Protein AF-A0A3A9FK39-F1 (afdb_monomer_lite)

Secondary structure (DSSP, 8-state):
--PPPPTTTGGGSTTS-----PPP-----------------------STT-EEEETTEEEEEEESS-S-TTT--SPP-EEEEEES--SSSPPPP---TTSS-S-----EEEEEEETTEEEEE---S-HHHHHHHTTS-TT-HHHHHHHHHHHHHHHHHHHTTSEEEEE-S---TTTSGGGGTTTTS--EEEEEGGG--HHHHHHTTTSEEEEE-TTT-EEEETTEEEEEEE--SSSTT-EEEEEEEEEEEE-TTSS-EEEEEEEEEETTT-SSS-EE--SHHHHHHHHHHHHHHHHHHHTTTEEE-STT--EEE--EEEEEETTGGGGEETTEE---SHHHHHHHHHHHHHHT-GGGEEETTGGG--HHHHHHTTPEEEEE-SGGGEEEEEE-SSGGG-EEEEEEHHHHHHHTT------

Structure (mmCIF, N/CA/C/O backbone):
data_AF-A0A3A9FK39-F1
#
_entry.id   AF-A0A3A9FK39-F1
#
loop_
_atom_site.group_PDB
_atom_site.id
_atom_site.type_symbol
_atom_site.label_atom_id
_atom_site.label_alt_id
_atom_site.label_comp_id
_atom_site.label_asym_id
_atom_site.label_entity_id
_atom_site.label_seq_id
_atom_site.pdbx_PDB_ins_code
_atom_site.Cartn_x
_atom_site.Cartn_y
_atom_site.Cartn_z
_atom_site.occupancy
_atom_site.B_iso_or_equiv
_atom_site.auth_seq_id
_atom_site.auth_comp_id
_atom_site.auth_asym_id
_atom_site.auth_atom_id
_atom_site.pdbx_PDB_model_num
ATOM 1 N N . MET A 1 1 ? -53.527 -11.659 -0.909 1.00 34.81 1 MET A N 1
ATOM 2 C CA . MET A 1 1 ? -53.093 -12.138 -2.240 1.00 34.81 1 MET A CA 1
ATOM 3 C C . MET A 1 1 ? -52.110 -11.121 -2.803 1.00 34.81 1 MET A C 1
ATOM 5 O O . MET A 1 1 ? -52.518 -10.197 -3.490 1.00 34.81 1 MET A O 1
ATOM 9 N N . GLY A 1 2 ? -50.842 -11.228 -2.407 1.00 29.22 2 GLY A N 1
ATOM 10 C CA . GLY A 1 2 ? -49.756 -10.363 -2.874 1.00 29.22 2 GLY A CA 1
ATOM 11 C C . GLY A 1 2 ? -48.827 -11.186 -3.755 1.00 29.22 2 GLY A C 1
ATOM 12 O O . GLY A 1 2 ? -48.476 -12.302 -3.383 1.00 29.22 2 GLY A O 1
ATOM 13 N N . LYS A 1 3 ? -48.531 -10.674 -4.950 1.00 27.95 3 LYS A N 1
ATOM 14 C CA . LYS A 1 3 ? -47.758 -11.351 -5.994 1.00 27.95 3 LYS A CA 1
ATOM 15 C C . LYS A 1 3 ? -46.353 -11.706 -5.500 1.00 27.95 3 LYS A C 1
ATOM 17 O O . LYS A 1 3 ? -45.623 -10.847 -5.023 1.00 27.95 3 LYS A O 1
ATOM 22 N N . THR A 1 4 ? -45.987 -12.967 -5.682 1.00 31.23 4 THR A N 1
ATOM 23 C CA . THR A 1 4 ? -44.624 -13.492 -5.618 1.00 31.23 4 THR A CA 1
ATOM 24 C C . THR A 1 4 ? -43.766 -12.815 -6.686 1.00 31.23 4 THR A C 1
ATOM 26 O O . THR A 1 4 ? -44.054 -12.932 -7.877 1.00 31.23 4 THR A O 1
ATOM 29 N N . ILE A 1 5 ? -42.707 -12.119 -6.270 1.00 28.38 5 ILE A N 1
ATOM 30 C CA . ILE A 1 5 ? -41.626 -11.691 -7.164 1.00 28.38 5 ILE A CA 1
ATOM 31 C C . ILE A 1 5 ? -40.616 -12.839 -7.204 1.00 28.38 5 ILE A C 1
ATOM 33 O O . ILE A 1 5 ? -40.160 -13.318 -6.166 1.00 28.38 5 ILE A O 1
ATOM 37 N N . SER A 1 6 ? -40.338 -13.357 -8.401 1.00 31.86 6 SER A N 1
ATOM 38 C CA . SER A 1 6 ? -39.464 -14.516 -8.576 1.00 31.86 6 SER A CA 1
ATOM 39 C C . SER A 1 6 ? -37.989 -14.121 -8.437 1.00 31.86 6 SER A C 1
ATOM 41 O O . SER A 1 6 ? -37.553 -13.104 -8.972 1.00 31.86 6 SER A O 1
ATOM 43 N N . ARG A 1 7 ? -37.210 -14.981 -7.770 1.00 37.38 7 ARG A N 1
ATOM 44 C CA . ARG A 1 7 ? -35.770 -14.877 -7.445 1.00 37.38 7 ARG A CA 1
ATOM 45 C C . ARG A 1 7 ? -34.826 -14.668 -8.650 1.00 37.38 7 ARG A C 1
ATOM 47 O O . ARG A 1 7 ? -33.621 -14.560 -8.458 1.00 37.38 7 ARG A O 1
ATOM 54 N N . ARG A 1 8 ? -35.343 -14.633 -9.884 1.00 29.38 8 ARG A N 1
ATOM 55 C CA . ARG A 1 8 ? -34.554 -14.485 -11.119 1.00 29.38 8 ARG A CA 1
ATOM 56 C C . ARG A 1 8 ? -34.281 -13.022 -11.499 1.00 29.38 8 ARG A C 1
ATOM 58 O O . ARG A 1 8 ? -33.303 -12.779 -12.195 1.00 29.38 8 ARG A O 1
ATOM 65 N N . ASP A 1 9 ? -35.060 -12.077 -10.969 1.00 31.39 9 ASP A N 1
ATOM 66 C CA . ASP A 1 9 ? -34.844 -10.634 -11.178 1.00 31.39 9 ASP A CA 1
ATOM 67 C C . ASP A 1 9 ? -33.935 -9.999 -10.104 1.00 31.39 9 ASP A C 1
ATOM 69 O O . ASP A 1 9 ? -33.406 -8.912 -10.304 1.00 31.39 9 ASP A O 1
ATOM 73 N N . PHE A 1 10 ? -33.673 -10.703 -8.994 1.00 30.02 10 PHE A N 1
ATOM 74 C CA . PHE A 1 10 ? -32.803 -10.236 -7.902 1.00 30.02 10 PHE A CA 1
ATOM 75 C C . PHE A 1 10 ? -31.302 -10.360 -8.235 1.00 30.02 10 PHE A C 1
ATOM 77 O O . PHE A 1 10 ? -30.492 -9.541 -7.819 1.00 30.02 10 PHE A O 1
ATOM 84 N N . LEU A 1 11 ? -30.917 -11.345 -9.054 1.00 28.72 11 LEU A N 1
ATOM 85 C CA . LEU A 1 11 ? -29.508 -11.638 -9.364 1.00 28.72 11 LEU A CA 1
ATOM 86 C C . LEU A 1 11 ? -28.934 -10.848 -10.552 1.00 28.72 11 LEU A C 1
ATOM 88 O O . LEU A 1 11 ? -27.779 -11.045 -10.910 1.00 28.72 11 LEU A O 1
ATOM 92 N N . ARG A 1 12 ? -29.708 -9.940 -11.161 1.00 26.47 12 ARG A N 1
ATOM 93 C CA . ARG A 1 12 ? -29.182 -8.971 -12.141 1.00 26.47 12 ARG A CA 1
ATOM 94 C C . ARG A 1 12 ? -28.900 -7.586 -11.544 1.00 26.47 12 ARG A C 1
ATOM 96 O O . ARG A 1 12 ? -28.319 -6.763 -12.237 1.00 26.47 12 ARG A O 1
ATOM 103 N N . GLY A 1 13 ? -29.262 -7.350 -10.279 1.00 25.75 13 GLY A N 1
ATOM 104 C CA . GLY A 1 13 ? -28.999 -6.091 -9.569 1.00 25.75 13 GLY A CA 1
ATOM 105 C C . GLY A 1 13 ? -27.689 -6.055 -8.774 1.00 25.75 13 GLY A C 1
ATOM 106 O O . GLY A 1 13 ? -27.209 -4.980 -8.463 1.00 25.75 13 GLY A O 1
ATOM 107 N N . ALA A 1 14 ? -27.044 -7.192 -8.499 1.00 28.08 14 ALA A N 1
ATOM 108 C CA . ALA A 1 14 ? -25.819 -7.231 -7.682 1.00 28.08 14 ALA A CA 1
ATOM 109 C C . ALA A 1 14 ? -24.538 -6.750 -8.405 1.00 28.08 14 ALA A C 1
ATOM 111 O O . ALA A 1 14 ? -23.459 -6.794 -7.830 1.00 28.08 14 ALA A O 1
ATOM 112 N N . ALA A 1 15 ? -24.656 -6.269 -9.647 1.00 28.73 15 ALA A N 1
ATOM 113 C CA . ALA A 1 15 ? -23.610 -5.502 -10.329 1.00 28.73 15 ALA A CA 1
ATOM 114 C C . ALA A 1 15 ? -23.833 -3.974 -10.234 1.00 28.73 15 ALA A C 1
ATOM 116 O O . ALA A 1 15 ? -23.089 -3.213 -10.843 1.00 28.73 15 ALA A O 1
ATOM 117 N N . ALA A 1 16 ? -24.851 -3.508 -9.498 1.00 26.25 16 ALA A N 1
ATOM 118 C CA . ALA A 1 16 ? -25.091 -2.089 -9.255 1.00 26.25 16 ALA A CA 1
ATOM 119 C C . ALA A 1 16 ? -25.975 -1.862 -8.011 1.00 26.25 16 ALA A C 1
ATOM 121 O O . ALA A 1 16 ? -27.186 -2.052 -8.071 1.00 26.25 16 ALA A O 1
ATOM 122 N N . GLY A 1 17 ? -25.380 -1.351 -6.928 1.00 23.88 17 GLY A N 1
ATOM 123 C CA . GLY A 1 17 ? -26.089 -0.555 -5.917 1.00 23.88 17 GLY A CA 1
ATOM 124 C C . GLY A 1 17 ? -26.686 -1.292 -4.708 1.00 23.88 17 GLY A C 1
ATOM 125 O O . GLY A 1 17 ? -27.642 -2.050 -4.829 1.00 23.88 17 GLY A O 1
ATOM 126 N N . THR A 1 18 ? -26.124 -0.952 -3.543 1.00 31.53 18 THR A N 1
ATOM 127 C CA . THR A 1 18 ? -26.766 -0.690 -2.237 1.00 31.53 18 THR A CA 1
ATOM 128 C C . THR A 1 18 ? -27.792 -1.685 -1.674 1.00 31.53 18 THR A C 1
ATOM 130 O O . THR A 1 18 ? -28.928 -1.772 -2.137 1.00 31.53 18 THR A O 1
ATOM 133 N N . LEU A 1 19 ? -27.468 -2.265 -0.510 1.00 24.55 19 LEU A N 1
ATOM 134 C CA . LEU A 1 19 ? -28.441 -2.368 0.582 1.00 24.55 19 LEU A CA 1
ATOM 135 C C . LEU A 1 19 ? -27.741 -2.317 1.951 1.00 24.55 19 LEU A C 1
ATOM 137 O O . LEU A 1 19 ? -27.090 -3.268 2.372 1.00 24.55 19 LEU A O 1
ATOM 141 N N . SER A 1 20 ? -27.904 -1.175 2.613 1.00 26.53 20 SER A N 1
ATOM 142 C CA . SER A 1 20 ? -27.489 -0.850 3.975 1.00 26.53 20 SER A CA 1
ATOM 143 C C . SER A 1 20 ? -28.291 -1.659 5.003 1.00 26.53 20 SER A C 1
ATOM 145 O O . SER A 1 20 ? -29.509 -1.808 4.870 1.00 26.53 20 SER A O 1
ATOM 147 N N . VAL A 1 21 ? -27.630 -2.126 6.062 1.00 25.41 21 VAL A N 1
ATOM 148 C CA . VAL A 1 21 ? -28.286 -2.582 7.295 1.00 25.41 21 VAL A CA 1
ATOM 149 C C . VAL A 1 21 ? -27.980 -1.548 8.374 1.00 25.41 21 VAL A C 1
ATOM 151 O O . VAL A 1 21 ? -26.826 -1.325 8.714 1.00 25.41 21 VAL A O 1
ATOM 154 N N . ALA A 1 22 ? -29.026 -0.889 8.872 1.00 23.47 22 ALA A N 1
ATOM 155 C CA . ALA A 1 22 ? -28.947 0.057 9.977 1.00 23.47 22 ALA A CA 1
ATOM 156 C C . ALA A 1 22 ? -28.799 -0.684 11.316 1.00 23.47 22 ALA A C 1
ATOM 158 O O . ALA A 1 22 ? -29.579 -1.598 11.593 1.00 23.47 22 ALA A O 1
ATOM 159 N N . VAL A 1 23 ? -27.874 -0.233 12.165 1.00 25.03 23 VAL A N 1
ATOM 160 C CA . VAL A 1 23 ? -27.828 -0.579 13.594 1.00 25.03 23 VAL A CA 1
ATOM 161 C C . VAL A 1 23 ? -28.456 0.566 14.400 1.00 25.03 23 VAL A C 1
ATOM 163 O O . VAL A 1 23 ? -28.196 1.744 14.162 1.00 25.03 23 VAL A O 1
ATOM 166 N N . LEU A 1 24 ? -29.360 0.209 15.312 1.00 22.97 24 LEU A N 1
ATOM 167 C CA . LEU A 1 24 ? -30.144 1.096 16.177 1.00 22.97 24 LEU A CA 1
ATOM 168 C C . LEU A 1 24 ? -29.489 1.226 17.567 1.00 22.97 24 LEU A C 1
ATOM 170 O O . LEU A 1 24 ? -29.325 0.218 18.244 1.00 22.97 24 LEU A O 1
ATOM 174 N N . GLY A 1 25 ? -29.291 2.467 18.039 1.00 22.98 25 GLY A N 1
ATOM 175 C CA . GLY A 1 25 ? -29.085 2.845 19.456 1.00 22.98 25 GLY A CA 1
ATOM 176 C C . GLY A 1 25 ? -27.616 3.083 19.852 1.00 22.98 25 GLY A C 1
ATOM 177 O O . GLY A 1 25 ? -26.754 2.343 19.421 1.00 22.98 25 GLY A O 1
ATOM 178 N N . ALA A 1 26 ? -27.235 4.075 20.665 1.00 25.05 26 ALA A N 1
ATOM 179 C CA . ALA A 1 26 ? -27.977 4.764 21.717 1.00 25.05 26 ALA A CA 1
ATOM 180 C C . ALA A 1 26 ? -27.48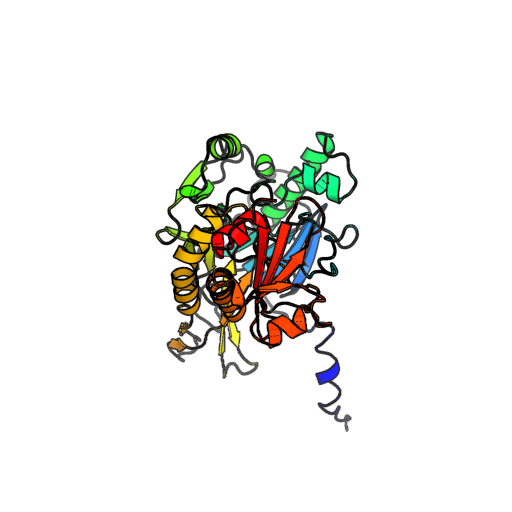6 6.209 21.956 1.00 25.05 26 ALA A C 1
ATOM 182 O O . ALA A 1 26 ? -26.312 6.532 21.815 1.00 25.05 26 ALA A O 1
ATOM 183 N N . ALA A 1 27 ? -28.413 7.067 22.388 1.00 26.50 27 ALA A N 1
ATOM 184 C CA . ALA A 1 27 ? -28.135 8.399 22.910 1.00 26.50 27 ALA A CA 1
ATOM 185 C C . ALA A 1 27 ? -27.622 8.327 24.360 1.00 26.50 27 ALA A C 1
ATOM 187 O O . ALA A 1 27 ? -28.236 7.673 25.203 1.00 26.50 27 ALA A O 1
ATOM 188 N N . GLY A 1 28 ? -26.560 9.073 24.666 1.00 23.83 28 GLY A N 1
ATOM 189 C CA . GLY A 1 28 ? -26.067 9.277 26.027 1.00 23.83 28 GLY A CA 1
ATOM 190 C C . GLY A 1 28 ? -25.162 10.502 26.104 1.00 23.83 28 GLY A C 1
ATOM 191 O O . GLY A 1 28 ? -24.006 10.451 25.711 1.00 23.83 28 GLY A O 1
ATOM 192 N N . MET A 1 29 ? -25.704 11.618 26.593 1.00 27.23 29 MET A N 1
ATOM 193 C CA . MET A 1 29 ? -24.961 12.857 26.832 1.00 27.23 29 MET A CA 1
ATOM 194 C C . MET A 1 29 ? -23.965 12.695 27.989 1.00 27.23 29 MET A C 1
ATOM 196 O O . MET A 1 29 ? -24.331 12.174 29.042 1.00 27.23 29 MET A O 1
ATOM 200 N N . SER A 1 30 ? -22.784 13.307 27.878 1.00 25.95 30 SER A N 1
ATOM 201 C CA . SER A 1 30 ? -22.139 13.920 29.042 1.00 25.95 30 SER A CA 1
ATOM 202 C C . SER A 1 30 ? -21.431 15.210 28.629 1.00 25.95 30 SER A C 1
ATOM 204 O O . SER A 1 30 ? -20.791 15.276 27.585 1.00 25.95 30 SER A O 1
ATOM 206 N N . ALA A 1 31 ? -21.647 16.258 29.419 1.00 27.38 31 ALA A N 1
ATOM 207 C CA . ALA A 1 31 ? -21.164 17.607 29.186 1.00 27.38 31 ALA A CA 1
ATOM 208 C C . ALA A 1 31 ? -19.885 17.868 29.988 1.00 27.38 31 ALA A C 1
ATOM 210 O O . ALA A 1 31 ? -19.831 17.530 31.171 1.00 27.38 31 ALA A O 1
ATOM 211 N N . GLY A 1 32 ? -18.935 18.583 29.378 1.00 25.03 32 GLY A N 1
ATOM 212 C CA . GLY A 1 32 ? -17.966 19.407 30.099 1.00 25.03 32 GLY A CA 1
ATOM 213 C C . GLY A 1 32 ? -16.512 19.270 29.653 1.00 25.03 32 GLY A C 1
ATOM 214 O O . GLY A 1 32 ? -15.755 18.555 30.295 1.00 25.03 32 GLY A O 1
ATOM 215 N N . ALA A 1 33 ? -16.096 20.057 28.660 1.00 28.81 33 ALA A N 1
ATOM 216 C CA . ALA A 1 33 ? -14.762 20.662 28.609 1.00 28.81 33 ALA A CA 1
ATOM 217 C C . ALA A 1 33 ? -14.806 21.912 27.714 1.00 28.81 33 ALA A C 1
ATOM 219 O O . ALA A 1 33 ? -15.612 21.993 26.793 1.00 28.81 33 ALA A O 1
ATOM 220 N N . ALA A 1 34 ? -14.024 22.919 28.090 1.00 29.06 34 ALA A N 1
ATOM 221 C CA . ALA A 1 34 ? -14.157 24.309 27.675 1.00 29.06 34 ALA A CA 1
ATOM 222 C C . ALA A 1 34 ? -13.741 24.583 26.219 1.00 29.06 34 ALA A C 1
ATOM 224 O O . ALA A 1 34 ? -12.873 23.916 25.665 1.00 29.06 34 ALA A O 1
ATOM 225 N N . GLU A 1 35 ? -14.373 25.616 25.661 1.00 32.00 35 GLU A N 1
ATOM 226 C CA . GLU A 1 35 ? -14.247 26.142 24.303 1.00 32.00 35 GLU A CA 1
ATOM 227 C C . GLU A 1 35 ? -12.799 26.382 23.855 1.00 32.00 35 GLU A C 1
ATOM 229 O O . GLU A 1 35 ? -12.087 27.236 24.387 1.00 32.00 35 GLU A O 1
ATOM 234 N N . GLN A 1 36 ? -12.434 25.713 22.767 1.00 29.39 36 GLN A N 1
ATOM 235 C CA . GLN A 1 36 ? -11.527 26.247 21.766 1.00 29.39 36 GLN A CA 1
ATOM 236 C C . GLN A 1 36 ? -12.300 26.178 20.444 1.00 29.39 36 GLN A C 1
ATOM 238 O O . GLN A 1 36 ? -12.544 25.093 19.925 1.00 29.39 36 GLN A O 1
ATOM 243 N N . GLU A 1 37 ? -12.789 27.322 19.952 1.00 31.05 37 GLU A N 1
ATOM 244 C CA . GLU A 1 37 ? -13.476 27.413 18.657 1.00 31.05 37 GLU A CA 1
ATOM 245 C C . GLU A 1 37 ? -12.490 27.059 17.532 1.00 31.05 37 GLU A C 1
ATOM 247 O O . GLU A 1 37 ? -11.825 27.928 16.967 1.00 31.05 37 GLU A O 1
ATOM 252 N N . SER A 1 38 ? -12.397 25.773 17.190 1.00 32.59 38 SER A N 1
ATOM 253 C CA . SER A 1 38 ? -12.032 25.348 15.845 1.00 32.59 38 SER A CA 1
ATOM 254 C C . SER A 1 38 ? -13.330 25.146 15.067 1.00 32.59 38 SER A C 1
ATOM 256 O O . SER A 1 38 ? -14.295 24.549 15.547 1.00 32.59 38 SER A O 1
ATOM 258 N N . LYS A 1 39 ? -13.389 25.676 13.846 1.00 35.50 39 LYS A N 1
ATOM 259 C CA . LYS A 1 39 ? -14.407 25.272 12.877 1.00 35.50 39 LYS A CA 1
ATOM 260 C C . LYS A 1 39 ? -14.061 23.864 12.388 1.00 35.50 39 LYS A C 1
ATOM 262 O O . LYS A 1 39 ? -13.658 23.711 11.242 1.00 35.50 39 LYS A O 1
ATOM 267 N N . ALA A 1 40 ? -14.192 22.859 13.252 1.00 38.38 40 ALA A N 1
ATOM 268 C CA . ALA A 1 40 ? -14.205 21.471 12.826 1.00 38.38 40 ALA A CA 1
ATOM 269 C C . ALA A 1 40 ? -15.381 21.310 11.852 1.00 38.38 40 ALA A C 1
ATOM 271 O O . ALA A 1 40 ? -16.552 21.360 12.244 1.00 38.38 40 ALA A O 1
ATOM 272 N N . GLY A 1 41 ? -15.063 21.225 10.557 1.00 43.50 41 GLY A N 1
ATOM 273 C CA . GLY A 1 41 ? -15.989 20.726 9.552 1.00 43.50 41 GLY A CA 1
ATOM 274 C C . GLY A 1 41 ? -16.514 19.377 10.031 1.00 43.50 41 GLY A C 1
ATOM 275 O O . GLY A 1 41 ? -15.764 18.589 10.597 1.00 43.50 41 GLY A O 1
ATOM 276 N N . LEU A 1 42 ? -17.824 19.183 9.906 1.00 53.09 42 LEU A N 1
ATOM 277 C CA . LEU A 1 42 ? -18.570 18.037 10.426 1.00 53.09 42 LEU A CA 1
ATOM 278 C C . LEU A 1 42 ? -17.798 16.730 10.196 1.00 53.09 42 LEU A C 1
ATOM 280 O O . LEU A 1 42 ? -17.467 16.428 9.051 1.00 53.09 42 LEU A O 1
ATOM 284 N N . ALA A 1 43 ? -17.529 15.982 11.271 1.00 61.91 43 ALA A N 1
ATOM 285 C CA . ALA A 1 43 ? -16.929 14.656 11.172 1.00 61.91 43 ALA A CA 1
ATOM 286 C C . ALA A 1 43 ? -17.683 13.832 10.110 1.00 61.91 43 ALA A C 1
ATOM 288 O O . ALA A 1 43 ? -18.923 13.883 10.077 1.00 61.91 43 ALA A O 1
ATOM 289 N N . PRO A 1 44 ? -16.973 13.130 9.213 1.00 75.31 44 PRO A N 1
ATOM 290 C CA . PRO A 1 44 ? -17.618 12.385 8.146 1.00 75.31 44 PRO A CA 1
ATOM 291 C C . PRO A 1 44 ? -18.586 11.354 8.729 1.00 75.31 44 PRO A C 1
ATOM 293 O O . PRO A 1 44 ? -18.248 10.593 9.632 1.00 75.31 44 PRO A O 1
ATOM 296 N N . VAL A 1 45 ? -19.814 11.341 8.210 1.00 73.12 45 VAL A N 1
ATOM 297 C CA . VAL A 1 45 ? -20.835 10.362 8.590 1.00 73.12 45 VAL A CA 1
ATOM 298 C C . VAL A 1 45 ? -20.874 9.291 7.513 1.00 73.12 45 VAL A C 1
ATOM 300 O O . VAL A 1 45 ? -21.306 9.557 6.391 1.00 73.12 45 VAL A O 1
ATOM 303 N N . PHE A 1 46 ? -20.443 8.084 7.859 1.00 81.19 46 PHE A N 1
ATOM 304 C CA . PHE A 1 46 ? -20.507 6.925 6.977 1.00 81.19 46 PHE A CA 1
ATOM 305 C C . PHE A 1 46 ? -21.751 6.088 7.298 1.00 81.19 46 PHE A C 1
ATOM 307 O O . PHE A 1 46 ? -22.035 5.799 8.459 1.00 81.19 46 PHE A O 1
ATOM 314 N N . ASP A 1 47 ? -22.514 5.713 6.272 1.00 71.44 47 ASP A N 1
ATOM 315 C CA . ASP A 1 47 ? -23.733 4.901 6.393 1.00 71.44 47 ASP A CA 1
ATOM 316 C C . ASP A 1 47 ? -23.492 3.389 6.210 1.00 71.44 47 ASP A C 1
ATOM 318 O O . ASP A 1 47 ? -24.446 2.604 6.209 1.00 71.44 47 ASP A O 1
ATOM 322 N N . GLY A 1 48 ? -22.228 2.972 6.085 1.00 72.06 48 GLY A N 1
ATOM 323 C CA . GLY A 1 48 ? -21.811 1.577 6.016 1.00 72.06 48 GLY A CA 1
ATOM 324 C C . GLY A 1 48 ? -20.498 1.358 5.258 1.00 72.06 48 GLY A C 1
ATOM 325 O O . GLY A 1 48 ? -19.748 2.281 4.952 1.00 72.06 48 GLY A O 1
ATOM 326 N N . TYR A 1 49 ? -20.226 0.089 4.954 1.00 75.25 49 TYR A N 1
ATOM 327 C CA . TYR A 1 49 ? -19.124 -0.317 4.082 1.00 75.25 49 TYR A CA 1
ATOM 328 C C . TYR A 1 49 ? -19.251 0.317 2.687 1.00 75.25 49 TYR A C 1
ATOM 330 O O . TYR A 1 49 ? -20.317 0.251 2.068 1.00 75.25 49 TYR A O 1
ATOM 338 N N . GLY A 1 50 ? -18.154 0.885 2.181 1.00 81.62 50 GLY A N 1
ATOM 339 C CA . GLY A 1 50 ? -18.074 1.506 0.855 1.00 81.62 50 GLY A CA 1
ATOM 340 C C . GLY A 1 50 ? -18.656 2.921 0.781 1.00 81.62 50 GLY A C 1
ATOM 341 O O . GLY A 1 50 ? -18.697 3.514 -0.301 1.00 81.62 50 GLY A O 1
ATOM 342 N N . SER A 1 51 ? -19.113 3.482 1.905 1.00 87.44 51 SER A N 1
ATOM 343 C CA . SER A 1 51 ? -19.540 4.878 1.983 1.00 87.44 51 SER A CA 1
ATOM 344 C C . SER A 1 51 ? -18.360 5.804 1.709 1.00 87.44 51 SER A C 1
ATOM 346 O O . SER A 1 51 ? -17.281 5.636 2.282 1.00 87.44 51 SER A O 1
ATOM 348 N N . LYS A 1 52 ? -18.578 6.789 0.833 1.00 91.44 52 LYS A N 1
ATOM 349 C CA . LYS A 1 52 ? -17.556 7.750 0.408 1.00 91.44 52 LYS A CA 1
ATOM 350 C C . LYS A 1 52 ? -17.852 9.146 0.923 1.00 91.44 52 LYS A C 1
ATOM 352 O O . LYS A 1 52 ? -19.005 9.576 0.931 1.00 91.44 52 LYS A O 1
ATOM 357 N N . TYR A 1 53 ? -16.796 9.855 1.285 1.00 92.88 53 TYR A N 1
ATOM 358 C CA . TYR A 1 53 ? -16.829 11.249 1.695 1.00 92.88 53 TYR A CA 1
ATOM 359 C C . TYR A 1 53 ? -15.693 12.007 1.007 1.00 92.88 53 TYR A C 1
ATOM 361 O O . TYR A 1 53 ? -14.572 11.512 0.961 1.00 92.88 53 TYR A O 1
ATOM 369 N N . GLU A 1 54 ? -15.979 13.192 0.475 1.00 94.00 54 GLU A N 1
ATOM 370 C CA . GLU A 1 54 ? -14.974 14.062 -0.141 1.00 94.00 54 GLU A CA 1
ATOM 371 C C . GLU A 1 54 ? -14.771 15.310 0.722 1.00 94.00 54 GLU A C 1
ATOM 373 O O . GLU A 1 54 ? -15.741 15.930 1.168 1.00 94.00 54 GLU A O 1
ATOM 378 N N . TYR A 1 55 ? -13.513 15.687 0.944 1.00 94.12 55 TYR A N 1
ATOM 379 C CA . TYR A 1 55 ? -13.132 16.894 1.672 1.00 94.12 55 TYR A CA 1
ATOM 380 C C . TYR A 1 55 ? -11.889 17.516 1.050 1.00 94.12 55 TYR A C 1
ATOM 382 O O . TYR A 1 55 ? -10.807 16.930 1.082 1.00 94.12 55 TYR A O 1
ATOM 390 N N . GLY A 1 56 ? -12.051 18.712 0.484 1.00 95.00 56 GLY A N 1
ATOM 391 C CA . GLY A 1 56 ? -10.966 19.385 -0.223 1.00 95.00 56 GLY A CA 1
ATOM 392 C C . GLY A 1 56 ? -10.445 18.525 -1.374 1.00 95.00 56 GLY A C 1
ATOM 393 O O . GLY A 1 56 ? -11.206 18.169 -2.273 1.00 95.00 56 GLY A O 1
ATOM 394 N N . HIS A 1 57 ? -9.164 18.170 -1.307 1.00 95.94 57 HIS A N 1
ATOM 395 C CA . HIS A 1 57 ? -8.460 17.361 -2.310 1.00 95.94 57 HIS A CA 1
ATOM 396 C C . HIS A 1 57 ? -8.560 15.845 -2.097 1.00 95.94 57 HIS A C 1
ATOM 398 O O . HIS A 1 57 ? -7.898 15.082 -2.798 1.00 95.94 57 HIS A O 1
ATOM 404 N N . PHE A 1 58 ? -9.350 15.397 -1.121 1.00 95.94 58 PHE A N 1
ATOM 405 C CA . PHE A 1 58 ? -9.311 14.015 -0.659 1.00 95.94 58 PHE A CA 1
ATOM 406 C C . PHE A 1 58 ? -10.664 13.326 -0.759 1.00 95.94 58 PHE A C 1
ATOM 408 O O . PHE A 1 58 ? -11.706 13.904 -0.445 1.00 95.94 58 PHE A O 1
ATOM 415 N N . THR A 1 59 ? -10.616 12.043 -1.102 1.00 94.88 59 THR A N 1
ATOM 416 C CA . THR A 1 59 ? -11.710 11.086 -0.971 1.00 94.88 59 THR A CA 1
ATOM 417 C C . THR A 1 59 ? -11.376 10.105 0.144 1.00 94.88 59 THR A C 1
ATOM 419 O O . THR A 1 59 ? -10.284 9.542 0.181 1.00 94.88 59 THR A O 1
ATOM 422 N N . VAL A 1 60 ? -12.338 9.854 1.024 1.00 94.50 60 VAL A N 1
ATOM 423 C CA . VAL A 1 60 ? -12.283 8.804 2.040 1.00 94.50 60 VAL A CA 1
ATOM 424 C C . VAL A 1 60 ? -13.357 7.775 1.754 1.00 94.50 60 VAL A C 1
ATOM 426 O O . VAL A 1 60 ? -14.520 8.123 1.559 1.00 94.50 60 VAL A O 1
ATOM 429 N N . GLU A 1 61 ? -12.976 6.506 1.774 1.00 93.38 61 GLU A N 1
ATOM 430 C CA . GLU A 1 61 ? -13.872 5.362 1.700 1.00 93.38 61 GLU A CA 1
ATOM 431 C C . GLU A 1 61 ? -13.797 4.558 3.001 1.00 93.38 61 GLU A C 1
ATOM 433 O O . GLU A 1 61 ? -12.726 4.112 3.421 1.00 93.38 61 GLU A O 1
ATOM 438 N N . ALA A 1 62 ? -14.944 4.346 3.647 1.00 90.31 62 ALA A N 1
ATOM 439 C CA . ALA A 1 62 ? -15.028 3.464 4.803 1.00 90.31 62 ALA A CA 1
ATOM 440 C C . ALA A 1 62 ? -14.921 1.999 4.353 1.00 90.31 62 ALA A C 1
ATOM 442 O O . ALA A 1 62 ? -15.892 1.389 3.898 1.00 90.31 62 ALA A O 1
ATOM 443 N N . THR A 1 63 ? -13.717 1.439 4.471 1.00 88.69 63 THR A N 1
ATOM 444 C CA . THR A 1 63 ? -13.409 0.056 4.076 1.00 88.69 63 THR A CA 1
ATOM 445 C C . THR A 1 63 ? -13.879 -0.938 5.128 1.00 88.69 63 THR A C 1
ATOM 447 O O . THR A 1 63 ? -14.258 -2.051 4.795 1.00 88.69 63 THR A O 1
ATOM 450 N N . VAL A 1 64 ? -13.877 -0.561 6.404 1.00 87.44 64 VAL A N 1
ATOM 451 C CA . VAL A 1 64 ? -14.489 -1.325 7.496 1.00 87.44 64 VAL A CA 1
ATOM 452 C C . VAL A 1 64 ? -15.005 -0.332 8.529 1.00 87.44 64 VAL A C 1
ATOM 454 O O . VAL A 1 64 ? -14.304 0.623 8.855 1.00 87.44 64 VAL A O 1
ATOM 457 N N . ILE A 1 65 ? -16.207 -0.558 9.054 1.00 86.12 65 ILE A N 1
ATOM 458 C CA . ILE A 1 65 ? -16.766 0.211 10.171 1.00 86.12 65 ILE A CA 1
ATOM 459 C C . ILE A 1 65 ? -17.146 -0.781 11.256 1.00 86.12 65 ILE A C 1
ATOM 461 O O . ILE A 1 65 ? -17.885 -1.722 10.963 1.00 86.12 65 ILE A O 1
ATOM 465 N N . ASP A 1 66 ? -16.641 -0.553 12.469 1.00 84.00 66 ASP A N 1
ATOM 466 C CA . ASP A 1 66 ? -16.967 -1.307 13.679 1.00 84.00 66 ASP A CA 1
ATOM 467 C C . ASP A 1 66 ? -16.966 -2.821 13.422 1.00 84.00 66 ASP A C 1
ATOM 469 O O . ASP A 1 66 ? -17.965 -3.524 13.614 1.00 84.00 66 ASP A O 1
ATOM 473 N N . ALA A 1 67 ? -15.827 -3.321 12.928 1.00 83.06 67 ALA A N 1
ATOM 474 C CA . ALA A 1 67 ? -15.606 -4.739 12.677 1.00 83.06 67 ALA A CA 1
ATOM 475 C C . ALA A 1 67 ? -16.036 -5.569 13.891 1.00 83.06 67 ALA A C 1
ATOM 477 O O . ALA A 1 67 ? -15.888 -5.123 15.024 1.00 83.06 67 ALA A O 1
ATOM 478 N N . ASN A 1 68 ? -16.499 -6.800 13.668 1.00 81.75 68 ASN A N 1
ATOM 479 C CA . ASN A 1 68 ? -16.683 -7.777 14.745 1.00 81.75 68 ASN A CA 1
ATOM 480 C C . ASN A 1 68 ? -17.534 -7.263 15.922 1.00 81.75 68 ASN A C 1
ATOM 482 O O . ASN A 1 68 ? -17.091 -7.296 17.063 1.00 81.75 68 ASN A O 1
ATOM 486 N N . SER A 1 69 ? -18.760 -6.797 15.649 1.00 70.06 69 SER A N 1
ATOM 487 C CA . SER A 1 69 ? -19.704 -6.389 16.701 1.00 70.06 69 SER A CA 1
ATOM 488 C C . SER A 1 69 ? -19.723 -7.382 17.877 1.00 70.06 69 SER A C 1
ATOM 490 O O . SER A 1 69 ? -19.956 -8.582 17.679 1.00 70.06 69 SER A O 1
ATOM 492 N N . GLU A 1 70 ? -19.534 -6.853 19.094 1.00 63.09 70 GLU A N 1
ATOM 493 C CA . GLU A 1 70 ? -19.452 -7.625 20.345 1.00 63.09 70 GLU A CA 1
ATOM 494 C C . GLU A 1 70 ? -20.680 -8.523 20.589 1.00 63.09 70 GLU A C 1
ATOM 496 O O . GLU A 1 70 ? -20.602 -9.501 21.332 1.00 63.09 70 GLU A O 1
ATOM 501 N N . GLU A 1 71 ? -21.825 -8.225 19.959 1.00 70.00 71 GLU A N 1
ATOM 502 C CA . GLU A 1 71 ? -23.048 -9.026 20.083 1.00 70.00 71 GLU A CA 1
ATOM 503 C C . GLU A 1 71 ? -22.893 -10.438 19.489 1.00 70.00 71 GLU A C 1
ATOM 505 O O . GLU A 1 71 ? -23.536 -11.387 19.948 1.00 70.00 71 GLU A O 1
ATOM 510 N N . HIS A 1 72 ? -22.043 -10.596 18.473 1.00 67.56 72 HIS A N 1
ATOM 511 C CA . HIS A 1 72 ? -21.920 -11.844 17.719 1.00 67.56 72 HIS A CA 1
ATOM 512 C C . HIS A 1 72 ? -20.525 -12.457 17.777 1.00 67.56 72 HIS A C 1
ATOM 514 O O . HIS A 1 72 ? -20.381 -13.648 17.515 1.00 67.56 72 HIS A O 1
ATOM 520 N N . ASN A 1 73 ? -19.495 -11.680 18.110 1.00 74.62 73 ASN A N 1
ATOM 521 C CA . ASN A 1 73 ? -18.115 -12.132 18.045 1.00 74.62 73 ASN A CA 1
ATOM 522 C C . ASN A 1 73 ? -17.262 -11.500 19.160 1.00 74.62 73 ASN A C 1
ATOM 524 O O . ASN A 1 73 ? -17.297 -10.282 19.292 1.00 74.62 73 ASN A O 1
ATOM 528 N N . PRO A 1 74 ? -16.474 -12.274 19.934 1.00 79.31 74 PRO A N 1
ATOM 529 C CA . PRO A 1 74 ? -15.543 -11.710 20.914 1.00 79.31 74 PRO A CA 1
ATOM 530 C C . PRO A 1 74 ? -14.277 -11.088 20.300 1.00 79.31 74 PRO A C 1
ATOM 532 O O . PRO A 1 74 ? -13.461 -10.555 21.049 1.00 79.31 74 PRO A O 1
ATOM 535 N N . ASN A 1 75 ? -14.057 -11.202 18.983 1.00 84.50 75 ASN A N 1
ATOM 536 C CA . ASN A 1 75 ? -12.907 -10.557 18.350 1.00 84.50 75 ASN A CA 1
ATOM 537 C C . ASN A 1 75 ? -12.986 -9.028 18.512 1.00 84.50 75 ASN A C 1
ATOM 539 O O . ASN A 1 75 ? -14.073 -8.469 18.357 1.00 84.50 75 ASN A O 1
ATOM 543 N N . PRO A 1 76 ? -11.852 -8.348 18.754 1.00 90.06 76 PRO A N 1
ATOM 544 C CA . PRO A 1 76 ? -11.833 -6.901 18.901 1.00 90.06 76 PRO A CA 1
ATOM 545 C C . PRO A 1 76 ? -12.418 -6.158 17.698 1.00 90.06 76 PRO A C 1
ATOM 547 O O . PRO A 1 76 ? -12.258 -6.572 16.540 1.00 90.06 76 PRO A O 1
ATOM 550 N N . SER A 1 77 ? -13.051 -5.023 17.992 1.00 91.81 77 SER A N 1
ATOM 551 C CA . SER A 1 77 ? -13.605 -4.137 16.977 1.00 91.81 77 SER A CA 1
ATOM 552 C C . SER A 1 77 ? -12.574 -3.130 16.476 1.00 91.81 77 SER A C 1
ATOM 554 O O . SER A 1 77 ? -11.719 -2.637 17.223 1.00 91.81 77 SER A O 1
ATOM 556 N N . PHE A 1 78 ? -12.658 -2.818 15.187 1.00 94.38 78 PHE A N 1
ATOM 557 C CA . PHE A 1 78 ? -11.847 -1.796 14.542 1.00 94.38 78 PHE A CA 1
ATOM 558 C C . PHE A 1 78 ? -12.571 -1.217 13.324 1.00 94.38 78 PHE A C 1
ATOM 560 O O . PHE A 1 78 ? -13.419 -1.870 12.718 1.00 94.38 78 PHE A O 1
ATOM 567 N N . SER A 1 79 ? -12.180 -0.011 12.932 1.00 95.19 79 SER A N 1
ATOM 568 C CA . SER A 1 79 ? -12.586 0.608 11.667 1.00 95.19 79 SER A CA 1
ATOM 569 C C . SER A 1 79 ? -11.353 0.867 10.812 1.00 95.19 79 SER A C 1
ATOM 571 O O . SER A 1 79 ? -10.258 1.073 11.339 1.00 95.19 79 SER A O 1
ATOM 573 N N . LEU A 1 80 ? -11.533 0.833 9.494 1.00 96.69 80 LEU A N 1
ATOM 574 C CA . LEU A 1 80 ? -10.496 1.067 8.496 1.00 96.69 80 LEU A CA 1
ATOM 575 C C . LEU A 1 80 ? -11.031 2.024 7.431 1.00 96.69 80 LEU A C 1
ATOM 577 O O . LEU A 1 80 ? -12.020 1.728 6.756 1.00 96.69 80 LEU A O 1
ATOM 581 N N . TYR A 1 81 ? -10.333 3.136 7.245 1.00 97.12 81 TYR A N 1
ATOM 582 C C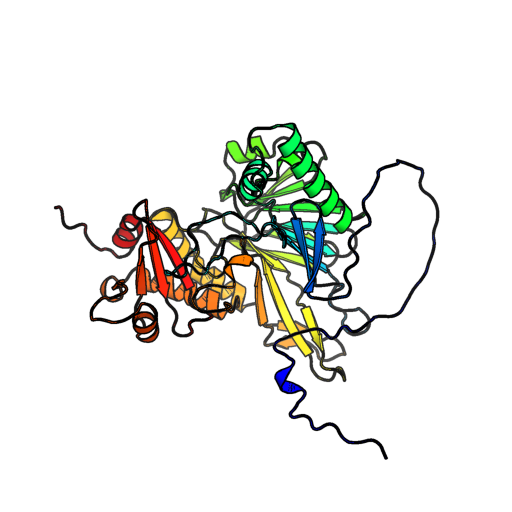A . TYR A 1 81 ? -10.637 4.147 6.241 1.00 97.12 81 TYR A CA 1
ATOM 583 C C . TYR A 1 81 ? -9.537 4.172 5.188 1.00 97.12 81 TYR A C 1
ATOM 585 O O . TYR A 1 81 ? -8.357 4.246 5.526 1.00 97.12 81 TYR A O 1
ATOM 593 N N . HIS A 1 82 ? -9.927 4.131 3.919 1.00 96.12 82 HIS A N 1
ATOM 594 C CA . HIS A 1 82 ? -9.033 4.282 2.777 1.00 96.12 82 HIS A CA 1
ATOM 595 C C . HIS A 1 82 ? -9.119 5.717 2.275 1.00 96.12 82 HIS A C 1
ATOM 597 O O . HIS A 1 82 ? -10.183 6.179 1.868 1.00 96.12 82 HIS A O 1
ATOM 603 N N . ILE A 1 83 ? -8.005 6.430 2.351 1.00 96.75 83 ILE A N 1
ATOM 604 C CA . ILE A 1 83 ? -7.896 7.854 2.056 1.00 96.75 83 ILE A CA 1
ATOM 605 C C . ILE A 1 83 ? -7.054 8.001 0.799 1.00 96.75 83 ILE A C 1
ATOM 607 O O . ILE A 1 83 ? -5.994 7.386 0.678 1.00 96.75 83 ILE A O 1
ATOM 611 N N . MET A 1 84 ? -7.539 8.796 -0.146 1.00 93.88 84 MET A N 1
ATOM 612 C CA . MET A 1 84 ? -6.911 8.989 -1.446 1.00 93.88 84 MET A CA 1
ATOM 613 C C . MET A 1 84 ? -6.982 10.465 -1.835 1.00 93.88 84 MET A C 1
ATOM 615 O O . MET A 1 84 ? -7.986 11.131 -1.597 1.00 93.88 84 MET A O 1
ATOM 619 N N . ASP A 1 85 ? -5.926 10.971 -2.451 1.00 92.31 85 ASP A N 1
ATOM 620 C CA . ASP A 1 85 ? -5.761 12.350 -2.922 1.00 92.31 85 ASP A CA 1
ATOM 621 C C . ASP A 1 85 ? -6.325 12.556 -4.339 1.00 92.31 85 ASP A C 1
ATOM 623 O O . ASP A 1 85 ? -5.643 13.005 -5.258 1.00 92.31 85 ASP A O 1
ATOM 627 N N . TYR A 1 86 ? -7.603 12.214 -4.507 1.00 91.62 86 TYR A N 1
ATOM 628 C CA . TYR A 1 86 ? -8.406 12.541 -5.686 1.00 91.62 86 TYR A CA 1
ATOM 629 C C . TYR A 1 86 ? -9.836 12.893 -5.268 1.00 91.62 86 TYR A C 1
ATOM 631 O O . TYR A 1 86 ? -10.251 12.664 -4.128 1.00 91.62 86 TYR A O 1
ATOM 639 N N . THR A 1 87 ? -10.623 13.394 -6.215 1.00 91.56 87 THR A N 1
ATOM 640 C CA . THR A 1 87 ? -12.072 13.592 -6.063 1.00 91.56 87 THR A CA 1
ATOM 641 C C . THR A 1 87 ? -12.811 13.116 -7.306 1.00 91.56 87 THR A C 1
ATOM 643 O O . THR A 1 87 ? -12.225 12.851 -8.352 1.00 91.56 87 THR A O 1
ATOM 646 N N . LYS A 1 88 ? -14.136 13.048 -7.255 1.00 90.25 88 LYS A N 1
ATOM 647 C CA . LYS A 1 88 ? -14.941 12.792 -8.449 1.00 90.25 88 LYS A CA 1
ATOM 648 C C . LYS A 1 88 ? -14.720 13.835 -9.555 1.00 90.25 88 LYS A C 1
ATOM 650 O O . LYS A 1 88 ? -14.859 13.498 -10.730 1.00 90.25 88 LYS A O 1
ATOM 655 N N . GLU A 1 89 ? -14.443 15.089 -9.195 1.00 90.62 89 GLU A N 1
ATOM 656 C CA . GLU A 1 89 ? -14.203 16.176 -10.158 1.00 90.62 89 GLU A CA 1
ATOM 657 C C . GLU A 1 89 ? -12.778 16.156 -10.722 1.00 90.62 89 GLU A C 1
ATOM 659 O O . GLU A 1 89 ? -12.581 16.494 -11.890 1.00 90.62 89 GLU A O 1
ATOM 664 N N . VAL A 1 90 ? -11.813 15.706 -9.918 1.00 89.25 90 VAL A N 1
ATOM 665 C CA . VAL A 1 90 ? -10.414 15.489 -10.303 1.00 89.25 90 VAL A CA 1
ATOM 666 C C . VAL A 1 90 ? -10.063 14.026 -10.019 1.00 89.25 90 VAL A C 1
ATOM 668 O O . VAL A 1 90 ? -9.572 13.719 -8.931 1.00 89.25 90 VAL A O 1
ATOM 671 N N . PRO A 1 91 ? -10.402 13.103 -10.938 1.00 86.69 91 PRO A N 1
ATOM 672 C CA . PRO A 1 91 ? -10.192 11.678 -10.728 1.00 86.69 91 PRO A CA 1
ATOM 673 C C . PRO A 1 91 ? -8.715 11.304 -10.871 1.00 86.69 91 PRO A C 1
ATOM 675 O O . PRO A 1 91 ? -7.967 11.966 -11.592 1.00 86.69 91 PRO A O 1
ATOM 678 N N . TYR A 1 92 ? -8.332 10.186 -10.252 1.00 82.06 92 TYR A N 1
ATOM 679 C CA . TYR A 1 92 ? -7.043 9.534 -10.491 1.00 82.06 92 TYR A CA 1
ATOM 680 C C . TYR A 1 92 ? -6.819 9.258 -11.989 1.00 82.06 92 TYR A C 1
ATOM 682 O O . TYR A 1 92 ? -7.767 9.197 -12.778 1.00 82.06 92 TYR A O 1
ATOM 690 N N . ALA A 1 93 ? -5.557 9.091 -12.398 1.00 68.44 93 ALA A N 1
ATOM 691 C CA . ALA A 1 93 ? -5.248 8.771 -13.789 1.00 68.44 93 ALA A CA 1
ATOM 692 C C . ALA A 1 93 ? -5.793 7.380 -14.140 1.00 68.44 93 ALA A C 1
ATOM 694 O O . ALA A 1 93 ? -5.668 6.441 -13.356 1.00 68.44 93 ALA A O 1
ATOM 695 N N . ASP A 1 94 ? -6.381 7.220 -15.325 1.00 62.94 94 ASP A N 1
ATOM 696 C CA . ASP A 1 94 ? -6.850 5.907 -15.766 1.00 62.94 94 ASP A CA 1
ATOM 697 C C . ASP A 1 94 ? -5.653 4.949 -15.936 1.00 62.94 94 ASP A C 1
ATOM 699 O O . ASP A 1 94 ? -4.831 5.100 -16.837 1.00 62.94 94 ASP A O 1
ATOM 703 N N . SER A 1 95 ? -5.607 3.881 -15.142 1.00 55.53 95 SER A N 1
ATOM 704 C CA . SER A 1 95 ? -4.700 2.723 -15.286 1.00 55.53 95 SER A CA 1
ATOM 705 C C . SER A 1 95 ? -5.066 1.801 -16.465 1.00 55.53 95 SER A C 1
ATOM 707 O O . SER A 1 95 ? -4.583 0.671 -16.579 1.00 55.53 95 SER A O 1
ATOM 709 N N . MET A 1 96 ? -5.934 2.259 -17.371 1.00 57.00 96 MET A N 1
ATOM 710 C CA . MET A 1 96 ? -6.439 1.493 -18.519 1.00 57.00 96 MET A CA 1
ATOM 711 C C . MET A 1 96 ? -5.482 1.518 -19.712 1.00 57.00 96 MET A C 1
ATOM 713 O O . MET A 1 96 ? -5.879 1.229 -20.847 1.00 57.00 96 MET A O 1
ATOM 717 N N . ASP A 1 97 ? -4.228 1.885 -19.462 1.00 59.06 97 ASP A N 1
ATOM 718 C CA . ASP A 1 97 ? -3.228 2.047 -20.492 1.00 59.06 97 ASP A CA 1
ATOM 719 C C . ASP A 1 97 ? -3.078 0.744 -21.288 1.00 59.06 97 ASP A C 1
ATOM 721 O O . ASP A 1 97 ? -3.225 -0.373 -20.777 1.00 59.06 97 ASP A O 1
ATOM 725 N N . THR A 1 98 ? -2.805 0.865 -22.589 1.00 56.25 98 THR A N 1
ATOM 726 C CA . THR A 1 98 ? -2.820 -0.293 -23.504 1.00 56.25 98 THR A CA 1
ATOM 727 C C . THR A 1 98 ? -1.776 -1.354 -23.169 1.00 56.25 98 THR A C 1
ATOM 729 O O . THR A 1 98 ? -1.725 -2.372 -23.857 1.00 56.25 98 THR A O 1
ATOM 732 N N . ASN A 1 99 ? -0.917 -1.149 -22.172 1.00 58.06 99 ASN A N 1
ATOM 733 C CA . ASN A 1 99 ? 0.012 -2.139 -21.650 1.00 58.06 99 ASN A CA 1
ATOM 734 C C . ASN A 1 99 ? -0.450 -2.814 -20.353 1.00 58.06 99 ASN A C 1
ATOM 736 O O . ASN A 1 99 ? -0.009 -3.928 -20.122 1.00 58.06 99 ASN A O 1
ATOM 740 N N . GLY A 1 100 ? -1.411 -2.250 -19.616 1.00 58.03 100 GLY A N 1
ATOM 741 C CA . GLY A 1 100 ? -1.833 -2.741 -18.303 1.00 58.03 100 GLY A CA 1
ATOM 742 C C . GLY A 1 100 ? -0.939 -2.281 -17.155 1.00 58.03 100 GLY A C 1
ATOM 743 O O . GLY A 1 100 ? -1.068 -2.804 -16.055 1.00 58.03 100 GLY A O 1
ATOM 744 N N . ALA A 1 101 ? -0.003 -1.370 -17.422 1.00 63.22 101 ALA A N 1
ATOM 745 C CA . ALA A 1 101 ? 0.827 -0.699 -16.435 1.00 63.22 101 ALA A CA 1
ATOM 746 C C . ALA A 1 101 ? 0.387 0.758 -16.363 1.00 63.22 101 ALA A C 1
ATOM 748 O O . ALA A 1 101 ? -0.180 1.291 -17.318 1.00 63.22 101 ALA A O 1
ATOM 749 N N . THR A 1 102 ? 0.676 1.414 -15.248 1.00 64.69 102 THR A N 1
ATOM 750 C CA . THR A 1 102 ? 0.454 2.851 -15.131 1.00 64.69 102 THR A CA 1
ATOM 751 C C . THR A 1 102 ? 1.754 3.572 -15.454 1.00 64.69 102 THR A C 1
ATOM 753 O O . THR A 1 102 ? 2.821 3.206 -14.964 1.00 64.69 102 THR A O 1
ATOM 756 N N . ASN A 1 103 ? 1.682 4.578 -16.322 1.00 63.03 103 ASN A N 1
ATOM 757 C CA . ASN A 1 103 ? 2.786 5.520 -16.525 1.00 63.03 103 ASN A CA 1
ATOM 758 C C . ASN A 1 103 ? 2.782 6.637 -15.475 1.00 63.03 103 ASN A C 1
ATOM 760 O O . ASN A 1 103 ? 3.798 7.304 -15.281 1.00 63.03 103 ASN A O 1
ATOM 764 N N . ASP A 1 104 ? 1.644 6.803 -14.802 1.00 65.75 104 ASP A N 1
ATOM 765 C CA . ASP A 1 104 ? 1.385 7.877 -13.863 1.00 65.75 104 ASP A CA 1
ATOM 766 C C . ASP A 1 104 ? 1.336 7.347 -12.430 1.00 65.75 104 ASP A C 1
ATOM 768 O O . ASP A 1 104 ? 0.829 6.254 -12.154 1.00 65.75 104 ASP A O 1
ATOM 772 N N . ASN A 1 105 ? 1.871 8.163 -11.527 1.00 69.44 105 ASN A N 1
ATOM 773 C CA . ASN A 1 105 ? 1.783 7.995 -10.086 1.00 69.44 105 ASN A CA 1
ATOM 774 C C . ASN A 1 105 ? 1.215 9.291 -9.488 1.00 69.44 105 ASN A C 1
ATOM 776 O O . ASN A 1 105 ? 1.955 10.127 -8.976 1.00 69.44 105 ASN A O 1
ATOM 780 N N . ASN A 1 106 ? -0.080 9.534 -9.702 1.00 74.44 106 ASN A N 1
ATOM 781 C CA . ASN A 1 106 ? -0.733 10.795 -9.335 1.00 74.44 106 ASN A CA 1
ATOM 782 C C . ASN A 1 106 ? -1.697 10.678 -8.149 1.00 74.44 106 ASN A C 1
ATOM 784 O O . ASN A 1 106 ? -2.281 11.680 -7.749 1.00 74.44 106 ASN A O 1
ATOM 788 N N . THR A 1 107 ? -1.878 9.473 -7.607 1.00 85.56 107 THR A N 1
ATOM 789 C CA . THR A 1 107 ? -2.751 9.234 -6.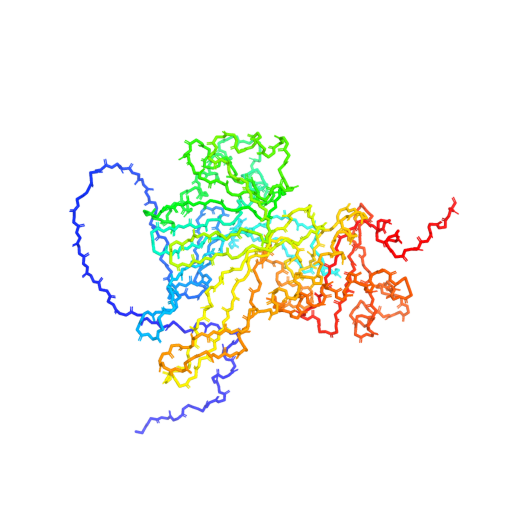457 1.00 85.56 107 THR A CA 1
ATOM 790 C C . THR A 1 107 ? -2.157 8.136 -5.585 1.00 85.56 107 THR A C 1
ATOM 792 O O . THR A 1 107 ? -1.782 7.074 -6.086 1.00 85.56 107 THR A O 1
ATOM 795 N N . ALA A 1 108 ? -2.090 8.375 -4.283 1.00 91.00 108 ALA A N 1
ATOM 796 C CA . ALA A 1 108 ? -1.571 7.448 -3.289 1.00 91.00 108 ALA A CA 1
ATOM 797 C C . ALA A 1 108 ? -2.668 7.071 -2.288 1.00 91.00 108 ALA A C 1
ATOM 799 O O . ALA A 1 108 ? -3.627 7.803 -2.049 1.00 91.00 108 ALA A O 1
ATOM 800 N N . SER A 1 109 ? -2.549 5.874 -1.733 1.00 94.62 109 SER A N 1
ATOM 801 C CA . SER A 1 109 ? -3.473 5.294 -0.767 1.00 94.62 109 SER A CA 1
ATOM 802 C C . SER A 1 109 ? -2.871 5.364 0.615 1.00 94.62 109 SER A C 1
ATOM 804 O O . SER A 1 109 ? -1.805 4.815 0.870 1.00 94.62 109 SER A O 1
ATOM 806 N N . MET A 1 110 ? -3.602 6.009 1.508 1.00 97.81 110 MET A N 1
ATOM 807 C CA . MET A 1 110 ? -3.316 6.037 2.932 1.00 97.81 110 MET A CA 1
ATOM 808 C C . MET A 1 110 ? -4.425 5.281 3.650 1.00 97.81 110 MET A C 1
ATOM 810 O O . MET A 1 110 ? -5.580 5.283 3.213 1.00 97.81 110 MET A O 1
ATOM 814 N N . TYR A 1 111 ? -4.089 4.642 4.762 1.00 98.44 111 TYR A N 1
ATOM 815 C CA . TYR A 1 111 ? -5.048 3.835 5.508 1.00 98.44 111 TYR A CA 1
ATOM 816 C C . TYR A 1 111 ? -5.074 4.257 6.966 1.00 98.44 111 TYR A C 1
ATOM 818 O O . TYR A 1 111 ? -4.058 4.185 7.649 1.00 98.44 111 TYR A O 1
ATOM 826 N N . LEU A 1 112 ? -6.235 4.679 7.458 1.00 98.56 112 LEU A N 1
ATOM 827 C CA . LEU A 1 112 ? -6.420 5.001 8.867 1.00 98.56 112 LEU A CA 1
ATOM 828 C C . LEU A 1 112 ? -7.178 3.875 9.558 1.00 98.56 112 LEU A C 1
ATOM 830 O O . LEU A 1 112 ? -8.322 3.583 9.213 1.00 98.56 112 LEU A O 1
ATOM 834 N N . ILE A 1 113 ? -6.549 3.278 10.561 1.00 98.44 113 ILE A N 1
ATOM 835 C CA . ILE A 1 113 ? -7.144 2.259 11.419 1.00 98.44 113 ILE A CA 1
ATOM 836 C C . ILE A 1 113 ? -7.481 2.889 12.761 1.00 98.44 113 ILE A C 1
ATOM 838 O O . ILE A 1 113 ? -6.650 3.581 13.344 1.00 98.44 113 ILE A O 1
ATOM 842 N N . THR A 1 114 ? -8.665 2.603 13.289 1.00 97.50 114 THR A N 1
ATOM 843 C CA . THR A 1 114 ? -9.053 3.000 14.647 1.00 97.50 114 THR A CA 1
ATOM 844 C C . THR A 1 114 ? -9.524 1.791 15.434 1.00 97.50 114 THR A C 1
ATOM 846 O O . THR A 1 114 ? -10.361 1.035 14.943 1.00 97.50 114 THR A O 1
ATOM 849 N N . SER A 1 115 ? -9.050 1.635 16.667 1.00 95.94 115 SER A N 1
ATOM 850 C CA . SER A 1 115 ? -9.557 0.630 17.607 1.00 95.94 115 SER A CA 1
ATOM 851 C C . SER A 1 115 ? -9.400 1.148 19.033 1.00 95.94 115 SER A C 1
ATOM 853 O O . SER A 1 115 ? -8.357 1.688 19.408 1.00 95.94 115 SER A O 1
ATOM 855 N N . GLY A 1 116 ? -10.465 1.039 19.829 1.00 94.00 116 GLY A N 1
ATOM 856 C CA . GLY A 1 116 ? -10.504 1.595 21.178 1.00 94.00 116 GLY A CA 1
ATOM 857 C C . GLY A 1 116 ? -10.092 3.074 21.215 1.00 94.00 116 GLY A C 1
ATOM 858 O O . GLY A 1 116 ? -10.711 3.925 20.574 1.00 94.00 116 GLY A O 1
ATOM 859 N N . LYS A 1 117 ? -9.040 3.375 21.987 1.00 96.75 117 LYS A N 1
ATOM 860 C CA . LYS A 1 117 ? -8.511 4.735 22.197 1.00 96.75 117 LYS A CA 1
ATOM 861 C C . LYS A 1 117 ? -7.364 5.119 21.266 1.00 96.75 117 LYS A C 1
ATOM 863 O O . LYS A 1 117 ? -6.827 6.211 21.423 1.00 96.75 117 LYS A O 1
ATOM 868 N N . ASP A 1 118 ? -6.984 4.258 20.332 1.00 98.44 118 ASP A N 1
ATOM 869 C CA . ASP A 1 118 ? -5.820 4.485 19.485 1.00 98.44 118 ASP A CA 1
ATOM 870 C C . ASP A 1 118 ? -6.210 4.515 18.008 1.00 98.44 118 ASP A C 1
ATOM 872 O O . ASP A 1 118 ? -7.213 3.934 17.577 1.00 98.44 118 ASP A O 1
ATOM 876 N N . ALA A 1 119 ? -5.388 5.210 17.230 1.00 98.56 119 ALA A N 1
ATOM 877 C CA . ALA A 1 119 ? -5.472 5.244 15.786 1.00 98.56 119 ALA A CA 1
ATOM 878 C C . ALA A 1 119 ? -4.081 5.073 15.170 1.00 98.56 119 ALA A C 1
ATOM 880 O O . ALA A 1 119 ? -3.075 5.530 15.718 1.00 98.56 119 ALA A O 1
ATOM 881 N N . LEU A 1 120 ? -4.028 4.428 14.012 1.00 98.88 120 LEU A N 1
ATOM 882 C CA . LEU A 1 120 ? -2.815 4.256 13.228 1.00 98.88 120 LEU A CA 1
ATOM 883 C C . LEU A 1 120 ? -3.077 4.709 11.801 1.00 98.88 120 LEU A C 1
ATOM 885 O O . LEU A 1 120 ? -3.903 4.120 11.109 1.00 98.88 120 LEU A O 1
ATOM 889 N N . LEU A 1 121 ? -2.358 5.738 11.372 1.00 98.81 121 LEU A N 1
ATOM 890 C CA . LEU A 1 121 ? -2.293 6.145 9.979 1.00 98.81 121 LEU A CA 1
ATOM 891 C C . LEU A 1 121 ? -1.120 5.427 9.310 1.00 98.81 121 LEU A C 1
ATOM 893 O O . LEU A 1 121 ? 0.018 5.546 9.762 1.00 98.81 121 LEU A O 1
ATOM 897 N N . VAL A 1 122 ? -1.402 4.677 8.255 1.00 98.81 122 VAL A N 1
ATOM 898 C CA . VAL A 1 122 ? -0.403 4.013 7.424 1.00 98.81 122 VAL A CA 1
ATOM 899 C C . VAL A 1 122 ? -0.179 4.839 6.166 1.00 98.81 122 VAL A C 1
ATOM 901 O O . VAL A 1 122 ? -1.123 5.068 5.405 1.00 98.81 122 VAL A O 1
ATOM 904 N N . ASP A 1 123 ? 1.074 5.256 5.985 1.00 98.56 123 ASP A N 1
ATOM 905 C CA . ASP A 1 123 ? 1.568 6.185 4.964 1.00 98.56 123 ASP A CA 1
ATOM 906 C C . ASP A 1 123 ? 0.961 7.601 5.018 1.00 98.56 123 ASP A C 1
ATOM 908 O O . ASP A 1 123 ? 0.061 7.914 5.797 1.00 98.56 123 ASP A O 1
ATOM 912 N N . LEU A 1 124 ? 1.533 8.503 4.217 1.00 97.69 124 LEU A N 1
ATOM 913 C CA . LEU A 1 124 ? 1.237 9.937 4.183 1.00 97.69 124 LEU A CA 1
ATOM 914 C C . LEU A 1 124 ? 1.070 10.485 2.756 1.00 97.69 124 LEU A C 1
ATOM 916 O O . LEU A 1 124 ? 1.212 11.687 2.573 1.00 97.69 124 LEU A O 1
ATOM 920 N N . GLY A 1 125 ? 0.822 9.657 1.741 1.00 94.75 125 GLY A N 1
ATOM 921 C CA . GLY A 1 125 ? 0.428 10.104 0.393 1.00 94.75 125 GLY A CA 1
ATOM 922 C C . GLY A 1 125 ? 1.452 10.952 -0.389 1.00 94.75 125 GLY A C 1
ATOM 923 O O . GLY A 1 125 ? 2.600 11.108 0.028 1.00 94.75 125 GLY A O 1
ATOM 924 N N . ASN A 1 126 ? 1.025 11.535 -1.523 1.00 92.31 126 ASN A N 1
ATOM 925 C CA . ASN A 1 126 ? 1.880 12.272 -2.479 1.00 92.31 126 ASN A CA 1
ATOM 926 C C . ASN A 1 126 ? 2.445 13.604 -1.979 1.00 92.31 126 ASN A C 1
ATOM 928 O O . ASN A 1 126 ? 3.456 14.095 -2.492 1.00 92.31 126 ASN A O 1
ATOM 932 N N . GLY A 1 127 ? 1.818 14.192 -0.964 1.00 95.19 127 GLY A N 1
ATOM 933 C CA . GLY A 1 127 ? 2.175 15.512 -0.468 1.00 95.19 127 GLY A CA 1
ATOM 934 C C . GLY A 1 127 ? 1.569 16.658 -1.279 1.00 95.19 127 GLY A C 1
ATOM 935 O O . GLY A 1 127 ? 1.082 16.481 -2.397 1.00 95.19 127 GLY A O 1
ATOM 936 N N . PRO A 1 128 ? 1.604 17.879 -0.725 1.00 96.62 128 PRO A N 1
ATOM 937 C CA . PRO A 1 128 ? 0.779 18.982 -1.207 1.00 96.62 128 PRO A CA 1
ATOM 938 C C . PRO A 1 128 ? 1.146 19.448 -2.621 1.00 96.62 128 PRO A C 1
ATOM 940 O O . PRO A 1 128 ? 0.260 19.830 -3.375 1.00 96.62 128 PRO A O 1
ATOM 943 N N . ALA A 1 129 ? 2.424 19.394 -3.011 1.00 95.81 129 ALA A N 1
ATOM 944 C CA . ALA A 1 129 ? 2.867 19.876 -4.323 1.00 95.81 129 ALA A CA 1
ATOM 945 C C . ALA A 1 129 ? 2.426 18.953 -5.469 1.00 95.81 129 ALA A C 1
ATOM 947 O O . ALA A 1 129 ? 1.963 19.425 -6.507 1.00 95.81 129 ALA A O 1
ATOM 948 N N . ALA A 1 130 ? 2.536 17.638 -5.273 1.00 93.94 130 ALA A N 1
ATOM 949 C CA . ALA A 1 130 ? 2.064 16.658 -6.245 1.00 93.94 130 ALA A CA 1
ATOM 950 C C . ALA A 1 130 ? 0.536 16.720 -6.391 1.00 93.94 130 ALA A C 1
ATOM 952 O O . ALA A 1 130 ? 0.029 16.737 -7.512 1.00 93.94 130 ALA A O 1
ATOM 953 N N . THR A 1 131 ? -0.183 16.870 -5.276 1.00 94.50 131 THR A N 1
ATOM 954 C CA . THR A 1 131 ? -1.640 17.047 -5.278 1.00 94.50 131 THR A CA 1
ATOM 955 C C . THR A 1 131 ? -2.066 18.348 -5.953 1.00 94.50 131 THR A C 1
ATOM 957 O O . THR A 1 131 ? -2.945 18.318 -6.808 1.00 94.50 131 THR A O 1
ATOM 960 N N . ALA A 1 132 ? -1.402 19.476 -5.676 1.00 95.44 132 ALA A N 1
ATOM 961 C CA . ALA A 1 132 ? -1.667 20.740 -6.370 1.00 95.44 132 ALA A CA 1
ATOM 962 C C . ALA A 1 132 ? -1.517 20.580 -7.892 1.00 95.44 132 ALA A C 1
ATOM 964 O O . ALA A 1 132 ? -2.418 20.937 -8.649 1.00 95.44 132 ALA A O 1
ATOM 965 N N . MET A 1 133 ? -0.421 19.957 -8.343 1.00 92.81 133 MET A N 1
ATOM 966 C CA . MET A 1 133 ? -0.192 19.682 -9.763 1.00 92.81 133 MET A CA 1
ATOM 967 C C . MET A 1 133 ? -1.288 18.789 -10.359 1.00 92.81 133 MET A C 1
ATOM 969 O O . MET A 1 133 ? -1.764 19.066 -11.462 1.00 92.81 133 MET A O 1
ATOM 973 N N . HIS A 1 134 ? -1.713 17.745 -9.641 1.00 90.94 134 HIS A N 1
ATOM 974 C CA . HIS A 1 134 ? -2.786 16.857 -10.086 1.00 90.94 134 HIS A CA 1
ATOM 975 C C . HIS A 1 134 ? -4.118 17.605 -10.267 1.00 90.94 134 HIS A C 1
ATOM 977 O O . HIS A 1 134 ? -4.830 17.365 -11.244 1.00 90.94 134 HIS A O 1
ATOM 983 N N . PHE A 1 135 ? -4.412 18.561 -9.384 1.00 92.75 135 PHE A N 1
ATOM 984 C CA . PHE A 1 135 ? -5.621 19.386 -9.415 1.00 92.75 135 PHE A CA 1
ATOM 985 C C . PHE A 1 135 ? -5.502 20.631 -10.310 1.00 92.75 135 PHE A C 1
ATOM 987 O O . PHE A 1 135 ? -6.451 21.409 -10.422 1.00 92.75 135 PHE A O 1
ATOM 994 N N . GLY A 1 136 ? -4.370 20.814 -11.000 1.00 93.44 136 GLY A N 1
ATOM 995 C CA . GLY A 1 136 ? -4.134 21.968 -11.871 1.00 93.44 136 GLY A CA 1
ATOM 996 C C . GLY A 1 136 ? -3.953 23.288 -11.114 1.00 93.44 136 GLY A C 1
ATOM 997 O O . GLY A 1 136 ? -4.151 24.359 -11.694 1.00 93.44 136 GLY A O 1
ATOM 998 N N . GLU A 1 137 ? -3.595 23.216 -9.834 1.00 96.00 137 GLU A N 1
ATOM 999 C CA . GLU A 1 137 ? -3.210 24.345 -8.992 1.00 96.00 137 GLU A CA 1
ATOM 1000 C C . GLU A 1 137 ? -1.685 24.590 -9.055 1.00 96.00 137 GLU A C 1
ATOM 1002 O O . GLU A 1 137 ? -0.918 23.792 -9.599 1.00 96.00 137 GLU A O 1
ATOM 1007 N N . ASP A 1 138 ? -1.228 25.728 -8.525 1.00 96.88 138 ASP A N 1
ATOM 1008 C CA . ASP A 1 138 ? 0.193 26.092 -8.521 1.00 96.88 138 ASP A CA 1
ATOM 1009 C C . ASP A 1 138 ? 0.959 25.326 -7.428 1.00 96.88 138 ASP A C 1
ATOM 1011 O O . ASP A 1 138 ? 0.818 25.605 -6.237 1.00 96.88 138 ASP A O 1
ATOM 1015 N N . ALA A 1 139 ? 1.788 24.367 -7.846 1.00 96.25 139 ALA A N 1
ATOM 1016 C CA . ALA A 1 139 ? 2.592 23.525 -6.961 1.00 96.25 139 ALA A CA 1
ATOM 1017 C C . ALA A 1 139 ? 3.777 24.255 -6.291 1.00 96.25 139 ALA A C 1
ATOM 1019 O O . ALA A 1 139 ? 4.450 23.663 -5.445 1.00 96.25 139 ALA A O 1
ATOM 1020 N N . GLU A 1 140 ? 4.044 25.515 -6.649 1.00 97.44 140 GLU A N 1
ATOM 1021 C CA . GLU A 1 140 ? 5.070 26.358 -6.022 1.00 97.44 140 GLU A CA 1
ATOM 1022 C C . GLU A 1 140 ? 4.471 27.423 -5.078 1.00 97.44 140 GLU A C 1
ATOM 1024 O O . GLU A 1 140 ? 5.205 28.044 -4.301 1.00 97.44 140 GLU A O 1
ATOM 1029 N N . ASP A 1 141 ? 3.147 27.631 -5.093 1.00 98.12 141 ASP A N 1
ATOM 1030 C CA . ASP A 1 141 ? 2.475 28.620 -4.243 1.00 98.12 141 ASP A CA 1
ATOM 1031 C C . ASP A 1 141 ? 2.310 28.104 -2.803 1.00 98.12 141 ASP A C 1
ATOM 1033 O O . ASP A 1 141 ? 1.500 27.227 -2.504 1.00 98.12 141 ASP A O 1
ATOM 1037 N N . ALA A 1 142 ? 3.038 28.714 -1.866 1.00 97.81 142 ALA A N 1
ATOM 1038 C CA . ALA A 1 142 ? 3.011 28.343 -0.453 1.00 97.81 142 ALA A CA 1
ATOM 1039 C C . ALA A 1 142 ? 1.609 28.389 0.193 1.00 97.81 142 ALA A C 1
ATOM 1041 O O . ALA A 1 142 ? 1.341 27.612 1.108 1.00 97.81 142 ALA A O 1
ATOM 1042 N N . ALA A 1 143 ? 0.714 29.277 -0.253 1.00 98.25 143 ALA A N 1
ATOM 1043 C CA . ALA A 1 143 ? -0.649 29.349 0.270 1.00 98.25 143 ALA A CA 1
ATOM 1044 C C . ALA A 1 143 ? -1.514 28.181 -0.228 1.00 98.25 143 ALA A C 1
ATOM 1046 O O . ALA A 1 143 ? -2.350 27.683 0.528 1.00 98.25 143 ALA A O 1
ATOM 1047 N N . VAL A 1 144 ? -1.297 27.729 -1.467 1.00 98.25 144 VAL A N 1
ATOM 1048 C CA . VAL A 1 144 ? -1.927 26.515 -2.010 1.00 98.25 144 VAL A CA 1
ATOM 1049 C C . VAL A 1 144 ? -1.440 25.296 -1.233 1.00 98.25 144 VAL A C 1
ATOM 1051 O O . VAL A 1 144 ? -2.252 24.533 -0.713 1.00 98.25 144 VAL A O 1
ATOM 1054 N N . LEU A 1 145 ? -0.123 25.158 -1.060 1.00 98.19 145 LEU A N 1
ATOM 1055 C CA . LEU A 1 145 ? 0.454 24.015 -0.352 1.00 98.19 145 LEU A CA 1
ATOM 1056 C C . LEU A 1 145 ? -0.024 23.927 1.107 1.00 98.19 145 LEU A C 1
ATOM 1058 O O . LEU A 1 145 ? -0.399 22.847 1.565 1.00 98.19 145 LEU A O 1
ATOM 1062 N N . GLU A 1 146 ? -0.072 25.054 1.826 1.00 97.94 146 GLU A N 1
ATOM 1063 C CA . GLU A 1 146 ? -0.562 25.084 3.212 1.00 97.94 146 GLU A CA 1
ATOM 1064 C C . GLU A 1 146 ? -2.062 24.784 3.315 1.00 97.94 146 GLU A C 1
ATOM 1066 O O . GLU A 1 146 ? -2.501 24.129 4.264 1.00 97.94 146 GLU A O 1
ATOM 1071 N N . LYS A 1 147 ? -2.861 25.219 2.333 1.00 98.06 147 LYS A N 1
ATOM 1072 C CA . LYS A 1 147 ? -4.286 24.877 2.260 1.00 98.06 147 LYS A CA 1
ATOM 1073 C C . LYS A 1 147 ? -4.467 23.362 2.136 1.00 98.06 147 LYS A C 1
ATOM 1075 O O . LYS A 1 147 ? -5.206 22.792 2.932 1.00 98.06 147 LYS A O 1
ATOM 1080 N N . ILE A 1 148 ? -3.769 22.710 1.203 1.00 98.06 148 ILE A N 1
ATOM 1081 C CA . ILE A 1 148 ? -3.867 21.252 1.005 1.00 98.06 148 ILE A CA 1
ATOM 1082 C C . ILE A 1 148 ? -3.391 20.505 2.260 1.00 98.06 148 ILE A C 1
ATOM 1084 O O . ILE A 1 148 ? -4.052 19.570 2.709 1.00 98.06 148 ILE A O 1
ATOM 1088 N N . ASN A 1 149 ? -2.284 20.940 2.872 1.00 97.94 149 ASN A N 1
ATOM 1089 C CA . ASN A 1 149 ? -1.811 20.376 4.141 1.00 97.94 149 ASN A CA 1
ATOM 1090 C C . ASN A 1 149 ? -2.844 20.516 5.265 1.00 97.94 149 ASN A C 1
ATOM 1092 O O . ASN A 1 149 ? -3.040 19.582 6.042 1.00 97.94 149 ASN A O 1
ATOM 1096 N N . THR A 1 150 ? -3.508 21.670 5.361 1.00 97.50 150 THR A N 1
ATOM 1097 C CA . THR A 1 150 ? -4.557 21.906 6.358 1.00 97.50 150 THR A CA 1
ATOM 1098 C C . THR A 1 150 ? -5.756 21.002 6.115 1.00 97.50 150 THR A C 1
ATOM 1100 O O . THR A 1 150 ? -6.235 20.381 7.055 1.00 97.50 150 THR A O 1
ATOM 1103 N N . GLU A 1 151 ? -6.202 20.864 4.867 1.00 97.44 151 GLU A N 1
ATOM 1104 C CA . GLU A 1 151 ? -7.303 19.967 4.518 1.00 97.44 151 GLU A CA 1
ATOM 1105 C C . GLU A 1 151 ? -6.979 18.507 4.858 1.00 97.44 151 GLU A C 1
ATOM 1107 O O . GLU A 1 151 ? -7.805 17.820 5.458 1.00 97.44 151 GLU A O 1
ATOM 1112 N N . TYR A 1 152 ? -5.760 18.052 4.552 1.00 97.88 152 TYR A N 1
ATOM 1113 C CA . TYR A 1 152 ? -5.304 16.712 4.913 1.00 97.88 152 TYR A CA 1
ATOM 1114 C C . TYR A 1 152 ? -5.296 16.505 6.430 1.00 97.88 152 TYR A C 1
ATOM 1116 O O . TYR A 1 152 ? -5.880 15.549 6.939 1.00 97.88 152 TYR A O 1
ATOM 1124 N N . ARG A 1 153 ? -4.671 17.429 7.171 1.00 97.44 153 ARG A N 1
ATOM 1125 C CA . ARG A 1 153 ? -4.606 17.382 8.635 1.00 97.44 153 ARG A CA 1
ATOM 1126 C C . ARG A 1 153 ? -6.003 17.356 9.249 1.00 97.44 153 ARG A C 1
ATOM 1128 O O . ARG A 1 153 ? -6.273 16.495 10.079 1.00 97.44 153 ARG A O 1
ATOM 1135 N N . ASP A 1 154 ? -6.883 18.265 8.843 1.00 96.44 154 ASP A N 1
ATOM 1136 C CA . ASP A 1 154 ? -8.242 18.364 9.379 1.00 96.44 154 ASP A CA 1
ATOM 1137 C C . ASP A 1 154 ? -9.040 17.083 9.113 1.00 96.44 154 ASP A C 1
ATOM 1139 O O . ASP A 1 154 ? -9.745 16.601 10.001 1.00 96.44 154 ASP A O 1
ATOM 1143 N N . LEU A 1 155 ? -8.885 16.490 7.925 1.00 96.88 155 LEU A N 1
ATOM 1144 C CA . LEU A 1 155 ? -9.517 15.223 7.578 1.00 96.88 155 LEU A CA 1
ATOM 1145 C C . LEU A 1 155 ? -9.058 14.091 8.498 1.00 96.88 155 LEU A C 1
ATOM 1147 O O . LEU A 1 155 ? -9.899 13.423 9.102 1.00 96.88 155 LEU A O 1
ATOM 1151 N N . ILE A 1 156 ? -7.744 13.896 8.644 1.00 97.38 156 ILE A N 1
ATOM 1152 C CA . ILE A 1 156 ? -7.196 12.853 9.518 1.00 97.38 156 ILE A CA 1
ATOM 1153 C C . ILE A 1 156 ? -7.659 13.066 10.958 1.00 97.38 156 ILE A C 1
ATOM 1155 O O . ILE A 1 156 ? -8.179 12.133 11.564 1.00 97.38 156 ILE A O 1
ATOM 1159 N N . LEU A 1 157 ? -7.552 14.290 11.484 1.00 95.69 157 LEU A N 1
ATOM 1160 C CA . LEU A 1 157 ? -7.961 14.594 12.857 1.00 95.69 157 LEU A CA 1
ATOM 1161 C C . LEU A 1 157 ? -9.464 14.384 13.085 1.00 95.69 157 LEU A C 1
ATOM 1163 O O . LEU A 1 157 ? -9.867 13.936 14.158 1.00 95.69 157 LEU A O 1
ATOM 1167 N N . SER A 1 158 ? -10.298 14.656 12.076 1.00 94.94 158 SER A N 1
ATOM 1168 C CA . SER A 1 158 ? -11.740 14.398 12.156 1.00 94.94 158 SER A CA 1
ATOM 1169 C C . SER A 1 158 ? -12.072 12.907 12.241 1.00 94.94 158 SER A C 1
ATOM 1171 O O . SER A 1 158 ? -13.005 12.535 12.945 1.00 94.94 158 SER A O 1
ATOM 1173 N N . LEU A 1 159 ? -11.297 12.054 11.563 1.00 95.00 159 LEU A N 1
ATOM 1174 C CA . LEU A 1 159 ? -11.476 10.603 11.586 1.00 95.00 159 LEU A CA 1
ATOM 1175 C C . LEU A 1 159 ? -10.880 9.960 12.845 1.00 95.00 159 LEU A C 1
ATOM 1177 O O . LEU A 1 159 ? -11.389 8.949 13.325 1.00 95.00 159 LEU A O 1
ATOM 1181 N N . THR A 1 160 ? -9.790 10.518 13.382 1.00 95.25 160 THR A N 1
ATOM 1182 C CA . THR A 1 160 ? -9.184 10.016 14.623 1.00 95.25 160 THR A CA 1
ATOM 1183 C C . THR A 1 160 ? -9.992 10.402 15.854 1.00 95.25 160 THR A C 1
ATOM 1185 O O . THR A 1 160 ? -9.996 9.647 16.829 1.00 95.25 160 THR A O 1
ATOM 1188 N N . GLU A 1 161 ? -10.683 11.545 15.817 1.00 92.94 161 GLU A N 1
ATOM 1189 C CA . GLU A 1 161 ? -11.344 12.155 16.975 1.00 92.94 161 GLU A CA 1
ATOM 1190 C C . GLU A 1 161 ? -10.342 12.299 18.143 1.00 92.94 161 GLU A C 1
ATOM 1192 O O . GLU A 1 161 ? -9.202 12.713 17.932 1.00 92.94 161 GLU A O 1
ATOM 1197 N N . ASP A 1 162 ? -10.725 11.906 19.361 1.00 92.62 162 ASP A N 1
ATOM 1198 C CA . ASP A 1 162 ? -9.897 11.989 20.573 1.00 92.62 162 ASP A CA 1
ATOM 1199 C C . ASP A 1 162 ? -8.914 10.804 20.748 1.00 92.62 162 ASP A C 1
ATOM 1201 O O . ASP A 1 162 ? -8.419 10.558 21.854 1.00 92.62 162 ASP A O 1
ATOM 1205 N N . ARG A 1 163 ? -8.652 10.013 19.696 1.00 96.50 163 ARG A N 1
ATOM 1206 C CA . ARG A 1 163 ? -7.763 8.837 19.765 1.00 96.50 163 ARG A CA 1
ATOM 1207 C C . ARG A 1 163 ? -6.285 9.221 19.697 1.00 96.50 163 ARG A C 1
ATOM 1209 O O . ARG A 1 163 ? -5.899 10.191 19.048 1.00 96.50 163 ARG A O 1
ATOM 1216 N N . ASN A 1 164 ? -5.430 8.400 20.305 1.00 97.06 164 ASN A N 1
ATOM 1217 C CA . ASN A 1 164 ? -3.980 8.545 20.196 1.00 97.06 164 ASN A CA 1
ATOM 1218 C C . ASN A 1 164 ? -3.522 8.114 18.798 1.00 97.06 164 ASN A C 1
ATOM 1220 O O . ASN A 1 164 ? -3.436 6.919 18.510 1.00 97.06 164 ASN A O 1
ATOM 1224 N N . LEU A 1 165 ? -3.223 9.085 17.940 1.00 98.38 165 LEU A N 1
ATOM 1225 C CA . LEU A 1 165 ? -2.727 8.829 16.593 1.00 98.38 165 LEU A CA 1
ATOM 1226 C C . LEU A 1 165 ? -1.226 8.499 16.597 1.00 98.38 165 LEU A C 1
ATOM 1228 O O . LEU A 1 165 ? -0.414 9.234 17.160 1.00 98.38 165 LEU A O 1
ATOM 1232 N N . LYS A 1 166 ? -0.859 7.426 15.896 1.00 98.56 166 LYS A N 1
ATOM 1233 C CA . LYS A 1 166 ? 0.508 7.130 15.445 1.00 98.56 166 LYS A CA 1
ATOM 1234 C C . LYS A 1 166 ? 0.539 7.047 13.925 1.00 98.56 166 LYS A C 1
ATOM 1236 O O . LYS A 1 166 ? -0.483 6.781 13.297 1.00 98.56 166 LYS A O 1
ATOM 1241 N N . ILE A 1 167 ? 1.721 7.222 13.349 1.00 98.81 167 ILE A N 1
ATOM 1242 C CA . ILE A 1 167 ? 1.960 7.068 11.915 1.00 98.81 167 ILE A CA 1
ATOM 1243 C C . ILE A 1 167 ? 2.912 5.888 11.714 1.00 98.81 167 ILE A C 1
ATOM 1245 O O . ILE A 1 167 ? 3.924 5.800 12.406 1.00 98.81 167 ILE A O 1
ATOM 1249 N N . ALA A 1 168 ? 2.611 4.989 10.784 1.00 98.81 168 ALA A N 1
ATOM 1250 C CA . ALA A 1 168 ? 3.515 3.931 10.342 1.00 98.81 168 ALA A CA 1
ATOM 1251 C C . ALA A 1 168 ? 3.745 4.038 8.836 1.00 98.81 168 ALA A C 1
ATOM 1253 O O . ALA A 1 168 ? 2.811 4.309 8.089 1.00 98.81 168 ALA A O 1
ATOM 1254 N N . ILE A 1 169 ? 4.987 3.853 8.402 1.00 98.75 169 ILE A N 1
ATOM 1255 C CA . ILE A 1 169 ? 5.381 4.038 7.005 1.00 98.75 169 ILE A CA 1
ATOM 1256 C C . ILE A 1 169 ? 5.760 2.695 6.388 1.00 98.75 169 ILE A C 1
ATOM 1258 O O . ILE A 1 169 ? 6.618 1.995 6.920 1.00 98.75 169 ILE A O 1
ATOM 1262 N N . THR A 1 170 ? 5.158 2.353 5.250 1.00 98.56 170 THR A N 1
ATOM 1263 C CA . THR A 1 170 ? 5.464 1.114 4.523 1.00 98.56 170 THR A CA 1
ATOM 1264 C C . THR A 1 170 ? 6.860 1.155 3.909 1.00 98.56 170 THR A C 1
ATOM 1266 O O . THR A 1 170 ? 7.573 0.152 3.963 1.00 98.56 170 THR A O 1
ATOM 1269 N N . HIS A 1 171 ? 7.257 2.300 3.341 1.00 98.12 171 HIS A N 1
ATOM 1270 C CA . HIS A 1 171 ? 8.574 2.527 2.742 1.00 98.12 171 HIS A CA 1
ATOM 1271 C C . HIS A 1 171 ? 8.856 4.019 2.463 1.00 98.12 171 HIS A C 1
ATOM 1273 O O . HIS A 1 171 ? 8.001 4.888 2.620 1.00 98.12 171 HIS A O 1
ATOM 1279 N N . LYS A 1 172 ? 10.085 4.337 2.038 1.00 97.25 172 LYS A N 1
ATOM 1280 C CA . LYS A 1 172 ? 10.600 5.723 1.968 1.00 97.25 172 LYS A CA 1
ATOM 1281 C C . LYS A 1 172 ? 10.197 6.586 0.762 1.00 97.25 172 LYS A C 1
ATOM 1283 O O . LYS A 1 172 ? 10.672 7.724 0.684 1.00 97.25 172 LYS A O 1
ATOM 1288 N N . HIS A 1 173 ? 9.418 6.096 -0.204 1.00 95.94 173 HIS A N 1
ATOM 1289 C CA . HIS A 1 173 ? 9.150 6.885 -1.413 1.00 95.94 173 HIS A CA 1
ATOM 1290 C C . HIS A 1 173 ? 8.247 8.093 -1.155 1.00 95.94 173 HIS A C 1
ATOM 1292 O O . HIS A 1 173 ? 7.490 8.158 -0.188 1.00 95.94 173 HIS A O 1
ATOM 1298 N N . GLY A 1 174 ? 8.406 9.112 -2.007 1.00 94.62 174 GLY A N 1
ATOM 1299 C CA . GLY A 1 174 ? 7.834 10.443 -1.800 1.00 94.62 174 GLY A CA 1
ATOM 1300 C C . GLY A 1 174 ? 6.313 10.446 -1.677 1.00 94.62 174 GLY A C 1
ATOM 1301 O O . GLY A 1 174 ? 5.782 11.253 -0.927 1.00 94.62 174 GLY A O 1
ATOM 1302 N N . ASP A 1 175 ? 5.669 9.510 -2.353 1.00 93.56 175 ASP A N 1
ATOM 1303 C CA . ASP A 1 175 ? 4.242 9.214 -2.402 1.00 93.56 175 ASP A CA 1
ATOM 1304 C C . ASP A 1 175 ? 3.688 8.439 -1.202 1.00 93.56 175 ASP A C 1
ATOM 1306 O O . ASP A 1 175 ? 2.478 8.283 -1.061 1.00 93.56 175 ASP A O 1
ATOM 1310 N N . HIS A 1 176 ? 4.564 8.055 -0.278 1.00 97.00 176 HIS A N 1
ATOM 1311 C CA . HIS A 1 176 ? 4.215 7.429 0.997 1.00 97.00 176 HIS A CA 1
ATOM 1312 C C . HIS A 1 176 ? 4.591 8.301 2.196 1.00 97.00 176 HIS A C 1
ATOM 1314 O O . HIS A 1 176 ? 4.120 8.084 3.309 1.00 97.00 176 HIS A O 1
ATOM 1320 N N . VAL A 1 177 ? 5.411 9.331 1.981 1.00 97.62 177 VAL A N 1
ATOM 1321 C CA . VAL A 1 177 ? 5.882 10.259 3.020 1.00 97.62 177 VAL A CA 1
ATOM 1322 C C . VAL A 1 177 ? 5.624 11.727 2.660 1.00 97.62 177 VAL A C 1
ATOM 1324 O O . VAL A 1 177 ? 6.271 12.620 3.212 1.00 97.62 177 VAL A O 1
ATOM 1327 N N . GLY A 1 178 ? 4.747 12.006 1.695 1.00 96.50 178 GLY A N 1
ATOM 1328 C CA . GLY A 1 178 ? 4.619 13.318 1.060 1.00 96.50 178 GLY A CA 1
ATOM 1329 C C . GLY A 1 178 ? 3.930 14.365 1.928 1.00 96.50 178 GLY A C 1
ATOM 1330 O O . GLY A 1 178 ? 4.378 15.512 1.972 1.00 96.50 178 GLY A O 1
ATOM 1331 N N . TYR A 1 179 ? 2.898 13.986 2.685 1.00 97.44 179 TYR A N 1
ATOM 1332 C CA . TYR A 1 179 ? 2.224 14.872 3.641 1.00 97.44 179 TYR A CA 1
ATOM 1333 C C . TYR A 1 179 ? 2.922 14.953 5.007 1.00 97.44 179 TYR A C 1
ATOM 1335 O O . TYR A 1 179 ? 2.318 15.362 5.999 1.00 97.44 179 TYR A O 1
ATOM 1343 N N . SER A 1 180 ? 4.219 14.638 5.087 1.00 96.56 180 SER A N 1
ATOM 1344 C CA . SER A 1 180 ? 4.994 14.774 6.329 1.00 96.56 180 SER A CA 1
ATOM 1345 C C . SER A 1 180 ? 5.051 16.207 6.872 1.00 96.56 180 SER A C 1
ATOM 1347 O O . SER A 1 180 ? 5.405 16.403 8.027 1.00 96.56 180 SER A O 1
ATOM 1349 N N . THR A 1 181 ? 4.720 17.230 6.087 1.00 95.88 181 THR A N 1
ATOM 1350 C CA . THR A 1 181 ? 4.662 18.617 6.582 1.00 95.88 181 THR A CA 1
ATOM 1351 C C . THR A 1 181 ? 3.326 18.962 7.245 1.00 95.88 181 THR A C 1
ATOM 1353 O O . THR A 1 181 ? 3.271 19.891 8.044 1.00 95.88 181 THR A O 1
ATOM 1356 N N . ALA A 1 182 ? 2.257 18.194 7.004 1.00 96.81 182 ALA A N 1
ATOM 1357 C CA . ALA A 1 182 ? 0.930 18.491 7.547 1.00 96.81 182 ALA A CA 1
ATOM 1358 C C . ALA A 1 182 ? 0.858 18.358 9.082 1.00 96.81 182 ALA A C 1
ATOM 1360 O O . ALA A 1 182 ? 0.106 19.091 9.732 1.00 96.81 182 ALA A O 1
ATOM 1361 N N . PHE A 1 183 ? 1.667 17.465 9.665 1.00 95.19 183 PHE A N 1
ATOM 1362 C CA . PHE A 1 183 ? 1.707 17.205 11.110 1.00 95.19 183 PHE A CA 1
ATOM 1363 C C . PHE A 1 183 ? 2.988 17.680 11.809 1.00 95.19 183 PHE A C 1
ATOM 1365 O O . PHE A 1 183 ? 3.218 17.358 12.978 1.00 95.19 183 PHE A O 1
ATOM 1372 N N . GLU A 1 184 ? 3.825 18.450 11.114 1.00 92.56 184 GLU A N 1
ATOM 1373 C CA . GLU A 1 184 ? 5.079 18.958 11.661 1.00 92.56 184 GLU A CA 1
ATOM 1374 C C . GLU A 1 184 ? 4.853 19.750 12.961 1.00 92.56 184 GLU A C 1
ATOM 1376 O O . GLU A 1 184 ? 3.984 20.617 13.060 1.00 92.56 184 GLU A O 1
ATOM 1381 N N . GLY A 1 185 ? 5.649 19.432 13.986 1.00 90.25 185 GLY A N 1
ATOM 1382 C CA . GLY A 1 185 ? 5.609 20.117 15.279 1.00 90.25 185 GLY A CA 1
ATOM 1383 C C . GLY A 1 185 ? 4.417 19.755 16.172 1.00 90.25 185 GLY A C 1
ATOM 1384 O O . GLY A 1 185 ? 4.318 20.294 17.273 1.00 90.25 185 GLY A O 1
ATOM 1385 N N . LEU A 1 186 ? 3.544 18.832 15.750 1.00 92.50 186 LEU A N 1
ATOM 1386 C CA . LEU A 1 186 ? 2.415 18.356 16.561 1.00 92.50 186 LEU A CA 1
ATOM 1387 C C . LEU A 1 186 ? 2.791 17.211 17.519 1.00 92.50 186 LEU A C 1
ATOM 1389 O O . LEU A 1 186 ? 1.987 16.830 18.364 1.00 92.50 186 LEU A O 1
ATOM 1393 N N . GLY A 1 187 ? 4.022 16.693 17.427 1.00 92.31 187 GLY A N 1
ATOM 1394 C CA . GLY A 1 187 ? 4.569 15.717 18.375 1.00 92.31 187 GLY A CA 1
ATOM 1395 C C . GLY A 1 187 ? 4.069 14.282 18.194 1.00 92.31 187 GLY A C 1
ATOM 1396 O O . GLY A 1 187 ? 4.159 13.499 19.135 1.00 92.31 187 GLY A O 1
ATOM 1397 N N . TYR A 1 188 ? 3.545 13.926 17.017 1.00 96.62 188 TYR A N 1
ATOM 1398 C CA . TYR A 1 188 ? 3.128 12.553 16.725 1.00 96.62 188 TYR A CA 1
ATOM 1399 C C . TYR A 1 188 ? 4.318 11.596 16.604 1.00 96.62 188 TYR A C 1
ATOM 1401 O O . TYR A 1 188 ? 5.396 11.967 16.127 1.00 96.62 188 TYR A O 1
ATOM 1409 N N . THR A 1 189 ? 4.091 10.341 16.992 1.00 98.44 189 THR A N 1
ATOM 1410 C CA . THR A 1 189 ? 5.045 9.250 16.788 1.00 98.44 189 THR A CA 1
ATOM 1411 C C . THR A 1 189 ? 4.990 8.750 15.348 1.00 98.44 189 THR A C 1
ATOM 1413 O O . THR A 1 189 ? 3.911 8.432 14.841 1.00 98.44 189 THR A O 1
ATOM 1416 N N . VAL A 1 190 ? 6.158 8.629 14.715 1.00 98.56 190 VAL A N 1
ATOM 1417 C CA . VAL A 1 190 ? 6.331 8.004 13.396 1.00 98.56 190 VAL A CA 1
ATOM 1418 C C . VAL A 1 190 ? 7.154 6.735 13.565 1.00 98.56 190 VAL A C 1
ATOM 1420 O O . VAL A 1 190 ? 8.266 6.782 14.083 1.00 98.56 190 VAL A O 1
ATOM 1423 N N . LEU A 1 191 ? 6.599 5.610 13.122 1.00 98.75 191 LEU A N 1
ATOM 1424 C CA . LEU A 1 191 ? 7.233 4.299 13.082 1.00 98.75 191 LEU A CA 1
ATOM 1425 C C . LEU A 1 191 ? 7.763 4.057 11.666 1.00 98.75 191 LEU A C 1
ATOM 1427 O O . LEU A 1 191 ? 6.982 4.021 10.714 1.00 98.75 191 LEU A O 1
ATOM 1431 N N . PHE A 1 192 ? 9.075 3.878 11.528 1.00 98.69 192 PHE A N 1
ATOM 1432 C CA . PHE A 1 192 ? 9.736 3.765 10.227 1.00 98.69 192 PHE A CA 1
ATOM 1433 C C . PHE A 1 192 ? 10.570 2.475 10.109 1.00 98.69 192 PHE A C 1
ATOM 1435 O O . PHE A 1 192 ? 11.317 2.157 11.040 1.00 98.69 192 PHE A O 1
ATOM 1442 N N . PRO A 1 193 ? 10.498 1.735 8.990 1.00 98.38 193 PRO A N 1
ATOM 1443 C CA . PRO A 1 193 ? 11.320 0.548 8.780 1.00 98.38 193 PRO A CA 1
ATOM 1444 C C . PRO A 1 193 ? 12.802 0.925 8.693 1.00 98.38 193 PRO A C 1
ATOM 1446 O O . PRO A 1 193 ? 13.194 1.766 7.885 1.00 98.38 193 PRO A O 1
ATOM 1449 N N . GLU A 1 194 ? 13.640 0.316 9.533 1.00 97.94 194 GLU A N 1
ATOM 1450 C CA . GLU A 1 194 ? 15.020 0.776 9.744 1.00 97.94 194 GLU A CA 1
ATOM 1451 C C . GLU A 1 194 ? 15.893 0.759 8.479 1.00 97.94 194 GLU A C 1
ATOM 1453 O O . GLU A 1 194 ? 16.700 1.669 8.288 1.00 97.94 194 GLU A O 1
ATOM 1458 N N . GLY A 1 195 ? 15.699 -0.220 7.586 1.00 96.94 195 GLY A N 1
ATOM 1459 C CA . GLY A 1 195 ? 16.468 -0.341 6.342 1.00 96.94 195 GLY A CA 1
ATOM 1460 C C . GLY A 1 195 ? 16.140 0.730 5.298 1.00 96.94 195 GLY A C 1
ATOM 1461 O O . GLY A 1 195 ? 16.895 0.916 4.349 1.00 96.94 195 GLY A O 1
ATOM 1462 N N . ASP A 1 196 ? 15.064 1.488 5.502 1.00 97.56 196 ASP A N 1
ATOM 1463 C CA . ASP A 1 196 ? 14.653 2.587 4.631 1.00 97.56 196 ASP A CA 1
ATOM 1464 C C . ASP A 1 196 ? 14.964 3.973 5.215 1.00 97.56 196 ASP A C 1
ATOM 1466 O O . ASP A 1 196 ? 14.626 5.001 4.623 1.00 97.56 196 ASP A O 1
ATOM 1470 N N . VAL A 1 197 ? 15.665 4.031 6.349 1.00 97.56 197 VAL A N 1
ATOM 1471 C CA . VAL A 1 197 ? 16.062 5.295 6.970 1.00 97.56 197 VAL A CA 1
ATOM 1472 C C . VAL A 1 197 ? 17.390 5.789 6.404 1.00 97.56 197 VAL A C 1
ATOM 1474 O O . VAL A 1 197 ? 18.465 5.294 6.744 1.00 97.56 197 VAL A O 1
ATOM 1477 N N . ASP A 1 198 ? 17.324 6.859 5.618 1.00 96.69 198 ASP A N 1
ATOM 1478 C CA . ASP A 1 198 ? 18.484 7.650 5.207 1.00 96.69 198 ASP A CA 1
ATOM 1479 C C . ASP A 1 198 ? 18.506 9.037 5.887 1.00 96.69 198 ASP A C 1
ATOM 1481 O O . ASP A 1 198 ? 17.654 9.375 6.715 1.00 96.69 198 ASP A O 1
ATOM 1485 N N . ASP A 1 199 ? 19.515 9.853 5.572 1.00 97.44 199 ASP A N 1
ATOM 1486 C CA . ASP A 1 199 ? 19.646 11.195 6.151 1.00 97.44 199 ASP A CA 1
ATOM 1487 C C . ASP A 1 199 ? 18.500 12.134 5.737 1.00 97.44 199 ASP A C 1
ATOM 1489 O O . ASP A 1 199 ? 18.098 12.982 6.534 1.00 97.44 199 ASP A O 1
ATOM 1493 N N . LYS A 1 200 ? 17.919 11.953 4.541 1.00 96.69 200 LYS A N 1
ATOM 1494 C CA . LYS A 1 200 ? 16.773 12.754 4.082 1.00 96.69 200 LYS A CA 1
ATOM 1495 C C . LYS A 1 200 ? 15.510 12.397 4.855 1.00 96.69 200 LYS A C 1
ATOM 1497 O O . LYS A 1 200 ? 14.725 13.287 5.167 1.00 96.69 200 LYS A O 1
ATOM 1502 N N . ILE A 1 201 ? 15.308 11.120 5.176 1.00 97.44 201 ILE A N 1
ATOM 1503 C CA . ILE A 1 201 ? 14.192 10.666 6.013 1.00 97.44 201 ILE A CA 1
ATOM 1504 C C . ILE A 1 201 ? 14.338 11.202 7.439 1.00 97.44 201 ILE A C 1
ATOM 1506 O O . ILE A 1 201 ? 13.378 11.749 7.981 1.00 97.44 201 ILE A O 1
ATOM 1510 N N . LYS A 1 202 ? 15.538 11.141 8.028 1.00 96.75 202 LYS A N 1
ATOM 1511 C CA . LYS A 1 202 ? 15.787 11.727 9.358 1.00 96.75 202 LYS A CA 1
ATOM 1512 C C . LYS A 1 202 ? 15.517 13.229 9.389 1.00 96.75 202 LYS A C 1
ATOM 1514 O O . LYS A 1 202 ? 14.933 13.716 10.350 1.00 96.75 202 LYS A O 1
ATOM 1519 N N . GLU A 1 203 ? 15.937 13.956 8.353 1.00 96.75 203 GLU A N 1
ATOM 1520 C CA . GLU A 1 203 ? 15.659 15.388 8.220 1.00 96.75 203 GLU A CA 1
ATOM 1521 C C . GLU A 1 203 ? 14.154 15.651 8.077 1.00 96.75 203 GLU A C 1
ATOM 1523 O O . GLU A 1 203 ? 13.604 16.473 8.807 1.00 96.75 203 GLU A O 1
ATOM 1528 N N . ARG A 1 204 ? 13.474 14.900 7.200 1.00 95.81 204 ARG A N 1
ATOM 1529 C CA . ARG A 1 204 ? 12.031 15.024 6.941 1.00 95.81 204 ARG A CA 1
ATOM 1530 C C . ARG A 1 204 ? 11.180 14.854 8.198 1.00 95.81 204 ARG A C 1
ATOM 1532 O O . ARG A 1 204 ? 10.175 15.543 8.338 1.00 95.81 204 ARG A O 1
ATOM 1539 N N . PHE A 1 205 ? 11.568 13.947 9.091 1.00 97.06 205 PHE A N 1
ATOM 1540 C CA . PHE A 1 205 ? 10.823 13.636 10.312 1.00 97.06 205 PHE A CA 1
ATOM 1541 C C . PHE A 1 205 ? 11.483 14.181 11.590 1.00 97.06 205 PHE A C 1
ATOM 1543 O O . PHE A 1 205 ? 11.158 13.739 12.690 1.00 97.06 205 PHE A O 1
ATOM 1550 N N . ALA A 1 206 ? 12.381 15.167 11.486 1.00 96.00 206 ALA A N 1
ATOM 1551 C CA . ALA A 1 206 ? 13.119 15.704 12.634 1.00 96.00 206 ALA A CA 1
ATOM 1552 C C . ALA A 1 206 ? 12.226 16.338 13.721 1.00 96.00 206 ALA A C 1
ATOM 1554 O O . ALA A 1 206 ? 12.630 16.426 14.881 1.00 96.00 206 ALA A O 1
ATOM 1555 N N . SER A 1 207 ? 11.024 16.789 13.352 1.00 95.81 207 SER A N 1
ATOM 1556 C CA . SER A 1 207 ? 10.026 17.391 14.246 1.00 95.81 207 SER A CA 1
ATOM 1557 C C . SER A 1 207 ? 9.026 16.385 14.838 1.00 95.81 207 SER A C 1
ATOM 1559 O O . SER A 1 207 ? 8.122 16.785 15.577 1.00 95.81 207 SER A O 1
ATOM 1561 N N . TYR A 1 208 ? 9.192 15.094 14.544 1.00 97.75 208 TYR A N 1
ATOM 1562 C CA . TYR A 1 208 ? 8.356 14.000 15.035 1.00 97.75 208 TYR A CA 1
ATOM 1563 C C . TYR A 1 208 ? 9.049 13.224 16.156 1.00 97.75 208 TYR A C 1
ATOM 1565 O O . TYR A 1 208 ? 10.273 13.248 16.302 1.00 97.75 208 TYR A O 1
ATOM 1573 N N . GLU A 1 209 ? 8.271 12.456 16.918 1.00 97.56 209 GLU A N 1
ATOM 1574 C CA . GLU A 1 209 ? 8.839 11.379 17.725 1.00 97.56 209 GLU A CA 1
ATOM 1575 C C . GLU A 1 209 ? 9.167 10.195 16.798 1.00 97.56 209 GLU A C 1
ATOM 1577 O O . GLU A 1 209 ? 8.350 9.306 16.560 1.00 97.56 209 GLU A O 1
ATOM 1582 N N . PHE A 1 210 ? 10.363 10.224 16.214 1.00 97.56 210 PHE A N 1
ATOM 1583 C CA . PHE A 1 210 ? 10.801 9.249 15.218 1.00 97.56 210 PHE A CA 1
ATOM 1584 C C . PHE A 1 210 ? 11.324 7.963 15.872 1.00 97.56 210 PHE A C 1
ATOM 1586 O O . PHE A 1 210 ? 12.337 7.975 16.576 1.00 97.56 210 PHE A O 1
ATOM 1593 N N . GLN A 1 211 ? 10.652 6.842 15.615 1.00 98.12 211 GLN A N 1
ATOM 1594 C CA . GLN A 1 211 ? 11.042 5.511 16.069 1.00 98.12 211 GLN A CA 1
ATOM 1595 C C . GLN A 1 211 ? 11.273 4.600 14.862 1.00 98.12 211 GLN A C 1
ATOM 1597 O O . GLN A 1 211 ? 10.560 4.667 13.863 1.00 98.12 211 GLN A O 1
ATOM 1602 N N . THR A 1 212 ? 12.268 3.723 14.967 1.00 98.38 212 THR A N 1
ATOM 1603 C CA . THR A 1 212 ? 12.584 2.752 13.913 1.00 98.38 212 THR A CA 1
ATOM 1604 C C . THR A 1 212 ? 12.267 1.340 14.373 1.00 98.38 212 THR A C 1
ATOM 1606 O O . THR A 1 212 ? 12.283 1.068 15.576 1.00 98.38 212 THR A O 1
ATOM 1609 N N . PHE A 1 213 ? 11.958 0.456 13.429 1.00 98.44 213 PHE A N 1
ATOM 1610 C CA . PHE A 1 213 ? 11.696 -0.951 13.711 1.00 98.44 213 PHE A CA 1
ATOM 1611 C C . PHE A 1 213 ? 12.247 -1.859 12.607 1.00 98.44 213 PHE A C 1
ATOM 1613 O O . PHE A 1 213 ? 12.371 -1.440 11.455 1.00 98.44 213 PHE A O 1
ATOM 1620 N N . MET A 1 214 ? 12.523 -3.115 12.964 1.00 98.12 214 MET A N 1
ATOM 1621 C CA . MET A 1 214 ? 12.858 -4.183 12.023 1.00 98.12 214 MET A CA 1
ATOM 1622 C C . MET A 1 214 ? 11.567 -4.882 11.560 1.00 98.12 214 MET A C 1
ATOM 1624 O O . MET A 1 214 ? 10.881 -5.489 12.395 1.00 98.12 214 MET A O 1
ATOM 1628 N N . PRO A 1 215 ? 11.194 -4.814 10.269 1.00 97.88 215 PRO A N 1
ATOM 1629 C CA . PRO A 1 215 ? 10.018 -5.519 9.764 1.00 97.88 215 PRO A CA 1
ATOM 1630 C C . PRO A 1 215 ? 10.168 -7.039 9.933 1.00 97.88 215 PRO A C 1
ATOM 1632 O O . PRO A 1 215 ? 11.239 -7.592 9.698 1.00 97.88 215 PRO A O 1
ATOM 1635 N N . GLY A 1 216 ? 9.106 -7.725 10.356 1.00 96.56 216 GLY A N 1
ATOM 1636 C CA . GLY A 1 216 ? 9.137 -9.153 10.708 1.00 96.56 216 GLY A CA 1
ATOM 1637 C C . GLY A 1 216 ? 9.384 -9.432 12.195 1.00 96.56 216 GLY A C 1
ATOM 1638 O O . GLY A 1 216 ? 9.006 -10.495 12.683 1.00 96.56 216 GLY A O 1
ATOM 1639 N N . GLU A 1 217 ? 9.961 -8.479 12.934 1.00 97.06 217 GLU A N 1
ATOM 1640 C CA . GLU A 1 217 ? 10.262 -8.617 14.370 1.00 97.06 217 GLU A CA 1
ATOM 1641 C C . GLU A 1 217 ? 9.431 -7.678 15.255 1.00 97.06 217 GLU A C 1
ATOM 1643 O O . GLU A 1 217 ? 9.468 -7.767 16.484 1.00 97.06 217 GLU A O 1
ATOM 1648 N N . PHE A 1 218 ? 8.674 -6.772 14.636 1.00 97.12 218 PHE A N 1
ATOM 1649 C CA . PHE A 1 218 ? 7.878 -5.765 15.322 1.00 97.12 218 PHE A CA 1
ATOM 1650 C C . PHE A 1 218 ? 6.380 -5.990 15.114 1.00 97.12 218 PHE A C 1
ATOM 1652 O O . PHE A 1 218 ? 5.935 -6.358 14.026 1.00 97.12 218 PHE A O 1
ATOM 1659 N N . THR A 1 219 ? 5.597 -5.701 16.150 1.00 97.88 219 THR A N 1
ATOM 1660 C CA . THR A 1 219 ? 4.132 -5.687 16.097 1.00 97.88 219 THR A CA 1
ATOM 1661 C C . THR A 1 219 ? 3.650 -4.323 16.570 1.00 97.88 219 THR A C 1
ATOM 1663 O O . THR A 1 219 ? 4.017 -3.870 17.658 1.00 97.88 219 THR A O 1
ATOM 1666 N N . ILE A 1 220 ? 2.809 -3.669 15.772 1.00 98.38 220 ILE A N 1
ATOM 1667 C CA . ILE A 1 220 ? 2.241 -2.361 16.106 1.00 98.38 220 ILE A CA 1
ATOM 1668 C C . ILE A 1 220 ? 0.924 -2.577 16.844 1.00 98.38 220 ILE A C 1
ATOM 1670 O O . ILE A 1 220 ? -0.000 -3.170 16.300 1.00 98.38 220 ILE A O 1
ATOM 1674 N N . GLN A 1 221 ? 0.825 -2.076 18.072 1.00 98.19 221 GLN A N 1
ATOM 1675 C CA . GLN A 1 221 ? -0.422 -2.113 18.837 1.00 98.19 221 GLN A CA 1
ATOM 1676 C C . GLN A 1 221 ? -1.303 -0.903 18.521 1.00 98.19 221 GLN A C 1
ATOM 1678 O O . GLN A 1 221 ? -0.822 0.238 18.568 1.00 98.19 221 GLN A O 1
ATOM 1683 N N . VAL A 1 222 ? -2.582 -1.166 18.244 1.00 97.88 222 VAL A N 1
ATOM 1684 C CA . VAL A 1 222 ? -3.620 -0.164 17.973 1.00 97.88 222 VAL A CA 1
ATOM 1685 C C . VAL A 1 222 ? -4.854 -0.541 18.787 1.00 97.88 222 VAL A C 1
ATOM 1687 O O . VAL A 1 222 ? -5.674 -1.342 18.350 1.00 97.88 222 VAL A O 1
ATOM 1690 N N . GLY A 1 223 ? -4.975 0.005 19.997 1.00 96.06 223 GLY A N 1
ATOM 1691 C CA . GLY A 1 223 ? -6.079 -0.310 20.892 1.00 96.06 223 GLY A CA 1
ATOM 1692 C C . GLY A 1 223 ? -6.086 -1.785 21.271 1.00 96.06 223 GLY A C 1
ATOM 1693 O O . GLY A 1 223 ? -5.197 -2.256 21.977 1.00 96.06 223 GLY A O 1
ATOM 1694 N N . GLU A 1 224 ? -7.116 -2.496 20.820 1.00 94.38 224 GLU A N 1
ATOM 1695 C CA . GLU A 1 224 ? -7.338 -3.909 21.137 1.00 94.38 224 GLU A CA 1
ATOM 1696 C C . GLU A 1 224 ? -6.867 -4.861 20.029 1.00 94.38 224 GLU A C 1
ATOM 1698 O O . GLU A 1 224 ? -6.843 -6.073 20.236 1.00 94.38 224 GLU A O 1
ATOM 1703 N N . ILE A 1 225 ? -6.472 -4.324 18.870 1.00 96.62 225 ILE A N 1
ATOM 1704 C CA . ILE A 1 225 ? -5.895 -5.092 17.763 1.00 96.62 225 ILE A CA 1
ATOM 1705 C C . ILE A 1 225 ? -4.393 -4.839 17.650 1.00 96.62 225 ILE A C 1
ATOM 1707 O O . ILE A 1 225 ? -3.858 -3.846 18.153 1.00 96.62 225 ILE A O 1
ATOM 1711 N N . ALA A 1 226 ? -3.716 -5.713 16.908 1.00 97.75 226 ALA A N 1
ATOM 1712 C CA . ALA A 1 226 ? -2.330 -5.501 16.540 1.00 97.75 226 ALA A CA 1
ATOM 1713 C C . ALA A 1 226 ? -2.100 -5.716 15.042 1.00 97.75 226 ALA A C 1
ATOM 1715 O O . ALA A 1 226 ? -2.861 -6.402 14.354 1.00 97.75 226 ALA A O 1
ATOM 1716 N N . LEU A 1 227 ? -1.038 -5.100 14.536 1.00 98.62 227 LEU A N 1
ATOM 1717 C CA . LEU A 1 227 ? -0.567 -5.298 13.179 1.00 98.62 227 LEU A CA 1
ATOM 1718 C C . LEU A 1 227 ? 0.780 -6.001 13.222 1.00 98.62 227 LEU A C 1
ATOM 1720 O O . LEU A 1 227 ? 1.740 -5.480 13.797 1.00 98.62 227 LEU A O 1
ATOM 1724 N N . ASP A 1 228 ? 0.850 -7.163 12.588 1.00 98.62 228 ASP A N 1
ATOM 1725 C CA . ASP A 1 228 ? 2.117 -7.834 12.338 1.00 98.62 228 ASP A CA 1
ATOM 1726 C C . ASP A 1 228 ? 2.836 -7.132 11.182 1.00 98.62 228 ASP A C 1
ATOM 1728 O O . ASP A 1 228 ? 2.198 -6.652 10.241 1.00 98.62 228 ASP A O 1
ATOM 1732 N N . THR A 1 229 ? 4.164 -7.079 11.248 1.00 98.69 229 THR A N 1
ATOM 1733 C CA . THR A 1 229 ? 5.004 -6.547 10.169 1.00 98.69 229 THR A CA 1
ATOM 1734 C C . THR A 1 229 ? 5.650 -7.694 9.400 1.00 98.69 229 THR A C 1
ATOM 1736 O O . THR A 1 229 ? 6.040 -8.699 9.992 1.00 98.69 229 THR A O 1
ATOM 1739 N N . ILE A 1 230 ? 5.775 -7.557 8.082 1.00 98.69 230 ILE A N 1
ATOM 1740 C CA . ILE A 1 230 ? 6.460 -8.516 7.210 1.00 98.69 230 ILE A CA 1
ATOM 1741 C C . ILE A 1 230 ? 7.436 -7.734 6.329 1.00 98.69 230 ILE A C 1
ATOM 1743 O O . ILE A 1 230 ? 7.039 -6.780 5.659 1.00 98.69 230 ILE A O 1
ATOM 1747 N N . LEU A 1 231 ? 8.705 -8.144 6.330 1.00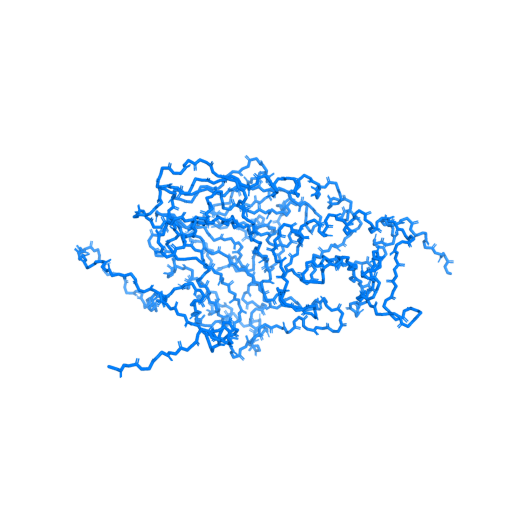 98.50 231 LEU A N 1
ATOM 1748 C CA . LEU A 1 231 ? 9.728 -7.618 5.428 1.00 98.50 231 LEU A CA 1
ATOM 1749 C C . LEU A 1 231 ? 9.519 -8.178 4.017 1.00 98.50 231 LEU A C 1
ATOM 1751 O O . LEU A 1 231 ? 9.520 -9.394 3.843 1.00 98.50 231 LEU A O 1
ATOM 1755 N N . CYS A 1 232 ? 9.389 -7.311 3.016 1.00 98.38 232 CYS A N 1
ATOM 1756 C CA . CYS A 1 232 ? 9.276 -7.695 1.610 1.00 98.38 232 CYS A CA 1
ATOM 1757 C C . CYS A 1 232 ? 10.174 -6.789 0.753 1.00 98.38 232 CYS A C 1
ATOM 1759 O O . CYS A 1 232 ? 9.698 -5.790 0.214 1.00 98.38 232 CYS A O 1
ATOM 1761 N N . PRO A 1 233 ? 11.479 -7.092 0.654 1.00 97.44 233 PRO A N 1
ATOM 1762 C CA . PRO A 1 233 ? 12.435 -6.211 0.003 1.00 97.44 233 PRO A CA 1
ATOM 1763 C C . PRO A 1 233 ? 12.305 -6.277 -1.527 1.00 97.44 233 PRO A C 1
ATOM 1765 O O . PRO A 1 233 ? 11.713 -7.201 -2.082 1.00 97.44 233 PRO A O 1
ATOM 1768 N N . GLY A 1 234 ? 12.879 -5.290 -2.212 1.00 97.12 234 GLY A N 1
ATOM 1769 C CA . GLY A 1 234 ? 13.008 -5.245 -3.669 1.00 97.12 234 GLY A CA 1
ATOM 1770 C C . GLY A 1 234 ? 12.446 -3.975 -4.303 1.00 97.12 234 GLY A C 1
ATOM 1771 O O . GLY A 1 234 ? 13.130 -3.351 -5.116 1.00 97.12 234 GLY A O 1
ATOM 1772 N N . HIS A 1 235 ? 11.243 -3.544 -3.902 1.00 97.12 235 HIS A N 1
ATOM 1773 C CA . HIS A 1 235 ? 10.741 -2.204 -4.244 1.00 97.12 235 HIS A CA 1
ATOM 1774 C C . HIS A 1 235 ? 11.573 -1.119 -3.537 1.00 97.12 235 HIS A C 1
ATOM 1776 O O . HIS A 1 235 ? 12.074 -0.187 -4.169 1.00 97.12 235 HIS A O 1
ATOM 1782 N N . THR A 1 236 ? 11.789 -1.312 -2.235 1.00 97.69 236 THR A N 1
ATOM 1783 C CA . THR A 1 236 ? 12.850 -0.687 -1.436 1.00 97.69 236 THR A CA 1
ATOM 1784 C C . THR A 1 236 ? 13.561 -1.753 -0.601 1.00 97.69 236 THR A C 1
ATOM 1786 O O . THR A 1 236 ? 13.131 -2.908 -0.566 1.00 97.69 236 THR A O 1
ATOM 1789 N N . ASP A 1 237 ? 14.632 -1.376 0.099 1.00 97.19 237 ASP A N 1
ATOM 1790 C CA . ASP A 1 237 ? 15.417 -2.311 0.915 1.00 97.19 237 ASP A CA 1
ATOM 1791 C C . ASP A 1 237 ? 14.609 -2.877 2.097 1.00 97.19 237 ASP A C 1
ATOM 1793 O O . ASP A 1 237 ? 14.860 -3.995 2.543 1.00 97.19 237 ASP A O 1
ATOM 1797 N N . ALA A 1 238 ? 13.636 -2.111 2.609 1.00 97.44 238 ALA A N 1
ATOM 1798 C CA . ALA A 1 238 ? 12.832 -2.485 3.773 1.00 97.44 238 ALA A CA 1
ATOM 1799 C C . ALA A 1 238 ? 11.326 -2.233 3.598 1.00 97.44 238 ALA A C 1
ATOM 1801 O O . ALA A 1 238 ? 10.625 -1.936 4.570 1.00 97.44 238 ALA A O 1
ATOM 1802 N N . SER A 1 239 ? 10.825 -2.376 2.368 1.00 98.25 239 SER A N 1
ATOM 1803 C CA . SER A 1 239 ? 9.387 -2.340 2.085 1.00 98.25 239 SER A CA 1
ATOM 1804 C C . SER A 1 239 ? 8.638 -3.280 3.034 1.00 98.25 239 SER A C 1
ATOM 1806 O O . SER A 1 239 ? 8.975 -4.459 3.176 1.00 98.25 239 SER A O 1
ATOM 1808 N N . THR A 1 240 ? 7.655 -2.724 3.740 1.00 98.75 240 THR A N 1
ATOM 1809 C CA . THR A 1 240 ? 6.966 -3.386 4.848 1.00 98.75 240 THR A CA 1
ATOM 1810 C C . THR A 1 240 ? 5.501 -3.607 4.521 1.00 98.75 240 THR A C 1
ATOM 1812 O O . THR A 1 240 ? 4.775 -2.672 4.191 1.00 98.75 240 THR A O 1
ATOM 1815 N N . ILE A 1 241 ? 5.058 -4.849 4.690 1.00 98.75 241 ILE A N 1
ATOM 1816 C CA . ILE A 1 241 ? 3.647 -5.219 4.666 1.00 98.75 241 ILE A CA 1
ATOM 1817 C C . ILE A 1 241 ? 3.134 -5.253 6.106 1.00 98.75 241 ILE A C 1
ATOM 1819 O O . ILE A 1 241 ? 3.751 -5.874 6.976 1.00 98.75 241 ILE A O 1
ATOM 1823 N N . TYR A 1 242 ? 1.983 -4.631 6.350 1.00 98.81 242 TYR A N 1
ATOM 1824 C CA . TYR A 1 242 ? 1.275 -4.730 7.622 1.00 98.81 242 TYR A CA 1
ATOM 1825 C C . TYR A 1 242 ? 0.084 -5.674 7.493 1.00 98.81 242 TYR A C 1
ATOM 1827 O O . TYR A 1 242 ? -0.689 -5.566 6.544 1.00 98.81 242 TYR A O 1
ATOM 1835 N N . VAL A 1 243 ? -0.103 -6.582 8.446 1.00 98.69 243 VAL A N 1
ATOM 1836 C CA . VAL A 1 243 ? -1.286 -7.455 8.509 1.00 98.69 243 VAL A CA 1
ATOM 1837 C C . VAL A 1 243 ? -2.048 -7.145 9.783 1.00 98.69 243 VAL A C 1
ATOM 1839 O O . VAL A 1 243 ? -1.502 -7.323 10.868 1.00 98.69 243 VAL A O 1
ATOM 1842 N N . ILE A 1 244 ? -3.308 -6.716 9.671 1.00 98.25 244 ILE A N 1
ATOM 1843 C CA . ILE A 1 244 ? -4.195 -6.611 10.835 1.00 98.25 244 ILE A CA 1
ATOM 1844 C C . ILE A 1 244 ? -4.446 -8.037 11.320 1.00 98.25 244 ILE A C 1
ATOM 1846 O O . ILE A 1 244 ? -5.152 -8.800 10.665 1.00 98.25 244 ILE A O 1
ATOM 1850 N N . ASN A 1 245 ? -3.857 -8.417 12.454 1.00 95.44 245 ASN A N 1
ATOM 1851 C CA . ASN A 1 245 ? -3.851 -9.806 12.922 1.00 95.44 245 ASN A CA 1
ATOM 1852 C C . ASN A 1 245 ? -5.175 -10.248 13.576 1.00 95.44 245 ASN A C 1
ATOM 1854 O O . ASN A 1 245 ? -5.275 -11.350 14.114 1.00 95.44 245 ASN A O 1
ATOM 1858 N N . THR A 1 246 ? -6.200 -9.403 13.483 1.00 94.81 246 THR A N 1
ATOM 1859 C CA . THR A 1 246 ? -7.587 -9.695 13.837 1.00 94.81 246 THR A CA 1
ATOM 1860 C C . THR A 1 246 ? -8.413 -9.758 12.550 1.00 94.81 246 THR A C 1
ATOM 1862 O O . THR A 1 246 ? -8.539 -8.739 11.866 1.00 94.81 246 THR A O 1
ATOM 1865 N N . PRO A 1 247 ? -8.975 -10.922 12.181 1.00 94.38 247 PRO A N 1
ATOM 1866 C CA . PRO A 1 247 ? -9.752 -11.036 10.956 1.00 94.38 247 PRO A CA 1
ATOM 1867 C C . PRO A 1 247 ? -11.103 -10.325 11.084 1.00 94.38 247 PRO A C 1
ATOM 1869 O O . PRO A 1 247 ? -11.706 -10.258 12.157 1.00 94.38 247 PRO A O 1
ATOM 1872 N N . LEU A 1 248 ? -11.622 -9.851 9.954 1.00 92.50 248 LEU A N 1
ATOM 1873 C CA . LEU A 1 248 ? -13.015 -9.449 9.822 1.00 92.50 248 LEU A CA 1
ATOM 1874 C C . LEU A 1 248 ? -13.887 -10.701 9.711 1.00 92.50 248 LEU A C 1
ATOM 1876 O O . LEU A 1 248 ? -13.793 -11.433 8.722 1.00 92.50 248 LEU A O 1
ATOM 1880 N N . ILE A 1 249 ? -14.759 -10.924 10.693 1.00 91.38 249 ILE A N 1
ATOM 1881 C CA . ILE A 1 249 ? -15.728 -12.018 10.675 1.00 91.38 249 ILE A CA 1
ATOM 1882 C C . ILE A 1 249 ? -17.055 -11.526 10.107 1.00 91.38 249 ILE A C 1
ATOM 1884 O O . ILE A 1 249 ? -17.636 -10.544 10.565 1.00 91.38 249 ILE A O 1
ATOM 1888 N N . THR A 1 250 ? -17.551 -12.238 9.100 1.00 88.25 250 THR A N 1
ATOM 1889 C CA . THR A 1 250 ? -18.861 -12.006 8.489 1.00 88.25 250 THR A CA 1
ATOM 1890 C C . THR A 1 250 ? -19.732 -13.233 8.677 1.00 88.25 250 THR A C 1
ATOM 1892 O O . THR A 1 250 ? -19.302 -14.347 8.386 1.00 88.25 250 THR A O 1
ATOM 1895 N N . TYR A 1 251 ? -20.974 -13.023 9.102 1.00 86.06 251 TYR A N 1
ATOM 1896 C CA . TYR A 1 251 ? -21.957 -14.085 9.266 1.00 86.06 251 TYR A CA 1
ATOM 1897 C C . TYR A 1 251 ? -22.994 -14.058 8.146 1.00 86.06 251 TYR A C 1
ATOM 1899 O O . TYR A 1 251 ? -23.340 -13.005 7.603 1.00 86.06 251 TYR A O 1
ATOM 1907 N N . ASN A 1 252 ? -23.546 -15.224 7.824 1.00 83.69 252 ASN A N 1
ATOM 1908 C CA . ASN A 1 252 ? -24.812 -15.287 7.104 1.00 83.69 252 ASN A CA 1
ATOM 1909 C C . ASN A 1 252 ? -25.977 -14.774 7.986 1.00 83.69 252 ASN A C 1
ATOM 1911 O O . ASN A 1 252 ? -25.840 -14.585 9.190 1.00 83.69 252 ASN A O 1
ATOM 1915 N N . TYR A 1 253 ? -27.145 -14.539 7.378 1.00 78.62 253 TYR A N 1
ATOM 1916 C CA . TYR A 1 253 ? -28.274 -13.856 8.036 1.00 78.62 253 TYR A CA 1
ATOM 1917 C C . TYR A 1 253 ? -28.780 -14.526 9.327 1.00 78.62 253 TYR A C 1
ATOM 1919 O O . TYR A 1 253 ? -29.291 -13.844 10.208 1.00 78.62 253 TYR A O 1
ATOM 1927 N N . ASP A 1 254 ? -28.677 -15.850 9.432 1.00 82.31 254 ASP A N 1
ATOM 1928 C CA . ASP A 1 254 ? -29.085 -16.617 10.614 1.00 82.31 254 ASP A CA 1
ATOM 1929 C C . ASP A 1 254 ? -27.917 -16.950 11.557 1.00 82.31 254 ASP A C 1
ATOM 1931 O O . ASP A 1 254 ? -28.106 -17.722 12.496 1.00 82.31 254 ASP A O 1
ATOM 1935 N N . ALA A 1 255 ? -26.734 -16.371 11.316 1.00 80.06 255 ALA A N 1
ATOM 1936 C CA . ALA A 1 255 ? -25.499 -16.597 12.065 1.00 80.06 255 ALA A CA 1
ATOM 1937 C C . ALA A 1 255 ? -25.106 -18.079 12.204 1.00 80.06 255 ALA A C 1
ATOM 1939 O O . ALA A 1 255 ? -24.434 -18.473 13.154 1.00 80.06 255 ALA A O 1
ATOM 1940 N N . SER A 1 256 ? -25.522 -18.920 11.252 1.00 80.38 256 SER A N 1
ATOM 1941 C CA . SER A 1 256 ? -25.192 -20.345 11.234 1.00 80.38 256 SER A CA 1
ATOM 1942 C C . SER A 1 256 ? -23.852 -20.650 10.563 1.00 80.38 256 SER A C 1
ATOM 1944 O O . SER A 1 256 ? -23.408 -21.795 10.602 1.00 80.38 256 SER A O 1
ATOM 1946 N N . ASN A 1 257 ? -23.278 -19.688 9.840 1.00 83.56 257 ASN A N 1
ATOM 1947 C CA . ASN A 1 257 ? -22.020 -19.839 9.124 1.00 83.56 257 ASN A CA 1
ATOM 1948 C C . ASN A 1 257 ? -21.240 -18.524 9.141 1.00 83.56 257 ASN A C 1
ATOM 1950 O O . ASN A 1 257 ? -21.802 -17.470 8.826 1.00 83.56 257 ASN A O 1
ATOM 1954 N N . ALA A 1 258 ? -19.950 -18.617 9.444 1.00 88.44 258 ALA A N 1
ATOM 1955 C CA . ALA A 1 258 ? -19.027 -17.499 9.469 1.00 88.44 258 ALA A CA 1
ATOM 1956 C C . ALA A 1 258 ? -17.998 -17.620 8.341 1.00 88.44 258 ALA A C 1
ATOM 1958 O O . ALA A 1 258 ? -17.629 -18.706 7.902 1.00 88.44 258 ALA A O 1
ATOM 1959 N N . THR A 1 259 ? -17.519 -16.480 7.865 1.00 91.06 259 THR A N 1
ATOM 1960 C CA . THR A 1 259 ? -16.341 -16.390 7.003 1.00 91.06 259 THR A CA 1
ATOM 1961 C C . THR A 1 259 ? -15.414 -15.324 7.553 1.00 91.06 259 THR A C 1
ATOM 1963 O O . THR A 1 259 ? -15.896 -14.294 8.023 1.00 91.06 259 THR A O 1
ATOM 1966 N N . ALA A 1 260 ? -14.109 -15.544 7.440 1.00 93.88 260 ALA A N 1
ATOM 1967 C CA . ALA A 1 260 ? -13.091 -14.617 7.907 1.00 93.88 260 ALA A CA 1
ATOM 1968 C C . ALA A 1 260 ? -12.264 -14.048 6.755 1.00 93.88 260 ALA A C 1
ATOM 1970 O O . ALA A 1 260 ? -11.919 -14.774 5.817 1.00 93.88 260 ALA A O 1
ATOM 1971 N N . THR A 1 261 ? -11.899 -12.774 6.873 1.00 95.75 261 THR A N 1
ATOM 1972 C CA . THR A 1 261 ? -10.955 -12.107 5.973 1.00 95.75 261 THR A CA 1
ATOM 1973 C C . THR A 1 261 ? -9.937 -11.318 6.788 1.00 95.75 261 THR A C 1
ATOM 1975 O O . THR A 1 261 ? -10.302 -10.393 7.509 1.00 95.75 261 THR A O 1
ATOM 1978 N N . TYR A 1 262 ? -8.662 -11.661 6.658 1.00 97.50 262 TYR A N 1
ATOM 1979 C CA . TYR A 1 262 ? -7.550 -10.829 7.096 1.00 97.50 262 TYR A CA 1
ATOM 1980 C C . TYR A 1 262 ? -7.322 -9.691 6.102 1.00 97.50 262 TYR A C 1
ATOM 1982 O O . TYR A 1 262 ? -7.482 -9.865 4.892 1.00 97.50 262 TYR A O 1
ATOM 1990 N N . LEU A 1 263 ? -6.951 -8.526 6.624 1.00 97.88 263 LEU A N 1
ATOM 1991 C CA . LEU A 1 263 ? -6.627 -7.347 5.830 1.00 97.88 263 LEU A CA 1
ATOM 1992 C C . LEU A 1 263 ? -5.131 -7.089 5.923 1.00 97.88 263 LEU A C 1
ATOM 1994 O O . LEU A 1 263 ? -4.570 -7.067 7.022 1.00 97.88 263 LEU A O 1
ATOM 1998 N N . SER A 1 264 ? -4.498 -6.865 4.778 1.00 98.19 264 SER A N 1
ATOM 1999 C CA . SER A 1 264 ? -3.079 -6.552 4.719 1.00 98.19 264 SER A CA 1
ATOM 2000 C C . SER A 1 264 ? -2.823 -5.299 3.895 1.00 98.19 264 SER A C 1
ATOM 2002 O O . SER A 1 264 ? -3.237 -5.200 2.743 1.00 98.19 264 SER A O 1
ATOM 2004 N N . LEU A 1 265 ? -2.149 -4.337 4.519 1.00 98.44 265 LEU A N 1
ATOM 2005 C CA . LEU A 1 265 ? -1.720 -3.080 3.925 1.00 98.44 265 LEU A CA 1
ATOM 2006 C C . LEU A 1 265 ? -0.322 -3.307 3.347 1.00 98.44 265 LEU A C 1
ATOM 2008 O O . LEU A 1 265 ? 0.649 -3.414 4.097 1.00 98.44 265 LEU A O 1
ATOM 2012 N N . ILE A 1 266 ? -0.231 -3.463 2.029 1.00 97.69 266 ILE A N 1
ATOM 2013 C CA . ILE A 1 266 ? 0.991 -3.945 1.367 1.00 97.69 266 ILE A CA 1
ATOM 2014 C C . ILE A 1 266 ? 1.879 -2.820 0.823 1.00 97.69 266 ILE A C 1
ATOM 2016 O O . ILE A 1 266 ? 2.978 -3.104 0.350 1.00 97.69 266 ILE A O 1
ATOM 2020 N N . GLY A 1 267 ? 1.406 -1.567 0.861 1.00 95.75 267 GLY A N 1
ATOM 2021 C CA . GLY A 1 267 ? 2.072 -0.448 0.191 1.00 95.75 267 GLY A CA 1
ATOM 2022 C C . GLY A 1 267 ? 2.403 -0.825 -1.254 1.00 95.75 267 GLY A C 1
ATOM 2023 O O . GLY A 1 267 ? 1.549 -1.351 -1.974 1.00 95.75 267 GLY A O 1
ATOM 2024 N N . ASP A 1 268 ? 3.667 -0.658 -1.624 1.00 95.62 268 ASP A N 1
ATOM 2025 C CA . ASP A 1 268 ? 4.177 -1.034 -2.943 1.00 95.62 268 ASP A CA 1
ATOM 2026 C C . ASP A 1 268 ? 4.962 -2.349 -2.963 1.00 95.62 268 ASP A C 1
ATOM 2028 O O . ASP A 1 268 ? 5.419 -2.773 -4.022 1.00 95.62 268 ASP A O 1
ATOM 2032 N N . ALA A 1 269 ? 5.062 -3.054 -1.834 1.00 96.81 269 ALA A N 1
ATOM 2033 C CA . ALA A 1 269 ? 5.947 -4.208 -1.660 1.00 96.81 269 ALA A CA 1
ATOM 2034 C C . ALA A 1 269 ? 5.770 -5.309 -2.725 1.00 96.81 269 ALA A C 1
ATOM 2036 O O . ALA A 1 269 ? 6.749 -5.872 -3.211 1.00 96.81 269 ALA A O 1
ATOM 2037 N N . ILE A 1 270 ? 4.521 -5.591 -3.114 1.00 94.12 270 ILE A N 1
ATOM 2038 C CA . ILE A 1 270 ? 4.172 -6.507 -4.218 1.00 94.12 270 ILE A CA 1
ATOM 2039 C C . ILE A 1 270 ? 3.256 -5.838 -5.262 1.00 94.12 270 ILE A C 1
ATOM 2041 O O . ILE A 1 270 ? 2.646 -6.507 -6.098 1.00 94.12 270 ILE A O 1
ATOM 2045 N N . GLY A 1 271 ? 3.187 -4.503 -5.248 1.00 88.56 271 GLY A N 1
ATOM 2046 C CA . GLY A 1 271 ? 2.401 -3.686 -6.174 1.00 88.56 271 GLY A CA 1
ATOM 2047 C C . GLY A 1 271 ? 0.901 -3.622 -5.869 1.00 88.56 271 GLY A C 1
ATOM 2048 O O . GLY A 1 271 ? 0.350 -4.431 -5.126 1.00 88.56 271 GLY A O 1
ATOM 2049 N N . SER A 1 272 ? 0.221 -2.666 -6.505 1.00 83.31 272 SER A N 1
ATOM 2050 C CA . SER A 1 272 ? -1.197 -2.351 -6.265 1.00 83.31 272 SER A CA 1
ATOM 2051 C C . SER A 1 272 ? -2.129 -2.841 -7.385 1.00 83.31 272 SER A C 1
ATOM 2053 O O . SER A 1 272 ? -3.101 -2.183 -7.734 1.00 83.31 272 SER A O 1
ATOM 2055 N N . GLY A 1 273 ? -1.830 -3.995 -7.991 1.00 79.00 273 GLY A N 1
ATOM 2056 C CA . GLY A 1 273 ? -2.647 -4.625 -9.039 1.00 79.00 273 GLY A CA 1
ATOM 2057 C C . GLY A 1 273 ? -2.206 -4.324 -10.474 1.00 79.00 273 GLY A C 1
ATOM 2058 O O . GLY A 1 273 ? -2.346 -5.186 -11.338 1.00 79.00 273 GLY A O 1
ATOM 2059 N N . SER A 1 274 ? -1.618 -3.155 -10.749 1.00 81.62 274 SER A N 1
ATOM 2060 C CA . SER A 1 274 ? -1.061 -2.851 -12.081 1.00 81.62 274 SER A CA 1
ATOM 2061 C C . SER A 1 274 ? 0.379 -3.334 -12.251 1.00 81.62 274 SER A C 1
ATOM 2063 O O . SER A 1 274 ? 0.677 -3.992 -13.242 1.00 81.62 274 SER A O 1
ATOM 2065 N N . SER A 1 275 ? 1.269 -3.032 -11.298 1.00 88.25 275 SER A N 1
ATOM 2066 C CA . SER A 1 275 ? 2.616 -3.616 -11.202 1.00 88.25 275 SER A CA 1
ATOM 2067 C C . SER A 1 275 ? 3.310 -3.219 -9.901 1.00 88.25 275 SER A C 1
ATOM 2069 O O . SER A 1 275 ? 3.016 -2.151 -9.371 1.00 88.25 275 SER A O 1
ATOM 2071 N N . VAL A 1 276 ? 4.287 -4.004 -9.446 1.00 92.38 276 VAL A N 1
ATOM 2072 C CA . VAL A 1 276 ? 5.336 -3.516 -8.536 1.00 92.38 276 VAL A CA 1
ATOM 2073 C C . VAL A 1 276 ? 6.444 -2.847 -9.342 1.00 92.38 276 VAL A C 1
ATOM 2075 O O . VAL A 1 276 ? 6.829 -3.339 -10.405 1.00 92.38 276 VAL A O 1
ATOM 2078 N N . TRP A 1 277 ? 6.958 -1.720 -8.859 1.00 92.50 277 TRP A N 1
ATOM 2079 C CA . TRP A 1 277 ? 8.075 -1.025 -9.495 1.00 92.50 277 TRP A CA 1
ATOM 2080 C C . TRP A 1 277 ? 9.391 -1.467 -8.861 1.00 92.50 277 TRP A C 1
ATOM 2082 O O . TRP A 1 277 ? 9.547 -1.388 -7.649 1.00 92.50 277 TRP A O 1
ATOM 2092 N N . ILE A 1 278 ? 10.344 -1.924 -9.670 1.00 94.94 278 ILE A N 1
ATOM 2093 C CA . ILE A 1 278 ? 11.673 -2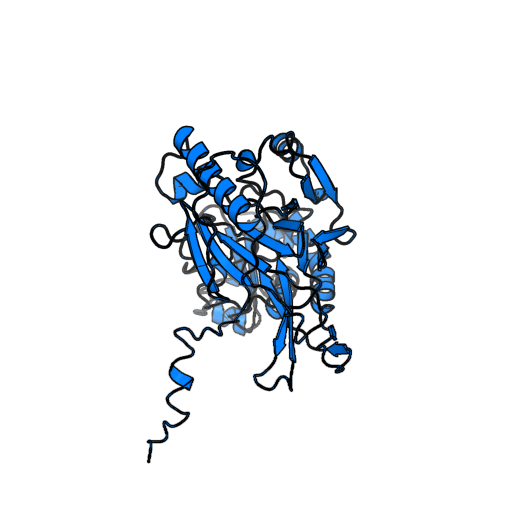.343 -9.215 1.00 94.94 278 ILE A CA 1
ATOM 2094 C C . ILE A 1 278 ? 12.721 -1.586 -10.022 1.00 94.94 278 ILE A C 1
ATOM 2096 O O . ILE A 1 278 ? 12.714 -1.578 -11.254 1.00 94.94 278 ILE A O 1
ATOM 2100 N N . PHE A 1 279 ? 13.617 -0.906 -9.313 1.00 93.31 279 PHE A N 1
ATOM 2101 C CA . PHE A 1 279 ? 14.443 0.153 -9.894 1.00 93.31 279 PHE A CA 1
ATOM 2102 C C . PHE A 1 279 ? 15.854 -0.296 -10.291 1.00 93.31 279 PHE A C 1
ATOM 2104 O O . PHE A 1 279 ? 16.583 0.481 -10.910 1.00 93.31 279 PHE A O 1
ATOM 2111 N N . SER A 1 280 ? 16.251 -1.525 -9.956 1.00 95.94 280 SER A N 1
ATOM 2112 C CA . SER A 1 280 ? 17.608 -2.037 -10.171 1.00 95.94 280 SER A CA 1
ATOM 2113 C C . SER A 1 280 ? 17.653 -3.568 -10.231 1.00 95.94 280 SER A C 1
ATOM 2115 O O . SER A 1 280 ? 16.685 -4.244 -9.882 1.00 95.94 280 SER A O 1
ATOM 2117 N N . LEU A 1 281 ? 18.801 -4.114 -10.650 1.00 96.81 281 LEU A N 1
ATOM 2118 C CA . LEU A 1 281 ? 19.095 -5.544 -10.532 1.00 96.81 281 LEU A CA 1
ATOM 2119 C C . LEU A 1 281 ? 19.104 -5.993 -9.064 1.00 96.81 281 LEU A C 1
ATOM 2121 O O . LEU A 1 281 ? 18.537 -7.031 -8.740 1.00 96.81 281 LEU A O 1
ATOM 2125 N N . ASP A 1 282 ? 19.709 -5.199 -8.178 1.00 97.81 282 ASP A N 1
ATOM 2126 C CA . ASP A 1 282 ? 19.754 -5.511 -6.747 1.00 97.81 282 ASP A CA 1
ATOM 2127 C C . ASP A 1 282 ? 18.343 -5.650 -6.164 1.00 97.81 282 ASP A C 1
ATOM 2129 O O . ASP A 1 282 ? 18.088 -6.598 -5.430 1.00 97.81 282 ASP A O 1
ATOM 2133 N N . GLY A 1 283 ? 17.401 -4.789 -6.565 1.00 97.81 283 GLY A N 1
ATOM 2134 C CA . GLY A 1 283 ? 16.001 -4.901 -6.150 1.00 97.81 283 GLY A CA 1
ATOM 2135 C C . GLY A 1 283 ? 15.318 -6.179 -6.657 1.00 97.81 283 GLY A C 1
ATOM 2136 O O . GLY A 1 283 ? 14.542 -6.792 -5.927 1.00 97.81 283 GLY A O 1
ATOM 2137 N N . LEU A 1 284 ? 15.634 -6.639 -7.876 1.00 97.88 284 LEU A N 1
ATOM 2138 C CA . LEU A 1 284 ? 15.132 -7.923 -8.392 1.00 97.88 284 LEU A CA 1
ATOM 2139 C C . LEU A 1 284 ? 15.685 -9.105 -7.586 1.00 97.88 284 LEU A C 1
ATOM 2141 O O . LEU A 1 284 ? 14.932 -10.008 -7.226 1.00 97.88 284 LEU A O 1
ATOM 2145 N N . ASN A 1 285 ? 16.983 -9.082 -7.273 1.00 98.25 285 ASN A N 1
ATOM 2146 C CA . ASN A 1 285 ? 17.624 -10.112 -6.455 1.00 98.25 285 ASN A CA 1
ATOM 2147 C C . ASN A 1 285 ? 17.041 -10.142 -5.039 1.00 98.25 285 ASN A C 1
ATOM 2149 O O . ASN A 1 285 ? 16.672 -11.210 -4.561 1.00 98.25 285 ASN A O 1
ATOM 2153 N N . GLN A 1 286 ? 16.885 -8.978 -4.407 1.00 98.06 286 GLN A N 1
ATOM 2154 C CA . GLN A 1 286 ? 16.263 -8.848 -3.090 1.00 98.06 286 GLN A CA 1
ATOM 2155 C C . GLN A 1 286 ? 14.830 -9.396 -3.079 1.00 98.06 286 GLN A C 1
ATOM 2157 O O . GLN A 1 286 ? 14.495 -10.194 -2.204 1.00 98.06 286 GLN A O 1
ATOM 2162 N N . LEU A 1 287 ? 13.995 -9.026 -4.063 1.00 98.12 287 LEU A N 1
ATOM 2163 C CA . LEU A 1 287 ? 12.634 -9.561 -4.155 1.00 98.12 287 LEU A CA 1
ATOM 2164 C C . LEU A 1 287 ? 12.652 -11.083 -4.295 1.00 98.12 287 LEU A C 1
ATOM 2166 O O . LEU A 1 287 ? 11.926 -11.769 -3.585 1.00 98.12 287 LEU A O 1
ATOM 2170 N N . ASN A 1 288 ? 13.497 -11.618 -5.176 1.00 98.00 288 ASN A N 1
ATOM 2171 C CA . ASN A 1 288 ? 13.632 -13.059 -5.371 1.00 98.00 288 ASN A CA 1
ATOM 2172 C C . ASN A 1 288 ? 14.064 -13.793 -4.090 1.00 98.00 288 ASN A C 1
ATOM 2174 O O . ASN A 1 288 ? 13.581 -14.884 -3.815 1.00 98.00 288 ASN A O 1
ATOM 2178 N N . GLU A 1 289 ? 14.968 -13.207 -3.305 1.00 97.00 289 GLU A N 1
ATOM 2179 C CA . GLU A 1 289 ? 15.427 -13.783 -2.038 1.00 97.00 289 GLU A CA 1
ATOM 2180 C C . GLU A 1 289 ? 14.348 -13.748 -0.942 1.00 97.00 289 GLU A C 1
ATOM 2182 O O . GLU A 1 289 ? 14.313 -14.640 -0.093 1.00 97.00 289 GLU A O 1
ATOM 2187 N N . GLY A 1 290 ? 13.476 -12.734 -0.945 1.00 96.88 290 GLY A N 1
ATOM 2188 C CA . GLY A 1 290 ? 12.482 -12.514 0.110 1.00 96.88 290 GLY A CA 1
ATOM 2189 C C . GLY A 1 290 ? 11.077 -13.056 -0.170 1.00 96.88 290 GLY A C 1
ATOM 2190 O O . GLY A 1 290 ? 10.368 -13.414 0.772 1.00 96.88 290 GLY A O 1
ATOM 2191 N N . ILE A 1 291 ? 10.652 -13.123 -1.437 1.00 98.06 291 ILE A N 1
ATOM 2192 C CA . ILE A 1 291 ? 9.237 -13.321 -1.796 1.00 98.06 291 ILE A CA 1
ATOM 2193 C C . ILE A 1 291 ? 8.656 -14.643 -1.281 1.00 98.06 291 ILE A C 1
ATOM 2195 O O . ILE A 1 291 ? 7.485 -14.689 -0.909 1.00 98.06 291 ILE A O 1
ATOM 2199 N N . ASP A 1 292 ? 9.463 -15.703 -1.201 1.00 98.19 292 ASP A N 1
ATOM 2200 C CA . ASP A 1 292 ? 9.016 -17.015 -0.724 1.00 98.19 292 ASP A CA 1
ATOM 2201 C C . ASP A 1 292 ? 8.553 -16.958 0.732 1.00 98.19 292 ASP A C 1
ATOM 2203 O O . ASP A 1 292 ? 7.452 -17.406 1.056 1.00 98.19 292 ASP A O 1
ATOM 2207 N N . ALA A 1 293 ? 9.360 -16.340 1.598 1.00 98.12 293 ALA A N 1
ATOM 2208 C CA . ALA A 1 293 ? 9.028 -16.172 3.007 1.00 98.12 293 ALA A CA 1
ATOM 2209 C C . ALA A 1 293 ? 7.829 -15.229 3.199 1.00 98.12 293 ALA A C 1
ATOM 2211 O O . ALA A 1 293 ? 7.010 -15.441 4.095 1.00 98.12 293 ALA A O 1
ATOM 2212 N N . VAL A 1 294 ? 7.698 -14.207 2.344 1.00 98.38 294 VAL A N 1
ATOM 2213 C CA . VAL A 1 294 ? 6.543 -13.297 2.345 1.00 98.38 294 VAL A CA 1
ATOM 2214 C C . VAL A 1 294 ? 5.259 -14.056 2.026 1.00 98.38 294 VAL A C 1
ATOM 2216 O O . VAL A 1 294 ? 4.293 -13.956 2.782 1.00 98.38 294 VAL A O 1
ATOM 2219 N N . VAL A 1 295 ? 5.239 -14.837 0.940 1.00 98.38 295 VAL A N 1
ATOM 2220 C CA . VAL A 1 295 ? 4.063 -15.628 0.550 1.00 98.38 295 VAL A CA 1
ATOM 2221 C C . VAL A 1 295 ? 3.725 -16.659 1.621 1.00 98.38 295 VAL A C 1
ATOM 2223 O O . VAL A 1 295 ? 2.571 -16.717 2.038 1.00 98.38 295 VAL A O 1
ATOM 2226 N N . GLU A 1 296 ? 4.711 -17.402 2.131 1.00 98.06 296 GLU A N 1
ATOM 2227 C CA . GLU A 1 296 ? 4.503 -18.373 3.214 1.00 98.06 296 GLU A CA 1
ATOM 2228 C C . GLU A 1 296 ? 3.873 -17.707 4.448 1.00 98.06 296 GLU A C 1
ATOM 2230 O O . GLU A 1 296 ? 2.899 -18.208 5.021 1.00 98.06 296 GLU A O 1
ATOM 2235 N N . LYS A 1 297 ? 4.385 -16.535 4.842 1.00 98.06 297 LYS A N 1
ATOM 2236 C CA . LYS A 1 297 ? 3.851 -15.793 5.984 1.00 98.06 297 LYS A CA 1
ATOM 2237 C C . LYS A 1 297 ? 2.429 -15.300 5.726 1.00 98.06 297 LYS A C 1
ATOM 2239 O O . LYS A 1 297 ? 1.594 -15.429 6.619 1.00 98.06 297 LYS A O 1
ATOM 2244 N N . LEU A 1 298 ? 2.118 -14.784 4.540 1.00 97.88 298 LEU A N 1
ATOM 2245 C CA . LEU A 1 298 ? 0.760 -14.357 4.191 1.00 97.88 298 LEU A CA 1
ATOM 2246 C C . LEU A 1 298 ? -0.226 -15.538 4.143 1.00 97.88 298 LEU A C 1
ATOM 2248 O O . LEU A 1 298 ? -1.348 -15.409 4.628 1.00 97.88 298 LEU A O 1
ATOM 2252 N N . GLU A 1 299 ? 0.196 -16.704 3.643 1.00 96.88 299 GLU A N 1
ATOM 2253 C CA . GLU A 1 299 ? -0.602 -17.940 3.635 1.00 96.88 299 GLU A CA 1
ATOM 2254 C C . GLU A 1 299 ? -0.876 -18.487 5.040 1.00 96.88 299 GLU A C 1
ATOM 2256 O O . GLU A 1 299 ? -1.874 -19.181 5.252 1.00 96.88 299 GLU A O 1
ATOM 2261 N N . SER A 1 300 ? -0.022 -18.160 6.015 1.00 96.88 300 SER A N 1
ATOM 2262 C CA . SER A 1 300 ? -0.193 -18.626 7.394 1.00 96.88 300 SER A CA 1
ATOM 2263 C C . SER A 1 300 ? -1.435 -18.045 8.093 1.00 96.88 300 SER A C 1
ATOM 2265 O O . SER A 1 300 ? -1.935 -18.650 9.043 1.00 96.88 300 SER A O 1
ATOM 2267 N N . TYR A 1 301 ? -1.986 -16.922 7.610 1.00 96.62 301 TYR A N 1
ATOM 2268 C CA . TYR A 1 301 ? -3.197 -16.283 8.148 1.00 96.62 301 TYR A CA 1
ATOM 2269 C C . TYR A 1 301 ? -4.479 -16.981 7.669 1.00 96.62 301 TYR A C 1
ATOM 2271 O O . TYR A 1 301 ? -5.241 -16.454 6.861 1.00 96.62 301 TYR A O 1
ATOM 2279 N N . THR A 1 302 ? -4.720 -18.194 8.170 1.00 93.50 302 THR A N 1
ATOM 2280 C CA . THR A 1 302 ? -5.869 -19.024 7.766 1.00 93.50 302 THR A CA 1
ATOM 2281 C C . THR A 1 302 ? -6.835 -19.355 8.903 1.00 93.50 302 THR A C 1
ATOM 2283 O O . THR A 1 302 ? -8.006 -19.640 8.647 1.00 93.50 302 THR A O 1
ATOM 2286 N N . SER A 1 303 ? -6.364 -19.335 10.148 1.00 92.62 303 SER A N 1
ATOM 2287 C CA . SER A 1 303 ? -7.158 -19.681 11.328 1.00 92.62 303 SER A CA 1
ATOM 2288 C C . SER A 1 303 ? -7.983 -18.497 11.819 1.00 92.62 303 SER A C 1
ATOM 2290 O O . SER A 1 303 ? -7.515 -17.366 11.757 1.00 92.62 303 SER A O 1
ATOM 2292 N N . PHE A 1 304 ? -9.172 -18.742 12.357 1.00 91.75 304 PHE A N 1
ATOM 2293 C CA . PHE A 1 304 ? -9.981 -17.708 13.003 1.00 91.75 304 PHE A CA 1
ATOM 2294 C C . PHE A 1 304 ? -10.937 -18.318 14.030 1.00 91.75 304 PHE A C 1
ATOM 2296 O O . PHE A 1 304 ? -11.350 -19.462 13.882 1.00 91.75 304 PHE A O 1
ATOM 2303 N N . ASP A 1 305 ? -11.324 -17.553 15.051 1.00 88.56 305 ASP A N 1
ATOM 2304 C CA . ASP A 1 305 ? -12.441 -17.916 15.930 1.00 88.56 305 ASP A CA 1
ATOM 2305 C C . ASP A 1 305 ? -13.708 -17.229 15.412 1.00 88.56 305 ASP A C 1
ATOM 2307 O O . ASP A 1 305 ? -13.785 -15.998 15.354 1.00 88.56 305 ASP A O 1
ATOM 2311 N N . ALA A 1 306 ? -14.687 -18.034 15.005 1.00 84.75 306 ALA A N 1
ATOM 2312 C CA . ALA A 1 306 ? -15.979 -17.571 14.513 1.00 84.75 306 ALA A CA 1
ATOM 2313 C C . ALA A 1 306 ? -16.927 -17.117 15.636 1.00 84.75 306 ALA A C 1
ATOM 2315 O O . ALA A 1 306 ? -18.099 -16.874 15.375 1.00 84.75 306 ALA A O 1
ATOM 2316 N N . GLY A 1 307 ? -16.476 -17.062 16.891 1.00 82.81 307 GLY A N 1
ATOM 2317 C CA . GLY A 1 307 ? -17.329 -16.770 18.030 1.00 82.81 307 GLY A CA 1
ATOM 2318 C C . GLY A 1 307 ? -18.410 -17.834 18.233 1.00 82.81 307 GLY A C 1
ATOM 2319 O O . GLY A 1 307 ? -18.321 -18.966 17.758 1.00 82.81 307 GLY A O 1
ATOM 2320 N N . LEU A 1 308 ? -19.440 -17.486 19.011 1.00 77.94 308 LEU A N 1
ATOM 2321 C CA . LEU A 1 308 ? -20.650 -18.305 19.212 1.00 77.94 308 LEU A CA 1
ATOM 2322 C C . LEU A 1 308 ? -20.408 -19.764 19.672 1.00 77.94 308 LEU A C 1
ATOM 2324 O O . LEU A 1 308 ? -21.301 -20.607 19.586 1.00 77.94 308 LEU A O 1
ATOM 2328 N N . GLY A 1 309 ? -19.220 -20.068 20.204 1.00 78.19 309 GLY A N 1
ATOM 2329 C CA . GLY A 1 309 ? -18.827 -21.414 20.623 1.00 78.19 309 GLY A CA 1
ATOM 2330 C C . GLY A 1 309 ? -18.432 -22.360 19.481 1.00 78.19 309 GLY A C 1
ATOM 2331 O O . GLY A 1 309 ? -18.353 -23.564 19.726 1.00 78.19 309 GLY A O 1
ATOM 2332 N N . ALA A 1 310 ? -18.187 -21.850 18.268 1.00 79.69 310 ALA A N 1
ATOM 2333 C CA . ALA A 1 310 ? -17.715 -22.636 17.124 1.00 79.69 310 ALA A CA 1
ATOM 2334 C C . ALA A 1 310 ? -16.272 -23.148 17.306 1.00 79.69 310 ALA A C 1
ATOM 2336 O O . ALA A 1 310 ? -15.927 -24.220 16.807 1.00 79.69 310 ALA A O 1
ATOM 2337 N N . GLY A 1 311 ? -15.466 -22.435 18.101 1.00 82.94 311 GLY A N 1
ATOM 2338 C CA . GLY A 1 311 ? -14.046 -22.720 18.274 1.00 82.94 311 GLY A CA 1
ATOM 2339 C C . GLY A 1 311 ? -13.219 -22.221 17.088 1.00 82.94 311 GLY A C 1
ATOM 2340 O O . GLY A 1 311 ? -13.688 -21.426 16.278 1.00 82.94 311 GLY A O 1
ATOM 2341 N N . GLU A 1 312 ? -11.973 -22.684 17.007 1.00 89.00 312 GLU A N 1
ATOM 2342 C CA . GLU A 1 312 ? -11.068 -22.320 15.916 1.00 89.00 312 GLU A CA 1
ATOM 2343 C C . GLU A 1 312 ? -11.475 -23.014 14.608 1.00 89.00 312 GLU A C 1
ATOM 2345 O O . GLU A 1 312 ? -11.582 -24.241 14.528 1.00 89.00 312 GLU A O 1
ATOM 2350 N N . GLU A 1 313 ? -11.668 -22.207 13.572 1.00 90.38 313 GLU A N 1
ATOM 2351 C CA . GLU A 1 313 ? -11.902 -22.605 12.192 1.00 90.38 313 GLU A CA 1
ATOM 2352 C C . GLU A 1 313 ? -10.690 -22.264 11.314 1.00 90.38 313 GLU A C 1
ATOM 2354 O O . GLU A 1 313 ? -9.774 -21.550 11.720 1.00 90.38 313 GLU A O 1
ATOM 2359 N N . THR A 1 314 ? -10.672 -22.787 10.085 1.00 91.62 314 THR A N 1
ATOM 2360 C CA . THR A 1 314 ? -9.619 -22.522 9.089 1.00 91.62 314 THR A CA 1
ATOM 2361 C C . THR A 1 314 ? -10.229 -22.135 7.747 1.00 91.62 314 THR A C 1
ATOM 2363 O O . THR A 1 314 ? -11.410 -22.376 7.499 1.00 91.62 314 THR A O 1
ATOM 2366 N N . GLY A 1 315 ? -9.427 -21.549 6.857 1.00 91.25 315 GLY A N 1
ATOM 2367 C CA . GLY A 1 315 ? -9.893 -21.074 5.554 1.00 91.25 315 GLY A CA 1
ATOM 2368 C C . GLY A 1 315 ? -10.268 -19.593 5.534 1.00 91.25 315 GLY A C 1
ATOM 2369 O O . GLY A 1 315 ? -11.008 -19.171 4.641 1.00 91.25 315 GLY A O 1
ATOM 2370 N N . ALA A 1 316 ? -9.756 -18.804 6.486 1.00 94.12 316 ALA A N 1
ATOM 2371 C CA . ALA A 1 316 ? -9.772 -17.353 6.372 1.00 94.12 316 ALA A CA 1
ATOM 2372 C C . ALA A 1 316 ? -9.111 -16.922 5.057 1.00 94.12 316 ALA A C 1
ATOM 2374 O O . ALA A 1 316 ? -8.145 -17.528 4.584 1.00 94.12 316 ALA A O 1
ATOM 2375 N N . LYS A 1 317 ? -9.673 -15.880 4.453 1.00 95.62 317 LYS A N 1
ATOM 2376 C CA . LYS A 1 317 ? -9.144 -15.255 3.244 1.00 95.62 317 LYS A CA 1
ATOM 2377 C C . LYS A 1 317 ? -8.209 -14.115 3.612 1.00 95.62 317 LYS A C 1
ATOM 2379 O O . LYS A 1 317 ? -8.230 -13.625 4.736 1.00 95.62 317 LYS A O 1
ATOM 2384 N N . MET A 1 318 ? -7.456 -13.653 2.627 1.00 96.38 318 MET A N 1
ATOM 2385 C CA . MET A 1 318 ? -6.634 -12.456 2.721 1.00 96.38 318 MET A CA 1
ATOM 2386 C C . MET A 1 318 ? -7.093 -11.458 1.663 1.00 96.38 318 MET A C 1
ATOM 2388 O O . MET A 1 318 ? -7.317 -11.848 0.517 1.00 96.38 318 MET A O 1
ATOM 2392 N N . LEU A 1 319 ? -7.225 -10.193 2.050 1.00 96.00 319 LEU A N 1
ATOM 2393 C CA . LEU A 1 319 ? -7.427 -9.072 1.142 1.00 96.00 319 LEU A CA 1
ATOM 2394 C C . LEU A 1 319 ? -6.234 -8.124 1.255 1.00 96.00 319 LEU A C 1
ATOM 2396 O O . LEU A 1 319 ? -5.913 -7.645 2.345 1.00 96.00 319 LEU A O 1
ATOM 2400 N N . PHE A 1 320 ? -5.606 -7.841 0.121 1.00 96.81 320 PHE A N 1
ATOM 2401 C CA . PHE A 1 320 ? -4.518 -6.886 0.013 1.00 96.81 320 PHE A CA 1
ATOM 2402 C C . PHE A 1 320 ? -5.035 -5.496 -0.334 1.00 96.81 320 PHE A C 1
ATOM 2404 O O . PHE A 1 320 ? -5.879 -5.315 -1.211 1.00 96.81 320 PHE A O 1
ATOM 2411 N N . LEU A 1 321 ? -4.470 -4.516 0.358 1.00 96.12 321 LEU A N 1
ATOM 2412 C CA . LEU A 1 321 ? -4.719 -3.097 0.213 1.00 96.12 321 LEU A CA 1
ATOM 2413 C C . LEU A 1 321 ? -3.368 -2.419 -0.066 1.00 96.12 321 LEU A C 1
ATOM 2415 O O . LEU A 1 321 ? -2.533 -2.279 0.824 1.00 96.12 321 LEU A O 1
ATOM 2419 N N . GLY A 1 322 ? -3.104 -2.092 -1.327 1.00 94.50 322 GLY A N 1
ATOM 2420 C CA . GLY A 1 322 ? -1.854 -1.501 -1.799 1.00 94.50 322 GLY A CA 1
ATOM 2421 C C . GLY A 1 322 ? -1.765 0.015 -1.660 1.00 94.50 322 GLY A C 1
ATOM 2422 O O . GLY A 1 322 ? -2.736 0.691 -1.311 1.00 94.50 322 GLY A O 1
ATOM 2423 N N . GLY A 1 323 ? -0.573 0.529 -1.960 1.00 93.44 323 GLY A N 1
ATOM 2424 C CA . GLY A 1 323 ? -0.194 1.942 -1.964 1.00 93.44 323 GLY A CA 1
ATOM 2425 C C . GLY A 1 323 ? -0.903 2.789 -3.016 1.00 93.44 323 GLY A C 1
ATOM 2426 O O . GLY A 1 323 ? -0.998 4.001 -2.875 1.00 93.44 323 GLY A O 1
ATOM 2427 N N . HIS A 1 324 ? -1.498 2.161 -4.027 1.00 91.31 324 HIS A N 1
ATOM 2428 C CA . HIS A 1 324 ? -2.181 2.832 -5.129 1.00 91.31 324 HIS A CA 1
ATOM 2429 C C . HIS A 1 324 ? -3.483 2.107 -5.476 1.00 91.31 324 HIS A C 1
ATOM 2431 O O . HIS A 1 324 ? -3.608 1.501 -6.533 1.00 91.31 324 HIS A O 1
ATOM 2437 N N . GLY A 1 325 ? -4.484 2.148 -4.596 1.00 85.31 325 GLY A N 1
ATOM 2438 C CA . GLY A 1 325 ? -5.724 1.378 -4.747 1.00 85.31 325 GLY A CA 1
ATOM 2439 C C . GLY A 1 325 ? -6.569 1.685 -5.990 1.00 85.31 325 GLY A C 1
ATOM 2440 O O . GLY A 1 325 ? -7.417 0.886 -6.377 1.00 85.31 325 GLY A O 1
ATOM 2441 N N . TRP A 1 326 ? -6.312 2.791 -6.686 1.00 83.56 326 TRP A N 1
ATOM 2442 C CA . TRP A 1 326 ? -6.890 3.042 -8.009 1.00 83.56 326 TRP A CA 1
ATOM 2443 C C . TRP A 1 326 ? -6.359 2.075 -9.086 1.00 83.56 326 TRP A C 1
ATOM 2445 O O . TRP A 1 326 ? -7.049 1.796 -10.064 1.00 83.56 326 TRP A O 1
ATOM 2455 N N . GLN A 1 327 ? -5.178 1.488 -8.877 1.00 86.19 327 GLN A N 1
ATOM 2456 C CA . GLN A 1 327 ? -4.549 0.511 -9.768 1.00 86.19 327 GLN A CA 1
ATOM 2457 C C . GLN A 1 327 ? -5.151 -0.899 -9.672 1.00 86.19 327 GLN A C 1
ATOM 2459 O O . GLN A 1 327 ? -4.760 -1.776 -10.451 1.00 86.19 327 GLN A O 1
ATOM 2464 N N . TYR A 1 328 ? -6.112 -1.129 -8.765 1.00 87.25 328 TYR A N 1
ATOM 2465 C CA . TYR A 1 328 ? -6.836 -2.402 -8.681 1.00 87.25 328 TYR A CA 1
ATOM 2466 C C . TYR A 1 328 ? -7.696 -2.662 -9.908 1.00 87.25 328 TYR A C 1
ATOM 2468 O O . TYR A 1 328 ? -8.064 -3.801 -10.162 1.00 87.25 328 TYR A O 1
ATOM 2476 N N . VAL A 1 329 ? -8.059 -1.633 -10.666 1.00 84.56 329 VAL A N 1
ATOM 2477 C CA . VAL A 1 329 ? -8.651 -1.811 -11.988 1.00 84.56 329 VAL A CA 1
ATOM 2478 C C . VAL A 1 329 ? -7.544 -1.572 -12.994 1.00 84.56 329 VAL A C 1
ATOM 2480 O O . VAL A 1 329 ? -6.833 -0.587 -12.887 1.00 84.56 329 VAL A O 1
ATOM 2483 N N . ASN A 1 330 ? -7.367 -2.466 -13.957 1.00 80.88 330 ASN A N 1
ATOM 2484 C CA . ASN A 1 330 ? -6.444 -2.270 -15.072 1.00 80.88 330 ASN A CA 1
ATOM 2485 C C . ASN A 1 330 ? -7.042 -2.891 -16.346 1.00 80.88 330 ASN A C 1
ATOM 2487 O O . ASN A 1 330 ? -8.214 -3.283 -16.384 1.00 80.88 330 ASN A O 1
ATOM 2491 N N . ARG A 1 331 ? -6.244 -3.024 -17.412 1.00 81.00 331 ARG A N 1
ATOM 2492 C CA . ARG A 1 331 ? -6.706 -3.607 -18.686 1.00 81.00 331 ARG A CA 1
ATOM 2493 C C . ARG A 1 331 ? -7.288 -5.026 -18.578 1.00 81.00 331 ARG A C 1
ATOM 2495 O O . ARG A 1 331 ? -8.020 -5.446 -19.472 1.00 81.00 331 ARG A O 1
ATOM 2502 N N . PHE A 1 332 ? -6.935 -5.782 -17.540 1.00 82.81 332 PHE A N 1
ATOM 2503 C CA . PHE A 1 332 ? -7.425 -7.138 -17.291 1.00 82.81 332 PHE A CA 1
ATOM 2504 C C . PHE A 1 332 ? -8.732 -7.157 -16.488 1.00 82.81 332 PHE A C 1
ATOM 2506 O O . PHE A 1 332 ? -9.313 -8.225 -16.288 1.00 82.81 332 PHE A O 1
ATOM 2513 N N . GLY A 1 333 ? -9.225 -5.984 -16.085 1.00 85.62 333 GLY A N 1
ATOM 2514 C CA . GLY A 1 333 ? -10.411 -5.796 -15.263 1.00 85.62 333 GLY A CA 1
ATOM 2515 C C . GLY A 1 333 ? -10.049 -5.444 -13.825 1.00 85.62 333 GLY A C 1
ATOM 2516 O O . GLY A 1 333 ? -8.988 -4.890 -13.550 1.00 85.62 333 GLY A O 1
ATOM 2517 N N . THR A 1 334 ? -10.962 -5.746 -12.905 1.00 88.69 334 THR A N 1
ATOM 2518 C CA . THR A 1 334 ? -10.700 -5.631 -11.469 1.00 88.69 334 THR A CA 1
ATOM 2519 C C . THR A 1 334 ? -9.815 -6.787 -11.023 1.00 88.69 334 THR A C 1
ATOM 2521 O O . THR A 1 334 ? -10.167 -7.955 -11.203 1.00 88.69 334 THR A O 1
ATOM 2524 N N . MET A 1 335 ? -8.674 -6.444 -10.445 1.00 89.44 335 MET A N 1
ATOM 2525 C CA . MET A 1 335 ? -7.687 -7.366 -9.925 1.00 89.44 335 MET A CA 1
ATOM 2526 C C . MET A 1 335 ? -8.162 -7.965 -8.599 1.00 89.44 335 MET A C 1
ATOM 2528 O O . MET A 1 335 ? -8.655 -7.274 -7.708 1.00 89.44 335 MET A O 1
ATOM 2532 N N . ASN A 1 336 ? -7.993 -9.273 -8.472 1.00 91.50 336 ASN A N 1
ATOM 2533 C CA . ASN A 1 336 ? -8.146 -10.035 -7.249 1.00 91.50 336 ASN A CA 1
ATOM 2534 C C . ASN A 1 336 ? -6.891 -9.817 -6.407 1.00 91.50 336 ASN A C 1
ATOM 2536 O O . ASN A 1 336 ? -5.894 -10.522 -6.558 1.00 91.50 336 ASN A O 1
ATOM 2540 N N . MET A 1 337 ? -6.946 -8.818 -5.537 1.00 93.06 337 MET A N 1
ATOM 2541 C CA . MET A 1 337 ? -5.877 -8.494 -4.599 1.00 93.06 337 MET A CA 1
ATOM 2542 C C . MET A 1 337 ? -5.929 -9.447 -3.396 1.00 93.06 337 MET A C 1
ATOM 2544 O O . MET A 1 337 ? -6.301 -9.061 -2.294 1.00 93.06 337 MET A O 1
ATOM 2548 N N . ASP A 1 338 ? -5.617 -10.720 -3.630 1.00 94.31 338 ASP A N 1
ATOM 2549 C CA . ASP A 1 338 ? -5.609 -11.794 -2.633 1.00 94.31 338 ASP A CA 1
ATOM 2550 C C . ASP A 1 338 ? -4.350 -12.666 -2.760 1.00 94.31 338 ASP A C 1
ATOM 2552 O O . ASP A 1 338 ? -3.450 -12.388 -3.553 1.00 94.31 338 ASP A O 1
ATOM 2556 N N . ILE A 1 339 ? -4.281 -13.753 -1.994 1.00 95.12 339 ILE A N 1
ATOM 2557 C CA . ILE A 1 339 ? -3.105 -14.626 -1.955 1.00 95.12 339 ILE A CA 1
ATOM 2558 C C . ILE A 1 339 ? -2.681 -15.182 -3.328 1.00 95.12 339 ILE A C 1
ATOM 2560 O O . ILE A 1 339 ? -1.497 -15.444 -3.540 1.00 95.12 339 ILE A O 1
ATOM 2564 N N . GLU A 1 340 ? -3.601 -15.318 -4.288 1.00 93.69 340 GLU A N 1
ATOM 2565 C CA . GLU A 1 340 ? -3.267 -15.772 -5.641 1.00 93.69 340 GLU A CA 1
ATOM 2566 C C . GLU A 1 340 ? -2.489 -14.706 -6.425 1.00 93.69 340 GLU A C 1
ATOM 2568 O O . GLU A 1 340 ? -1.652 -15.049 -7.265 1.00 93.69 340 GLU A O 1
ATOM 2573 N N . TYR A 1 341 ? -2.691 -13.420 -6.125 1.00 93.88 341 TYR A N 1
ATOM 2574 C CA . TYR A 1 341 ? -1.858 -12.340 -6.657 1.00 93.88 341 TYR A CA 1
ATOM 2575 C C . TYR A 1 341 ? -0.430 -12.403 -6.094 1.00 93.88 341 TYR A C 1
ATOM 2577 O O . TYR A 1 341 ? 0.530 -12.347 -6.863 1.00 93.88 341 TYR A O 1
ATOM 2585 N N . ALA A 1 342 ? -0.260 -12.632 -4.784 1.00 95.44 342 ALA A N 1
ATOM 2586 C CA . ALA A 1 342 ? 1.072 -12.792 -4.183 1.00 95.44 342 ALA A CA 1
ATOM 2587 C C . ALA A 1 342 ? 1.820 -14.016 -4.746 1.00 95.44 342 ALA A C 1
ATOM 2589 O O . ALA A 1 342 ? 2.992 -13.917 -5.106 1.00 95.44 342 ALA A O 1
ATOM 2590 N N . LYS A 1 343 ? 1.128 -15.147 -4.938 1.00 95.50 343 LYS A N 1
ATOM 2591 C CA . LYS A 1 343 ? 1.682 -16.321 -5.641 1.00 95.50 343 LYS A CA 1
ATOM 2592 C C . LYS A 1 343 ? 2.036 -16.028 -7.088 1.00 95.50 343 LYS A C 1
ATOM 2594 O O . LYS A 1 343 ? 3.022 -16.546 -7.608 1.00 95.50 343 LYS A O 1
ATOM 2599 N N . SER A 1 344 ? 1.227 -15.231 -7.777 1.00 94.38 344 SER A N 1
ATOM 2600 C CA . SER A 1 344 ? 1.539 -14.827 -9.146 1.00 94.38 344 SER A CA 1
ATOM 2601 C C . SER A 1 344 ? 2.802 -13.966 -9.180 1.00 94.38 344 SER A C 1
ATOM 2603 O O . SER A 1 344 ? 3.611 -14.154 -10.084 1.00 94.38 344 SER A O 1
ATOM 2605 N N . MET A 1 345 ? 3.025 -13.110 -8.174 1.00 96.06 345 MET A N 1
ATOM 2606 C CA . MET A 1 345 ? 4.252 -12.318 -8.032 1.00 96.06 345 MET A CA 1
ATOM 2607 C C . MET A 1 345 ? 5.475 -13.198 -7.759 1.00 96.06 345 MET A C 1
ATOM 2609 O O . MET A 1 345 ? 6.481 -13.070 -8.452 1.00 96.06 345 MET A O 1
ATOM 2613 N N . GLN A 1 346 ? 5.363 -14.142 -6.820 1.00 96.62 346 GLN A N 1
ATOM 2614 C CA . GLN A 1 346 ? 6.386 -15.159 -6.546 1.00 96.62 346 GLN A CA 1
ATOM 2615 C C . GLN A 1 346 ? 6.759 -15.937 -7.811 1.00 96.62 346 GLN A C 1
ATOM 2617 O O . GLN A 1 346 ? 7.928 -16.049 -8.171 1.00 96.62 346 GLN A O 1
ATOM 2622 N N . ASN A 1 347 ? 5.759 -16.433 -8.540 1.00 95.44 347 ASN A N 1
ATOM 2623 C CA . ASN A 1 347 ? 6.008 -17.150 -9.782 1.00 95.44 347 ASN A CA 1
ATOM 2624 C C . ASN A 1 347 ? 6.652 -16.252 -10.839 1.00 95.44 347 ASN A C 1
ATOM 2626 O O . ASN A 1 347 ? 7.560 -16.713 -11.525 1.00 95.44 347 ASN A O 1
ATOM 2630 N N . LEU A 1 348 ? 6.194 -14.999 -10.967 1.00 95.62 348 LEU A N 1
ATOM 2631 C CA . LEU A 1 348 ? 6.735 -14.029 -11.913 1.00 95.62 348 LEU A CA 1
ATOM 2632 C C . LEU A 1 348 ? 8.223 -13.788 -11.669 1.00 95.62 348 LEU A C 1
ATOM 2634 O O . LEU A 1 348 ? 8.995 -13.913 -12.612 1.00 95.62 348 LEU A O 1
ATOM 2638 N N . ILE A 1 349 ? 8.641 -13.464 -10.443 1.00 96.44 349 ILE A N 1
ATOM 2639 C CA . ILE A 1 349 ? 10.057 -13.173 -10.183 1.00 96.44 349 ILE A CA 1
ATOM 2640 C C . ILE A 1 349 ? 10.936 -14.408 -10.426 1.00 96.44 349 ILE A C 1
ATOM 2642 O O . ILE A 1 349 ? 11.961 -14.299 -11.093 1.00 96.44 349 ILE A O 1
ATOM 2646 N N . HIS A 1 350 ? 10.479 -15.605 -10.044 1.00 95.31 350 HIS A N 1
ATOM 2647 C CA . HIS A 1 350 ? 11.212 -16.846 -10.314 1.00 95.31 350 HIS A CA 1
ATOM 2648 C C . HIS A 1 350 ? 11.371 -17.128 -11.809 1.00 95.31 350 HIS A C 1
ATOM 2650 O O . HIS A 1 350 ? 12.467 -17.441 -12.274 1.00 95.31 350 HIS A O 1
ATOM 2656 N N . ILE A 1 351 ? 10.288 -17.019 -12.582 1.00 94.25 351 ILE A N 1
ATOM 2657 C CA . ILE A 1 351 ? 10.320 -17.307 -14.020 1.00 94.25 351 ILE A CA 1
ATOM 2658 C C . ILE A 1 351 ? 10.977 -16.178 -14.825 1.00 94.25 351 ILE A C 1
ATOM 2660 O O . ILE A 1 351 ? 11.463 -16.422 -15.926 1.00 94.25 351 ILE A O 1
ATOM 2664 N N . LEU A 1 352 ? 11.034 -14.954 -14.289 1.00 94.00 352 LEU A N 1
ATOM 2665 C CA . LEU A 1 352 ? 11.719 -13.829 -14.923 1.00 94.00 352 LEU A CA 1
ATOM 2666 C C . LEU A 1 352 ? 13.213 -14.125 -15.120 1.00 94.00 352 LEU A C 1
ATOM 2668 O O . LEU A 1 352 ? 13.789 -13.656 -16.097 1.00 94.00 352 LEU A O 1
ATOM 2672 N N . SER A 1 353 ? 13.811 -14.955 -14.262 1.00 91.56 353 SER A N 1
ATOM 2673 C CA . SER A 1 353 ? 15.200 -15.411 -14.404 1.00 91.56 353 SER A CA 1
ATOM 2674 C C . SER A 1 353 ? 15.431 -16.387 -15.577 1.00 91.56 353 SER A C 1
ATOM 2676 O O . SER A 1 353 ? 16.572 -16.613 -15.977 1.00 91.56 353 SER A O 1
ATOM 2678 N N . ASP A 1 354 ? 14.368 -16.956 -16.162 1.00 91.62 354 ASP A N 1
ATOM 2679 C CA . ASP A 1 354 ? 14.434 -17.907 -17.277 1.00 91.62 354 ASP A CA 1
ATOM 2680 C C . ASP A 1 354 ? 14.192 -17.192 -18.616 1.00 91.62 354 ASP A C 1
ATOM 2682 O O . ASP A 1 354 ? 13.054 -16.991 -19.049 1.00 91.62 354 ASP A O 1
ATOM 2686 N N . ALA A 1 355 ? 15.275 -16.822 -19.303 1.00 87.12 355 ALA A N 1
ATOM 2687 C CA . ALA A 1 355 ? 15.223 -16.118 -20.584 1.00 87.12 355 ALA A CA 1
ATOM 2688 C C . ALA A 1 355 ? 14.393 -16.835 -21.672 1.00 87.12 355 ALA A C 1
ATOM 2690 O O . ALA A 1 355 ? 13.806 -16.169 -22.528 1.00 87.12 355 ALA A O 1
ATOM 2691 N N . ASP A 1 356 ? 14.279 -18.170 -21.640 1.00 90.50 356 ASP A N 1
ATOM 2692 C CA . ASP A 1 356 ? 13.500 -18.930 -22.631 1.00 90.50 356 ASP A CA 1
ATOM 2693 C C . ASP A 1 356 ? 11.980 -18.732 -22.456 1.00 90.50 356 ASP A C 1
ATOM 2695 O O . ASP A 1 356 ? 11.175 -19.074 -23.333 1.00 90.50 356 ASP A O 1
ATOM 2699 N N . LYS A 1 357 ? 11.565 -18.158 -21.321 1.00 91.56 357 LYS A N 1
ATOM 2700 C CA . LYS A 1 357 ? 10.167 -17.861 -20.990 1.00 91.56 357 LYS A CA 1
ATOM 2701 C C . LYS A 1 357 ? 9.726 -16.472 -21.414 1.00 91.56 357 LYS A C 1
ATOM 2703 O O . LYS A 1 357 ? 8.541 -16.168 -21.289 1.00 91.56 357 LYS A O 1
ATOM 2708 N N . TRP A 1 358 ? 10.627 -15.652 -21.934 1.00 91.69 358 TRP A N 1
ATOM 2709 C CA . TRP A 1 358 ? 10.332 -14.277 -22.307 1.00 91.69 358 TRP A CA 1
ATOM 2710 C C . TRP A 1 358 ? 9.693 -14.201 -23.690 1.00 91.69 358 TRP A C 1
ATOM 2712 O O . TRP A 1 358 ? 10.225 -14.724 -24.667 1.00 91.69 358 TRP A O 1
ATOM 2722 N N . GLN A 1 359 ? 8.553 -13.522 -23.783 1.00 90.44 359 GLN A N 1
ATOM 2723 C CA . GLN A 1 359 ? 7.849 -13.274 -25.038 1.00 90.44 359 GLN A CA 1
ATOM 2724 C C . GLN A 1 359 ? 7.389 -11.821 -25.101 1.00 90.44 359 GLN A C 1
ATOM 2726 O O . GLN A 1 359 ? 6.844 -11.287 -24.139 1.00 90.44 359 GLN A O 1
ATOM 2731 N N . TYR A 1 360 ? 7.587 -11.169 -26.243 1.00 84.56 360 TYR A N 1
ATOM 2732 C CA . TYR A 1 360 ? 7.153 -9.786 -26.442 1.00 84.56 360 TYR A CA 1
ATOM 2733 C C . TYR A 1 360 ? 5.738 -9.734 -27.031 1.00 84.56 360 TYR A C 1
ATOM 2735 O O . TYR A 1 360 ? 5.367 -10.561 -27.870 1.00 84.56 360 TYR A O 1
ATOM 2743 N N . ASP A 1 361 ? 4.958 -8.734 -26.616 1.00 80.69 361 ASP A N 1
ATOM 2744 C CA . ASP A 1 361 ? 3.628 -8.470 -27.178 1.00 80.69 361 ASP A CA 1
ATOM 2745 C C . ASP A 1 361 ? 3.697 -8.284 -28.708 1.00 80.69 361 ASP A C 1
ATOM 2747 O O . ASP A 1 361 ? 4.539 -7.545 -29.226 1.00 80.69 361 ASP A O 1
ATOM 2751 N N . GLY A 1 362 ? 2.818 -8.971 -29.442 1.00 81.31 362 GLY A N 1
ATOM 2752 C CA . GLY A 1 362 ? 2.741 -8.920 -30.905 1.00 81.31 362 GLY A CA 1
ATOM 2753 C C . GLY A 1 362 ? 3.698 -9.853 -31.659 1.00 81.31 362 GLY A C 1
ATOM 2754 O O . GLY A 1 362 ? 3.582 -9.963 -32.884 1.00 81.31 362 GLY A O 1
ATOM 2755 N N . VAL A 1 363 ? 4.605 -10.563 -30.977 1.00 82.00 363 VAL A N 1
ATOM 2756 C CA . VAL A 1 363 ? 5.439 -11.602 -31.610 1.00 82.00 363 VAL A CA 1
ATOM 2757 C C . VAL A 1 363 ? 4.563 -12.772 -32.055 1.00 82.00 363 VAL A C 1
ATOM 2759 O O . VAL A 1 363 ? 3.658 -13.199 -31.340 1.00 82.00 363 VAL A O 1
ATOM 2762 N N . ASP A 1 364 ? 4.800 -13.257 -33.277 1.00 87.00 364 ASP A N 1
ATOM 2763 C CA . ASP A 1 364 ? 4.022 -14.318 -33.932 1.00 87.00 364 ASP A CA 1
ATOM 2764 C C . ASP A 1 364 ? 2.502 -14.058 -33.987 1.00 87.00 364 ASP A C 1
ATOM 2766 O O . ASP A 1 364 ? 1.697 -14.981 -34.125 1.00 87.00 364 ASP A O 1
ATOM 2770 N N . GLY A 1 365 ? 2.097 -12.783 -33.911 1.00 87.38 365 GLY A N 1
ATOM 2771 C CA . GLY A 1 365 ? 0.695 -12.363 -33.937 1.00 87.38 365 GLY A CA 1
ATOM 2772 C C . GLY A 1 365 ? -0.085 -12.665 -32.655 1.00 87.38 365 GLY A C 1
ATOM 2773 O O . GLY A 1 365 ? -1.313 -12.599 -32.680 1.00 87.38 365 GLY A O 1
ATOM 2774 N N . LEU A 1 366 ? 0.600 -13.006 -31.560 1.00 88.38 366 LEU A N 1
ATOM 2775 C CA . LEU A 1 366 ? -0.009 -13.307 -30.265 1.00 88.38 366 LEU A CA 1
ATOM 2776 C C . LEU A 1 366 ? 0.004 -12.084 -29.354 1.00 88.38 366 LEU A C 1
ATOM 2778 O O . LEU A 1 366 ? 0.971 -11.318 -29.337 1.00 88.38 366 LEU A O 1
ATOM 2782 N N . THR A 1 367 ? -1.076 -11.909 -28.591 1.00 88.38 367 THR A N 1
ATOM 2783 C CA . THR A 1 367 ? -1.148 -10.836 -27.594 1.00 88.38 367 THR A CA 1
ATOM 2784 C C . THR A 1 367 ? -0.412 -11.228 -26.316 1.00 88.38 367 THR A C 1
ATOM 2786 O O . THR A 1 367 ? -0.174 -12.405 -26.038 1.00 88.38 367 THR A O 1
ATOM 2789 N N . MET A 1 368 ? -0.102 -10.234 -25.490 1.00 87.31 368 MET A N 1
ATOM 2790 C CA . MET A 1 368 ? 0.383 -10.426 -24.123 1.00 87.31 368 MET A CA 1
ATOM 2791 C C . MET A 1 368 ? -0.455 -11.449 -23.323 1.00 87.31 368 MET A C 1
ATOM 2793 O O . MET A 1 368 ? 0.097 -12.342 -22.685 1.00 87.31 368 MET A O 1
ATOM 2797 N N . GLU A 1 369 ? -1.789 -11.384 -23.402 1.00 88.56 369 GLU A N 1
ATOM 2798 C CA . GLU A 1 369 ? -2.686 -12.349 -22.750 1.00 88.56 369 GLU A CA 1
ATOM 2799 C C . GLU A 1 369 ? -2.547 -13.770 -23.296 1.00 88.56 369 GLU A C 1
ATOM 2801 O O . GLU A 1 369 ? -2.656 -14.731 -22.531 1.00 88.56 369 GLU A O 1
ATOM 2806 N N . ASP A 1 370 ? -2.329 -13.925 -24.603 1.00 90.50 370 ASP A N 1
ATOM 2807 C CA . ASP A 1 370 ? -2.115 -15.239 -25.208 1.00 90.50 370 ASP A CA 1
ATOM 2808 C C . ASP A 1 370 ? -0.807 -15.867 -24.718 1.00 90.50 370 ASP A C 1
ATOM 2810 O O . ASP A 1 370 ? -0.768 -17.075 -24.468 1.00 90.50 370 ASP A O 1
ATOM 2814 N N . TRP A 1 371 ? 0.243 -15.064 -24.534 1.00 91.69 371 TRP A N 1
ATOM 2815 C CA . TRP A 1 371 ? 1.512 -15.524 -23.970 1.00 91.69 371 TRP A CA 1
ATOM 2816 C C . TRP A 1 371 ? 1.395 -15.913 -22.498 1.00 91.69 371 TRP A C 1
ATOM 2818 O O . TRP A 1 371 ? 1.806 -17.017 -22.129 1.00 91.69 371 TRP A O 1
ATOM 2828 N N . MET A 1 372 ? 0.748 -15.084 -21.677 1.00 90.38 372 MET A N 1
ATOM 2829 C CA . MET A 1 372 ? 0.519 -15.399 -20.263 1.00 90.38 372 MET A CA 1
ATOM 2830 C C . MET A 1 372 ? -0.295 -16.687 -20.080 1.00 90.38 372 MET A C 1
ATOM 2832 O O . MET A 1 372 ? 0.082 -17.558 -19.298 1.00 90.38 372 MET A O 1
ATOM 2836 N N . LYS A 1 373 ? -1.361 -16.885 -20.872 1.00 89.19 373 LYS A N 1
ATOM 2837 C CA . LYS A 1 373 ? -2.162 -18.128 -20.853 1.00 89.19 373 LYS A CA 1
ATOM 2838 C C . LYS A 1 373 ? -1.361 -19.374 -21.231 1.00 89.19 373 LYS A C 1
ATOM 2840 O O . LYS A 1 373 ? -1.752 -20.483 -20.875 1.00 89.19 373 LYS A O 1
ATOM 2845 N N . ARG A 1 374 ? -0.258 -19.209 -21.965 1.00 89.94 374 ARG A N 1
ATOM 2846 C CA . ARG A 1 374 ? 0.674 -20.283 -22.338 1.00 89.94 374 ARG A CA 1
ATOM 2847 C C . ARG A 1 374 ? 1.796 -20.485 -21.312 1.00 89.94 374 ARG A C 1
ATOM 2849 O O . ARG A 1 374 ? 2.632 -21.359 -21.521 1.00 89.94 374 ARG A O 1
ATOM 2856 N N . GLY A 1 375 ? 1.811 -19.717 -20.221 1.00 88.31 375 GLY A N 1
ATOM 2857 C CA . GLY A 1 375 ? 2.819 -19.807 -19.164 1.00 88.31 375 GLY A CA 1
ATOM 2858 C C . GLY A 1 375 ? 4.145 -19.125 -19.509 1.00 88.31 375 GLY A C 1
ATOM 2859 O O . GLY A 1 375 ? 5.187 -19.565 -19.024 1.00 88.31 375 GLY A O 1
ATOM 2860 N N . TYR A 1 376 ? 4.112 -18.099 -20.363 1.00 91.38 376 TYR A N 1
ATOM 2861 C CA . TYR A 1 376 ? 5.265 -17.250 -20.672 1.00 91.38 376 TYR A CA 1
ATOM 2862 C C . TYR A 1 376 ? 5.195 -15.926 -19.907 1.00 91.38 376 TYR A C 1
ATOM 2864 O O . TYR A 1 376 ? 4.106 -15.441 -19.594 1.00 91.38 376 TYR A O 1
ATOM 2872 N N . VAL A 1 377 ? 6.364 -15.333 -19.664 1.00 91.62 377 VAL A N 1
ATOM 2873 C CA . VAL A 1 377 ? 6.492 -13.936 -19.245 1.00 91.62 377 VAL A CA 1
ATOM 2874 C C . VAL A 1 377 ? 6.221 -13.071 -20.457 1.00 91.62 377 VAL A C 1
ATOM 2876 O O . VAL A 1 377 ? 6.928 -13.160 -21.462 1.00 91.62 377 VAL A O 1
ATOM 2879 N N . ALA A 1 378 ? 5.194 -12.239 -20.367 1.00 90.62 378 ALA A N 1
ATOM 2880 C CA . ALA A 1 378 ? 4.831 -11.352 -21.450 1.00 90.62 378 ALA A CA 1
ATOM 2881 C C . ALA A 1 378 ? 5.397 -9.952 -21.182 1.00 90.62 378 ALA A C 1
ATOM 2883 O O . ALA A 1 378 ? 5.094 -9.337 -20.162 1.00 90.62 378 ALA A O 1
ATOM 2884 N N . LEU A 1 379 ? 6.242 -9.461 -22.087 1.00 89.44 379 LEU A N 1
ATOM 2885 C CA . LEU A 1 379 ? 6.937 -8.186 -21.958 1.00 89.44 379 LEU A CA 1
ATOM 2886 C C . LEU A 1 379 ? 6.276 -7.097 -22.783 1.00 89.44 379 LEU A C 1
ATOM 2888 O O . LEU A 1 379 ? 5.990 -7.275 -23.974 1.00 89.44 379 LEU A O 1
ATOM 2892 N N . LYS A 1 380 ? 6.141 -5.923 -22.166 1.00 87.88 380 LYS A N 1
ATOM 2893 C CA . LYS A 1 380 ? 5.639 -4.731 -22.835 1.00 87.88 380 LYS A CA 1
ATOM 2894 C C . LYS A 1 380 ? 6.401 -3.478 -22.433 1.00 87.88 380 LYS A C 1
ATOM 2896 O O . LYS A 1 380 ? 6.676 -3.254 -21.261 1.00 87.88 380 LYS A O 1
ATOM 2901 N N . SER A 1 381 ? 6.733 -2.650 -23.420 1.00 85.12 381 SER A N 1
ATOM 2902 C CA . SER A 1 381 ? 7.371 -1.356 -23.177 1.00 85.12 381 SER A CA 1
ATOM 2903 C C . SER A 1 381 ? 6.390 -0.381 -22.518 1.00 85.12 381 SER A C 1
ATOM 2905 O O . SER A 1 381 ? 5.214 -0.320 -22.884 1.00 85.12 381 SER A O 1
ATOM 2907 N N . VAL A 1 382 ? 6.902 0.400 -21.570 1.00 79.12 382 VAL A N 1
ATOM 2908 C CA . VAL A 1 382 ? 6.165 1.398 -20.775 1.00 79.12 382 VAL A CA 1
ATOM 2909 C C . VAL A 1 382 ? 6.469 2.815 -21.297 1.00 79.12 382 VAL A C 1
ATOM 2911 O O . VAL A 1 382 ? 6.487 3.797 -20.575 1.00 79.12 382 VAL A O 1
ATOM 2914 N N . GLY A 1 383 ? 6.756 2.939 -22.598 1.00 72.00 383 GLY A N 1
ATOM 2915 C CA . GLY A 1 383 ? 7.077 4.222 -23.226 1.00 72.00 383 GLY A CA 1
ATOM 2916 C C . GLY A 1 383 ? 8.526 4.673 -23.002 1.00 72.00 383 GLY A C 1
ATOM 2917 O O . GLY A 1 383 ? 9.468 3.908 -23.222 1.00 72.00 383 GLY A O 1
ATOM 2918 N N . ALA A 1 384 ? 8.715 5.956 -22.671 1.00 57.75 384 ALA A N 1
ATOM 2919 C CA . ALA A 1 384 ? 10.038 6.575 -22.560 1.00 57.75 384 ALA A CA 1
ATOM 2920 C C . ALA A 1 384 ? 10.869 5.977 -21.403 1.00 57.75 384 ALA A C 1
ATOM 2922 O O . ALA A 1 384 ? 10.338 5.367 -20.482 1.00 57.75 384 ALA A O 1
ATOM 2923 N N . PHE A 1 385 ? 12.191 6.173 -21.442 1.00 69.50 385 PHE A N 1
ATOM 2924 C CA . PHE A 1 385 ? 13.153 5.752 -20.402 1.00 69.50 385 PHE A CA 1
ATOM 2925 C C . PHE A 1 385 ? 13.501 4.256 -20.329 1.00 69.50 385 PHE A C 1
ATOM 2927 O O . PHE A 1 385 ? 14.050 3.810 -19.325 1.00 69.50 385 PHE A O 1
ATOM 2934 N N . GLY A 1 386 ? 13.243 3.475 -21.385 1.00 80.06 386 GLY A N 1
ATOM 2935 C CA . GLY A 1 386 ? 13.755 2.098 -21.481 1.00 80.06 386 GLY A CA 1
ATOM 2936 C C . GLY A 1 386 ? 13.159 1.131 -20.451 1.00 80.06 386 GLY A C 1
ATOM 2937 O O . GLY A 1 386 ? 13.767 0.108 -20.138 1.00 80.06 386 GLY A O 1
ATOM 2938 N N . ARG A 1 387 ? 11.975 1.456 -19.918 1.00 86.94 387 ARG A N 1
ATOM 2939 C CA . ARG A 1 387 ? 11.262 0.628 -18.944 1.00 86.94 387 ARG A CA 1
ATOM 2940 C C . ARG A 1 387 ? 10.326 -0.360 -19.619 1.00 86.94 387 ARG A C 1
ATOM 2942 O O . ARG A 1 387 ? 9.711 -0.066 -20.651 1.00 86.94 387 ARG A O 1
ATOM 2949 N N . TYR A 1 388 ? 10.236 -1.532 -19.011 1.00 90.06 388 TYR A N 1
ATOM 2950 C CA . TYR A 1 388 ? 9.349 -2.606 -19.423 1.00 90.06 388 TYR A CA 1
ATOM 2951 C C . TYR A 1 388 ? 8.549 -3.087 -18.227 1.00 90.06 388 TYR A C 1
ATOM 2953 O O . TYR A 1 388 ? 9.041 -3.070 -17.099 1.00 90.06 388 TYR A O 1
ATOM 2961 N N . THR A 1 389 ? 7.334 -3.540 -18.506 1.00 90.19 389 THR A N 1
ATOM 2962 C CA . THR A 1 389 ? 6.547 -4.331 -17.573 1.00 90.19 389 THR A CA 1
ATOM 2963 C C . THR A 1 389 ? 6.535 -5.771 -18.052 1.00 90.19 389 THR A C 1
ATOM 2965 O O . THR A 1 389 ? 6.251 -6.054 -19.222 1.00 90.19 389 THR A O 1
ATOM 2968 N N . CYS A 1 390 ? 6.878 -6.670 -17.140 1.00 92.00 390 CYS A N 1
ATOM 2969 C CA . CYS A 1 390 ? 6.795 -8.109 -17.315 1.00 92.00 390 CYS A CA 1
ATOM 2970 C C . CYS A 1 390 ? 5.538 -8.602 -16.614 1.00 92.00 390 CYS A C 1
ATOM 2972 O O . CYS A 1 390 ? 5.373 -8.329 -15.429 1.00 92.00 390 CYS A O 1
ATOM 2974 N N . TYR A 1 391 ? 4.686 -9.334 -17.325 1.00 91.06 391 TYR A N 1
ATOM 2975 C CA . TYR A 1 391 ? 3.453 -9.895 -16.785 1.00 91.06 391 TYR A CA 1
ATOM 2976 C C . TYR A 1 391 ? 3.514 -11.413 -16.736 1.00 91.06 391 TYR A C 1
ATOM 2978 O O . TYR A 1 391 ? 3.998 -12.058 -17.673 1.00 91.06 391 TYR A O 1
ATOM 2986 N N . PHE A 1 392 ? 2.954 -11.985 -15.674 1.00 90.12 392 PHE A N 1
ATOM 2987 C CA . PHE A 1 392 ? 2.759 -13.423 -15.560 1.00 90.12 392 PHE A CA 1
ATOM 2988 C C . PHE A 1 392 ? 1.509 -13.751 -14.739 1.00 90.12 392 PHE A C 1
ATOM 2990 O O . PHE A 1 392 ? 1.234 -13.148 -13.704 1.00 90.12 392 PHE A O 1
ATOM 2997 N N . GLY A 1 393 ? 0.751 -14.743 -15.204 1.00 85.12 393 GLY A N 1
ATOM 2998 C CA . GLY A 1 393 ? -0.443 -15.236 -14.527 1.00 85.12 393 GLY A CA 1
ATOM 2999 C C . GLY A 1 393 ? -1.371 -15.968 -15.490 1.00 85.12 393 GLY A C 1
ATOM 3000 O O . GLY A 1 393 ? -1.662 -15.492 -16.585 1.00 85.12 393 GLY A O 1
ATOM 3001 N N . THR A 1 394 ? -1.856 -17.144 -15.095 1.00 79.56 394 THR A N 1
ATOM 3002 C CA . THR A 1 394 ? -2.828 -17.905 -15.904 1.00 79.56 394 THR A CA 1
ATOM 3003 C C . THR A 1 394 ? -4.254 -17.379 -15.732 1.00 79.56 394 THR A C 1
ATOM 3005 O O . THR A 1 394 ? -5.070 -17.482 -16.652 1.00 79.56 394 THR A O 1
ATOM 3008 N N . THR A 1 395 ? -4.533 -16.753 -14.587 1.00 86.88 395 THR A N 1
ATOM 3009 C CA . THR A 1 395 ? -5.763 -16.012 -14.301 1.00 86.88 395 THR A CA 1
ATOM 3010 C C . THR A 1 395 ? -5.484 -14.524 -14.458 1.00 86.88 395 THR A C 1
ATOM 3012 O O . THR A 1 395 ? -4.752 -13.949 -13.661 1.00 86.88 395 THR A O 1
ATOM 3015 N N . LEU A 1 396 ? -6.078 -13.890 -15.472 1.00 86.00 396 LEU A N 1
ATOM 3016 C CA . LEU A 1 396 ? -5.784 -12.490 -15.809 1.00 86.00 396 LEU A CA 1
ATOM 3017 C C . LEU A 1 396 ? -6.091 -11.514 -14.664 1.00 86.00 396 LEU A C 1
ATOM 3019 O O . LEU A 1 396 ? -5.328 -10.584 -14.448 1.00 86.00 396 LEU A O 1
ATOM 3023 N N . THR A 1 397 ? -7.153 -11.757 -13.894 1.00 86.00 397 THR A N 1
ATOM 3024 C CA . THR A 1 397 ? -7.513 -10.918 -12.741 1.00 86.00 397 THR A CA 1
ATOM 3025 C C . THR A 1 397 ? -6.593 -11.120 -11.538 1.00 86.00 397 THR A C 1
ATOM 3027 O O . THR A 1 397 ? -6.718 -10.389 -10.577 1.00 86.00 397 THR A O 1
ATOM 3030 N N . SER A 1 398 ? -5.668 -12.077 -11.554 1.00 88.44 398 SER A N 1
ATOM 3031 C CA . SER A 1 398 ? -4.643 -12.239 -10.509 1.00 88.44 398 SER A CA 1
ATOM 3032 C C . SER A 1 398 ? -3.233 -12.152 -11.094 1.00 88.44 398 SER A C 1
ATOM 3034 O O . SER A 1 398 ? -2.274 -12.506 -10.418 1.00 88.44 398 SER A O 1
ATOM 3036 N N . ALA A 1 399 ? -3.095 -11.726 -12.356 1.00 89.38 399 ALA A N 1
ATOM 3037 C CA . ALA A 1 399 ? -1.798 -11.621 -13.003 1.00 89.38 399 ALA A CA 1
ATOM 3038 C C . ALA A 1 399 ? -0.924 -10.610 -12.258 1.00 89.38 399 ALA A C 1
ATOM 3040 O O . ALA A 1 399 ? -1.347 -9.486 -11.990 1.00 89.38 399 ALA A O 1
ATOM 3041 N N . ALA A 1 400 ? 0.296 -11.023 -11.936 1.00 91.31 400 ALA A N 1
ATOM 3042 C CA . ALA A 1 400 ? 1.286 -10.146 -11.346 1.00 91.31 400 ALA A CA 1
ATOM 3043 C C . ALA A 1 400 ? 2.089 -9.456 -12.442 1.00 91.31 400 ALA A C 1
ATOM 3045 O O . ALA A 1 400 ? 2.200 -9.948 -13.573 1.00 91.31 400 ALA A O 1
ATOM 3046 N N . ALA A 1 401 ? 2.671 -8.319 -12.080 1.00 92.56 401 ALA A N 1
ATOM 3047 C CA . ALA A 1 401 ? 3.463 -7.528 -12.995 1.00 92.56 401 ALA A CA 1
ATOM 3048 C C . ALA A 1 401 ? 4.620 -6.828 -12.282 1.00 92.56 401 ALA A C 1
ATOM 3050 O O . ALA A 1 401 ? 4.429 -6.251 -11.215 1.00 92.56 401 ALA A O 1
ATOM 3051 N N . ILE A 1 402 ? 5.800 -6.835 -12.900 1.00 94.00 402 ILE A N 1
ATOM 3052 C CA . ILE A 1 402 ? 6.989 -6.108 -12.437 1.00 94.00 402 ILE A CA 1
ATOM 3053 C C . ILE A 1 402 ? 7.357 -5.081 -13.501 1.00 94.00 402 ILE A C 1
ATOM 3055 O O . ILE A 1 402 ? 7.593 -5.449 -14.653 1.00 94.00 402 ILE A O 1
ATOM 3059 N N . THR A 1 403 ? 7.439 -3.811 -13.114 1.00 92.19 403 THR A N 1
ATOM 3060 C CA . THR A 1 403 ? 7.884 -2.697 -13.958 1.00 92.19 403 THR A CA 1
ATOM 3061 C C . THR A 1 403 ? 9.289 -2.269 -13.551 1.00 92.19 403 THR A C 1
ATOM 3063 O O . THR A 1 403 ? 9.539 -2.009 -12.380 1.00 92.19 403 THR A O 1
ATOM 3066 N N . GLY A 1 404 ? 10.215 -2.155 -14.503 1.00 92.31 404 GLY A N 1
ATOM 3067 C CA . GLY A 1 404 ? 11.598 -1.775 -14.203 1.00 92.31 404 GLY A CA 1
ATOM 3068 C C . GLY A 1 404 ? 12.461 -1.519 -15.441 1.00 92.31 404 GLY A C 1
ATOM 3069 O O . GLY A 1 404 ? 11.964 -1.591 -16.571 1.00 92.31 404 GLY A O 1
ATOM 3070 N N . PRO A 1 405 ? 13.750 -1.173 -15.259 1.00 93.06 405 PRO A N 1
ATOM 3071 C CA . PRO A 1 405 ? 14.690 -0.991 -16.364 1.00 93.06 405 PRO A CA 1
ATOM 3072 C C . PRO A 1 405 ? 14.905 -2.299 -17.134 1.00 93.06 405 PRO A C 1
ATOM 3074 O O . PRO A 1 405 ? 15.203 -3.328 -16.529 1.00 93.06 405 PRO A O 1
ATOM 3077 N N . LEU A 1 406 ? 14.813 -2.258 -18.469 1.00 91.81 406 LEU A N 1
ATOM 3078 C CA . LEU A 1 406 ? 14.988 -3.461 -19.294 1.00 91.81 406 LEU A CA 1
ATOM 3079 C C . LEU A 1 406 ? 16.347 -4.132 -19.071 1.00 91.81 406 LEU A C 1
ATOM 3081 O O . LEU A 1 406 ? 16.420 -5.357 -19.048 1.00 91.81 406 LEU A O 1
ATOM 3085 N N . ASP A 1 407 ? 17.408 -3.341 -18.931 1.00 93.31 407 ASP A N 1
ATOM 3086 C CA . ASP A 1 407 ? 18.768 -3.872 -18.827 1.00 93.31 407 ASP A CA 1
ATOM 3087 C C . ASP A 1 407 ? 18.967 -4.620 -17.504 1.00 93.31 407 ASP A C 1
ATOM 3089 O O . ASP A 1 407 ? 19.496 -5.726 -17.511 1.00 93.31 407 ASP A O 1
ATOM 3093 N N . ALA A 1 408 ? 18.400 -4.112 -16.403 1.00 94.62 408 ALA A N 1
ATOM 3094 C CA . ALA A 1 408 ? 18.376 -4.825 -15.125 1.00 94.62 408 ALA A CA 1
ATOM 3095 C C . 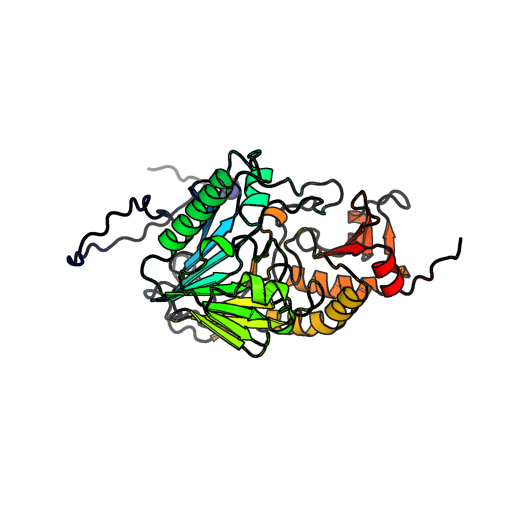ALA A 1 408 ? 17.616 -6.157 -15.227 1.00 94.62 408 ALA A C 1
ATOM 3097 O O . ALA A 1 408 ? 18.089 -7.178 -14.735 1.00 94.62 408 ALA A O 1
ATOM 3098 N N . MET A 1 409 ? 16.459 -6.173 -15.901 1.00 94.75 409 MET A N 1
ATOM 3099 C CA . MET A 1 409 ? 15.683 -7.404 -16.083 1.00 94.75 409 MET A CA 1
ATOM 3100 C C . MET A 1 409 ? 16.418 -8.419 -16.976 1.00 94.75 409 MET A C 1
ATOM 3102 O O . MET A 1 409 ? 16.375 -9.617 -16.710 1.00 94.75 409 MET A O 1
ATOM 3106 N N . LYS A 1 410 ? 17.099 -7.964 -18.036 1.00 93.81 410 LYS A N 1
ATOM 3107 C CA . LYS A 1 410 ? 17.921 -8.830 -18.900 1.00 93.81 410 LYS A CA 1
ATOM 3108 C C . LYS A 1 410 ? 19.107 -9.413 -18.148 1.00 93.81 410 LYS A C 1
ATOM 3110 O O . LYS A 1 410 ? 19.383 -10.600 -18.299 1.00 93.81 410 LYS A O 1
ATOM 3115 N N . GLU A 1 411 ? 19.796 -8.584 -17.367 1.00 94.81 411 GLU A N 1
ATOM 3116 C CA . GLU A 1 411 ? 20.923 -9.012 -16.543 1.00 94.81 411 GLU A CA 1
ATOM 3117 C C . GLU A 1 411 ? 20.467 -10.059 -15.523 1.00 94.81 411 GLU A C 1
ATOM 3119 O O . GLU A 1 411 ? 21.078 -11.122 -15.426 1.00 94.81 411 GLU A O 1
ATOM 3124 N N . TYR A 1 412 ? 19.327 -9.823 -14.868 1.00 95.56 412 TYR A N 1
ATOM 3125 C CA . TYR A 1 412 ? 18.687 -10.782 -13.968 1.00 95.56 412 TYR A CA 1
ATOM 3126 C C . TYR A 1 412 ? 18.358 -12.119 -14.659 1.00 95.56 412 TYR A C 1
ATOM 3128 O O . TYR A 1 412 ? 18.585 -13.186 -14.094 1.00 95.56 412 TYR A O 1
ATOM 3136 N N . ALA A 1 413 ? 17.896 -12.079 -15.912 1.00 94.19 413 ALA A N 1
ATOM 3137 C CA . ALA A 1 413 ? 17.626 -13.266 -16.729 1.00 94.19 413 ALA A CA 1
ATOM 3138 C C . ALA A 1 413 ? 18.880 -13.922 -17.346 1.00 94.19 413 ALA A C 1
ATOM 3140 O O . ALA A 1 413 ? 18.767 -14.877 -18.116 1.00 94.19 413 ALA A O 1
ATOM 3141 N N . GLY A 1 414 ? 20.083 -13.396 -17.085 1.00 92.12 414 GLY A N 1
ATOM 3142 C CA . GLY A 1 414 ? 21.325 -13.886 -17.690 1.00 92.12 414 GLY A CA 1
ATOM 3143 C C . GLY A 1 414 ? 21.412 -13.671 -19.208 1.00 92.12 414 GLY A C 1
ATOM 3144 O O . GLY A 1 414 ? 22.185 -14.348 -19.893 1.00 92.12 414 GLY A O 1
ATOM 3145 N N . ILE A 1 415 ? 20.626 -12.742 -19.762 1.00 89.38 415 ILE A N 1
ATOM 3146 C CA . ILE A 1 415 ? 20.638 -12.403 -21.186 1.00 89.38 415 ILE A CA 1
ATOM 3147 C C . ILE A 1 415 ? 21.835 -11.488 -21.439 1.00 89.38 415 ILE A C 1
ATOM 3149 O O . ILE A 1 415 ? 21.786 -10.291 -21.166 1.00 89.38 415 ILE A O 1
ATOM 3153 N N . ALA A 1 416 ? 22.913 -12.049 -21.989 1.00 76.00 416 ALA A N 1
ATOM 3154 C CA . ALA A 1 416 ? 24.081 -11.269 -22.381 1.00 76.00 416 ALA A CA 1
ATOM 3155 C C . ALA A 1 416 ? 23.682 -10.151 -23.358 1.00 76.00 416 ALA A C 1
ATOM 3157 O O . ALA A 1 416 ? 23.039 -10.411 -24.384 1.00 76.00 416 ALA A O 1
ATOM 3158 N N . GLU A 1 417 ? 24.102 -8.915 -23.075 1.00 63.19 417 GLU A N 1
ATOM 3159 C CA . GLU A 1 417 ? 24.056 -7.860 -24.079 1.00 63.19 417 GLU A CA 1
ATOM 3160 C C . GLU A 1 417 ? 24.899 -8.318 -25.267 1.00 63.19 417 GLU A C 1
ATOM 3162 O O . GLU A 1 417 ? 26.098 -8.579 -25.152 1.00 63.19 417 GLU A O 1
ATOM 3167 N N . LYS A 1 418 ? 24.269 -8.466 -26.434 1.00 50.53 418 LYS A N 1
ATOM 3168 C CA . LYS A 1 418 ? 25.050 -8.536 -27.662 1.00 50.53 418 LYS A CA 1
ATOM 3169 C C . LYS A 1 418 ? 25.706 -7.171 -27.803 1.00 50.53 418 LYS A C 1
ATOM 3171 O O . LYS A 1 418 ? 25.001 -6.206 -28.086 1.00 50.53 418 LYS A O 1
ATOM 3176 N N . GLU A 1 419 ? 27.016 -7.109 -27.568 1.00 42.38 419 GLU A N 1
ATOM 3177 C CA . GLU A 1 419 ? 27.844 -5.964 -27.940 1.00 42.38 419 GLU A CA 1
ATOM 3178 C C . GLU A 1 419 ? 27.500 -5.608 -29.396 1.00 42.38 419 GLU A C 1
ATOM 3180 O O . GLU A 1 419 ? 27.732 -6.409 -30.307 1.00 42.38 419 GLU A O 1
ATOM 3185 N N . ASN A 1 420 ? 26.844 -4.462 -29.590 1.00 39.84 420 ASN A N 1
ATOM 3186 C CA . ASN A 1 420 ? 26.542 -3.907 -30.910 1.00 39.84 420 ASN A CA 1
ATOM 3187 C C . ASN A 1 420 ? 27.709 -3.058 -31.402 1.00 39.84 420 ASN A C 1
ATOM 3189 O O . ASN A 1 420 ? 28.185 -2.209 -30.613 1.00 39.84 420 ASN A O 1
#

pLDDT: mean 84.58, std 20.73, range [22.97, 98.88]

Radius of gyration: 22.72 Å; chains: 1; bounding box: 81×52×64 Å

Foldseek 3Di:
DDDDDDPPVVVVPPVDDDDADDDDDDDDDDDDDDDDDDPLDAQDDARAAQGWDDFDQKIKGWNHDQFAPPVFHPFFTKTKIKMKRHDPVLDDDAQAPPALADPDDLMWIWMWMAGDQAIEIEFDFQAQLSSCVSVVHHSPDPVSRLVVLQRSLSNNCSNNPRHQYAYEYQADDNGRCHSLVSCAQVAHEYEYAPQRDDPVNCVSCVRYNYDYDHFQVDWADHHRWIWHWHAQFQLHRGRIKTKGLGWRWDADPVNPDIATEIEIERALSQHQQSAREGEFLVSLVSNLVRLVVVLVVQVVSFWDDSPPPPGIDGGHWYAYDYGGNSSCQYNLGRARRTSLLSVLSNLQSVCLLAPVQEDEACVVHDGLLRSQLVQGFYWDDPPPDQKIKTWHDNRSSSIYIYIYHPVSSCVSNVNDPPPD

Sequence (420 aa):
MGKTISRRDFLRGAAAGTLSVAVLGAAGMSAGAAEQESKAGLAPVFDGYGSKYEYGHFTVEATVIDANSEEHNPNPSFSLYHIMDYTKEVPYADSMDTNGATNDNNTASMYLITSGKDALLVDLGNGPAATAMHFGEDAEDAAVLEKINTEYRDLILSLTEDRNLKIAITHKHGDHVGYSTAFEGLGYTVLFPEGDVDDKIKERFASYEFQTFMPGEFTIQVGEIALDTILCPGHTDASTIYVINTPLITYNYDASNATATYLSLIGDAIGSGSSVWIFSLDGLNQLNEGIDAVVEKLESYTSFDAGLGAGEETGAKMLFLGGHGWQYVNRFGTMNMDIEYAKSMQNLIHILSDADKWQYDGVDGLTMEDWMKRGYVALKSVGAFGRYTCYFGTTLTSAAAITGPLDAMKEYAGIAEKEN